Protein AF-0000000079535075 (afdb_homodimer)

Solvent-accessible surface area (backbone atoms only — not comparable to full-atom values): 24534 Å² total; per-residue (Å²): 133,78,80,77,72,73,84,67,79,65,76,66,55,46,89,67,26,70,37,60,59,69,65,42,56,63,29,32,26,30,35,34,34,20,76,34,81,46,62,57,67,59,45,36,73,71,41,81,68,35,40,66,38,82,83,80,52,31,33,40,38,60,48,74,85,56,54,31,39,33,43,37,32,43,73,19,43,30,40,35,38,50,18,56,41,72,66,48,39,52,52,38,50,50,50,54,44,49,53,46,32,74,74,70,42,81,50,40,94,38,76,75,40,59,41,17,34,31,30,33,39,65,74,78,43,74,44,56,57,65,62,39,30,66,75,33,37,58,40,31,44,67,46,66,90,83,38,78,39,31,43,35,54,40,65,60,67,56,28,39,33,38,39,32,46,67,20,42,34,38,36,34,50,30,54,56,87,73,72,62,59,57,51,32,38,43,79,32,86,22,79,56,74,25,36,50,44,47,68,62,57,88,81,46,72,73,57,60,73,53,56,48,23,40,22,50,45,44,80,72,58,75,80,70,74,75,82,124,132,82,80,77,75,75,83,69,80,66,77,67,54,46,90,66,25,70,39,59,60,69,64,42,57,64,29,32,26,32,35,33,33,20,76,35,79,47,62,56,66,59,46,34,71,68,42,80,67,34,39,66,38,82,83,78,52,31,32,40,37,61,49,74,85,54,53,30,38,32,44,39,32,43,73,19,44,30,39,34,37,51,19,57,41,71,66,47,38,52,51,37,50,50,51,53,44,48,52,46,34,73,74,70,41,82,52,40,92,35,75,73,39,58,41,16,33,30,31,35,41,65,75,79,43,76,43,57,58,67,62,39,28,66,72,32,37,56,40,30,44,67,46,66,92,82,38,78,40,30,44,34,54,41,65,56,69,56,27,39,34,41,40,32,46,69,20,42,34,37,37,34,50,32,54,54,88,74,72,61,59,54,50,33,38,43,77,34,86,24,79,55,73,25,39,50,44,45,70,60,59,88,82,47,73,73,58,58,75,52,54,48,23,41,22,51,44,44,79,71,59,75,80,68,73,76,81,124

Secondary structure (DSSP, 8-state):
-------------TTT-TTS--PEEEEEEEEEE--S---HHHHHHHSTTEEEETTTTEEEEEEETTEEEEEEETTSEEEEEEESSHHHHHHHHHHHHHHHHHTT-----EEEEEEEEEEEEE-SS---HHHHHHHTTTTEE--TTT-SSEEEEETTTTEEEEE-TTSEEEEEEESS---S-SS---EE-SSS----B----TT-TT-S----B--EE-S-S-------/-------------TTT-TTS--PEEEEEEEEEE--S---HHHHHHHSTTEEEETTTTEEEEEEETTEEEEEEETTSEEEEEEESSHHHHHHHHHHHHHHHHHTT-----EEEEEEEEEEEEE-SS---HHHHHHHTTTTEE--TTT-SSEEEEETTTTEEEEE-TTSEEEEEEESS---S-SS---B--SSS----B----TT-TT-S----B--B--S-S-------

Radius of gyration: 25.44 Å; Cα contacts (8 Å, |Δi|>4): 1009; chains: 2; bounding box: 41×82×76 Å

Nearest PDB structures (foldseek):
  1cdw-assembly1_A  TM=9.723E-01  e=1.714E-27  Homo sapiens
  4b0a-assembly1_A  TM=9.534E-01  e=5.362E-26  Saccharomyces cerevisiae
  8cen-assembly1_O  TM=9.658E-01  e=9.066E-26  Saccharomyces cerevisiae
  1c9b-assembly1_B  TM=9.661E-01  e=2.176E-25  Homo sapiens
  6e16-assembly1_A  TM=9.335E-01  e=9.610E-26  Saccharomyces cerevisiae S288C

Organism: Vigna unguiculata (NCBI:txid3917)

Foldseek 3Di:
DPPPPPPDPPQPPCVQVVLSWDWFWFKWKKKWAQQFFDDLVLCQVPDDQWDADPVVAWIWHADVQVTWIWTAHRRRMIMIMGDRDPVSRVVVLVVVQVRRVVSPTSTDTDDIFTFKIKIKIASQAFADVVVVCVLQVVFWDDDCVVPQWIWGAAQVVGWIWTAHRRRMIMIMGDRDPDSDNLERQPAPVQDDPLHQCLCPPPPPSPDRHRRRHRYDRDPPDDPPPPDD/DDPPDPPDPPQPPCVQVVLSKDWFWFKWKKKWAQQFFDDQVLCQVPDDQWDADPVVAWIWHADVQVTWIWTAHRRRMIMIMGDRDPVSRVVVLVVVQVRRVVSPTSTDTDDIFTFKIKIKIASQAFEDVVVVCVLQVVFWDDDCVVPQWIWGAAQVVGWIWTAHRRRMIMIMGDRDPDSDNLERQDAPVQDDPLHQCLCPDPPPSPDRHGRRHRYDRDPPDDPPPPDD

Structure (mmCIF, N/CA/C/O backbone):
data_AF-0000000079535075-model_v1
#
loop_
_entity.id
_entity.type
_entity.pdbx_description
1 polymer 'Transcription initiation factor TFIID TATA-box-binding protein'
#
loop_
_atom_site.group_PDB
_atom_site.id
_atom_site.type_symbol
_atom_site.label_atom_id
_atom_site.label_alt_id
_atom_site.label_comp_id
_atom_site.label_asym_id
_atom_site.label_entity_id
_atom_site.label_seq_id
_atom_site.pdbx_PDB_ins_code
_atom_site.Cartn_x
_atom_site.Cartn_y
_atom_site.Cartn_z
_atom_site.occupancy
_atom_site.B_iso_or_equiv
_atom_site.auth_seq_id
_atom_site.auth_comp_id
_atom_site.auth_asym_id
_atom_site.auth_atom_id
_atom_site.pdbx_PDB_model_num
ATOM 1 N N . MET A 1 1 ? 23.688 17.625 36.625 1 24.73 1 MET A N 1
ATOM 2 C CA . MET A 1 1 ? 24.016 16.422 35.844 1 24.73 1 MET A CA 1
ATOM 3 C C . MET A 1 1 ? 22.781 15.547 35.656 1 24.73 1 MET A C 1
ATOM 5 O O . MET A 1 1 ? 22.453 14.75 36.531 1 24.73 1 MET A O 1
ATOM 9 N N . ALA A 1 2 ? 21.703 16.031 35.156 1 29.5 2 ALA A N 1
ATOM 10 C CA . ALA A 1 2 ? 20.328 15.539 35.25 1 29.5 2 ALA A CA 1
ATOM 11 C C . ALA A 1 2 ? 20.219 14.133 34.656 1 29.5 2 ALA A C 1
ATOM 13 O O . ALA A 1 2 ? 20.875 13.797 33.688 1 29.5 2 ALA A O 1
ATOM 14 N N . ASP A 1 3 ? 20.062 13.062 35.5 1 27.95 3 ASP A N 1
ATOM 15 C CA . ASP A 1 3 ? 19.922 11.648 35.156 1 27.95 3 ASP A CA 1
ATOM 16 C C . ASP A 1 3 ? 18.922 11.453 34.031 1 27.95 3 ASP A C 1
ATOM 18 O O . ASP A 1 3 ? 17.75 11.844 34.125 1 27.95 3 ASP A O 1
ATOM 22 N N . GLN A 1 4 ? 19.172 11.742 32.781 1 28.41 4 GLN A N 1
ATOM 23 C CA . GLN A 1 4 ? 18.422 11.516 31.562 1 28.41 4 GLN A CA 1
ATOM 24 C C . GLN A 1 4 ? 17.766 10.133 31.562 1 28.41 4 GLN A C 1
ATOM 26 O O . GLN A 1 4 ? 18.453 9.117 31.531 1 28.41 4 GLN A O 1
ATOM 31 N N . GLY A 1 5 ? 16.812 9.875 32.469 1 29.41 5 GLY A N 1
ATOM 32 C CA . GLY A 1 5 ? 16.047 8.656 32.688 1 29.41 5 GLY A CA 1
ATOM 33 C C . GLY A 1 5 ? 15.766 7.879 31.422 1 29.41 5 GLY A C 1
ATOM 34 O O . GLY A 1 5 ? 15.453 8.469 30.375 1 29.41 5 GLY A O 1
ATOM 35 N N . LEU A 1 6 ? 16.422 6.699 31.188 1 31.97 6 LEU A N 1
ATOM 36 C CA . LEU A 1 6 ? 16.281 5.617 30.219 1 31.97 6 LEU A CA 1
ATOM 37 C C . LEU A 1 6 ? 14.805 5.359 29.906 1 31.97 6 LEU A C 1
ATOM 39 O O . LEU A 1 6 ? 14.016 5.094 30.828 1 31.97 6 LEU A O 1
ATOM 43 N N . GLU A 1 7 ? 14.023 6.129 29.297 1 34.97 7 GLU A N 1
ATOM 44 C CA . GLU A 1 7 ? 12.656 5.809 28.891 1 34.97 7 GLU A CA 1
ATOM 45 C C . GLU A 1 7 ? 12.461 4.305 28.75 1 34.97 7 GLU A C 1
ATOM 47 O O . GLU A 1 7 ? 13.078 3.67 27.891 1 34.97 7 GLU A O 1
ATOM 52 N N . GLY A 1 8 ? 12.516 3.521 29.703 1 36 8 GLY A N 1
ATOM 53 C CA . GLY A 1 8 ? 12.469 2.104 30.031 1 36 8 GLY A CA 1
ATOM 54 C C . GLY A 1 8 ? 11.445 1.337 29.203 1 36 8 GLY A C 1
ATOM 55 O O . GLY A 1 8 ? 10.328 1.805 29.016 1 36 8 GLY A O 1
ATOM 56 N N . SER A 1 9 ? 11.844 0.588 28.109 1 45.56 9 SER A N 1
ATOM 57 C CA . SER A 1 9 ? 11.078 -0.383 27.328 1 45.56 9 SER A CA 1
ATOM 58 C C . SER A 1 9 ? 10.109 -1.157 28.203 1 45.56 9 SER A C 1
ATOM 60 O O . SER A 1 9 ? 10.523 -1.864 29.125 1 45.56 9 SER A O 1
ATOM 62 N N . GLN A 1 10 ? 9.125 -0.535 28.688 1 50 10 GLN A N 1
ATOM 63 C CA . GLN A 1 10 ? 8.148 -1.359 29.391 1 50 10 GLN A CA 1
ATOM 64 C C . GLN A 1 10 ? 8.031 -2.742 28.75 1 50 10 GLN A C 1
ATOM 66 O O . GLN A 1 10 ? 8.211 -2.889 27.531 1 50 10 GLN A O 1
ATOM 71 N N . PRO A 1 11 ? 8.219 -3.729 29.625 1 58.69 11 PRO A N 1
ATOM 72 C CA . PRO A 1 11 ? 8.078 -5.086 29.094 1 58.69 11 PRO A CA 1
ATOM 73 C C . PRO A 1 11 ? 6.848 -5.242 28.203 1 58.69 11 PRO A C 1
ATOM 75 O O . PRO A 1 11 ? 5.84 -4.566 28.422 1 58.69 11 PRO A O 1
ATOM 78 N N . VAL A 1 12 ? 7.051 -5.746 27.125 1 62.66 12 VAL A N 1
ATOM 79 C CA . VAL A 1 12 ? 5.977 -5.992 26.172 1 62.66 12 VAL A CA 1
ATOM 80 C C . VAL A 1 12 ? 4.875 -6.82 26.828 1 62.66 12 VAL A C 1
ATOM 82 O O . VAL A 1 12 ? 5.156 -7.824 27.484 1 62.66 12 VAL A O 1
ATOM 85 N N . ASP A 1 13 ? 3.725 -6.227 26.984 1 63.88 13 ASP A N 1
ATOM 86 C CA . ASP A 1 13 ? 2.562 -7.008 27.391 1 63.88 13 ASP A CA 1
ATOM 87 C C . ASP A 1 13 ? 2.283 -8.141 26.406 1 63.88 13 ASP A C 1
ATOM 89 O O . ASP A 1 13 ? 1.718 -7.918 25.344 1 63.88 13 ASP A O 1
ATOM 93 N N . LEU A 1 14 ? 2.688 -9.312 26.781 1 62.38 14 LEU A N 1
ATOM 94 C CA . LEU A 1 14 ? 2.631 -10.445 25.875 1 62.38 14 LEU A CA 1
ATOM 95 C C . LEU A 1 14 ? 1.187 -10.867 25.625 1 62.38 14 LEU A C 1
ATOM 97 O O . LEU A 1 14 ? 0.907 -11.602 24.672 1 62.38 14 LEU A O 1
ATOM 101 N N . GLN A 1 15 ? 0.268 -10.461 26.531 1 63 15 GLN A N 1
ATOM 102 C CA . GLN A 1 15 ? -1.144 -10.734 26.281 1 63 15 GLN A CA 1
ATOM 103 C C . GLN A 1 15 ? -1.644 -9.945 25.078 1 63 15 GLN A C 1
ATOM 105 O O . GLN A 1 15 ? -2.416 -10.461 24.266 1 63 15 GLN A O 1
ATOM 110 N N . LYS A 1 16 ? -0.985 -8.805 24.984 1 65.94 16 LYS A N 1
ATOM 111 C CA . LYS A 1 16 ? -1.406 -7.918 23.906 1 65.94 16 LYS A CA 1
ATOM 112 C C . LYS A 1 16 ? -0.579 -8.156 22.641 1 65.94 16 LYS A C 1
ATOM 114 O O . LYS A 1 16 ? -1.094 -8.047 21.531 1 65.94 16 LYS A O 1
ATOM 119 N N . HIS A 1 17 ? 0.642 -8.453 23.016 1 64.56 17 HIS A N 1
ATOM 120 C CA . HIS A 1 17 ? 1.571 -8.68 21.922 1 64.56 17 HIS A CA 1
ATOM 121 C C . HIS A 1 17 ? 2.273 -10.031 22.062 1 64.56 17 HIS A C 1
ATOM 123 O O . HIS A 1 17 ? 3.455 -10.086 22.406 1 64.56 17 HIS A O 1
ATOM 129 N N . PRO A 1 18 ? 1.599 -11.039 21.594 1 59.62 18 PRO A N 1
ATOM 130 C CA . PRO A 1 18 ? 2.154 -12.383 21.797 1 59.62 18 PRO A CA 1
ATOM 131 C C . PRO A 1 18 ? 3.482 -12.586 21.078 1 59.62 18 PRO A C 1
ATOM 133 O O . PRO A 1 18 ? 4.312 -13.383 21.516 1 59.62 18 PRO A O 1
ATOM 136 N N . SER A 1 19 ? 3.688 -11.859 20.016 1 60.88 19 SER A N 1
ATOM 137 C CA . SER A 1 19 ? 4.941 -11.992 19.281 1 60.88 19 SER A CA 1
ATOM 138 C C . SER A 1 19 ? 6.086 -11.297 20.016 1 60.88 19 SER A C 1
ATOM 140 O O . SER A 1 19 ? 7.258 -11.555 19.734 1 60.88 19 SER A O 1
ATOM 142 N N . GLY A 1 20 ? 5.715 -10.508 20.891 1 63.12 20 GLY A N 1
ATOM 143 C CA . GLY A 1 20 ? 6.707 -9.68 21.547 1 63.12 20 GLY A CA 1
ATOM 144 C C . GLY A 1 20 ? 7.105 -8.461 20.734 1 63.12 20 GLY A C 1
ATOM 145 O O . GLY A 1 20 ? 7.895 -7.633 21.203 1 63.12 20 GLY A O 1
A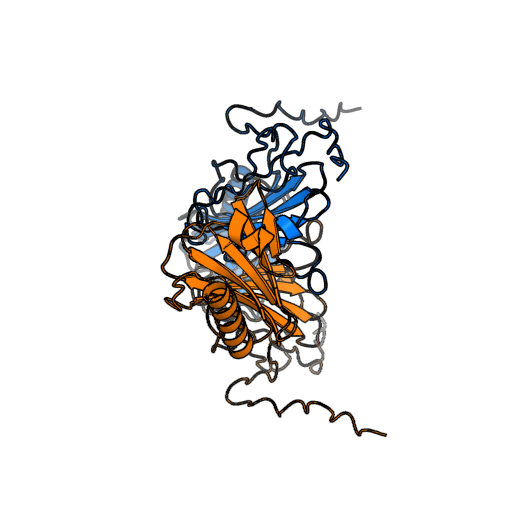TOM 146 N N . ILE A 1 21 ? 6.641 -8.438 19.516 1 69.69 21 ILE A N 1
ATOM 147 C CA . ILE A 1 21 ? 6.984 -7.309 18.672 1 69.69 21 ILE A CA 1
ATOM 148 C C . ILE A 1 21 ? 5.887 -6.25 18.75 1 69.69 21 ILE A C 1
ATOM 150 O O . ILE A 1 21 ? 4.711 -6.547 18.531 1 69.69 21 ILE A O 1
ATOM 154 N N . VAL A 1 22 ? 6.266 -5.148 19.188 1 70.88 22 VAL A N 1
ATOM 155 C CA . VAL A 1 22 ? 5.336 -4.027 19.266 1 70.88 22 VAL A CA 1
ATOM 156 C C . VAL A 1 22 ? 5.711 -2.975 18.219 1 70.88 22 VAL A C 1
ATOM 158 O O . VAL A 1 22 ? 6.805 -2.408 18.266 1 70.88 22 VAL A O 1
ATOM 161 N N . PRO A 1 23 ? 4.805 -2.771 17.297 1 82.12 23 PRO A N 1
ATOM 162 C CA . PRO A 1 23 ? 5.133 -1.718 16.328 1 82.12 23 PRO A CA 1
ATOM 163 C C . PRO A 1 23 ? 5.281 -0.346 16.984 1 82.12 23 PRO A C 1
ATOM 165 O O . PRO A 1 23 ? 4.559 -0.026 17.922 1 82.12 23 PRO A O 1
ATOM 168 N N . THR A 1 24 ? 6.211 0.345 16.578 1 87.12 24 THR A N 1
ATOM 169 C CA . THR A 1 24 ? 6.391 1.733 16.984 1 87.12 24 THR A CA 1
ATOM 170 C C . THR A 1 24 ? 5.559 2.668 16.109 1 87.12 24 THR A C 1
ATOM 172 O O . THR A 1 24 ? 5.586 2.572 14.891 1 87.12 24 THR A O 1
ATOM 175 N N . LEU A 1 25 ? 4.766 3.471 16.812 1 91.12 25 LEU A N 1
ATOM 176 C CA . LEU A 1 25 ? 4.027 4.488 16.062 1 91.12 25 LEU A CA 1
ATOM 177 C C . LEU A 1 25 ? 4.961 5.594 15.586 1 91.12 25 LEU A C 1
ATOM 179 O O . LEU A 1 25 ? 5.727 6.152 16.375 1 91.12 25 LEU A O 1
ATOM 183 N N . GLN A 1 26 ? 4.949 5.844 14.297 1 92.56 26 GLN A N 1
ATOM 184 C CA . GLN A 1 26 ? 5.902 6.758 13.68 1 92.56 26 GLN A CA 1
ATOM 185 C C . GLN A 1 26 ? 5.246 8.094 13.336 1 92.56 26 GLN A C 1
ATOM 187 O O . GLN A 1 26 ? 5.902 9.133 13.352 1 92.56 26 GLN A O 1
ATOM 192 N N . ASN A 1 27 ? 4.02 8.062 12.93 1 94.5 27 ASN A N 1
ATOM 193 C CA . ASN A 1 27 ? 3.287 9.25 12.508 1 94.5 27 ASN A CA 1
ATOM 194 C C . ASN A 1 27 ? 1.779 9.023 12.562 1 94.5 27 ASN A C 1
ATOM 196 O O . ASN A 1 27 ? 1.28 8.008 12.086 1 94.5 27 ASN A O 1
ATOM 200 N N . ILE A 1 28 ? 1.095 9.984 13.109 1 95 28 ILE A N 1
ATOM 201 C CA . ILE A 1 28 ? -0.363 9.945 13.156 1 95 28 ILE A CA 1
ATOM 202 C C . ILE A 1 28 ? -0.937 11.188 12.477 1 95 28 ILE A C 1
ATOM 204 O O . ILE A 1 28 ? -0.483 12.305 12.727 1 95 28 ILE A O 1
ATOM 208 N N . VAL A 1 29 ? -1.799 10.977 11.586 1 96.25 29 VAL A N 1
ATOM 209 C CA . VAL A 1 29 ? -2.549 12.047 10.938 1 96.25 29 VAL A CA 1
ATOM 210 C C . VAL A 1 29 ? -3.977 12.078 11.477 1 96.25 29 VAL A C 1
ATOM 212 O O . VAL A 1 29 ? -4.656 11.055 11.516 1 96.25 29 VAL A O 1
ATOM 215 N N . SER A 1 30 ? -4.438 13.258 11.852 1 96.12 30 SER A N 1
ATOM 216 C CA . SER A 1 30 ? -5.793 13.406 12.375 1 96.12 30 SER A CA 1
ATOM 217 C C . SER A 1 30 ? -6.48 14.633 11.797 1 96.12 30 SER A C 1
ATOM 219 O O . SER A 1 30 ? -5.828 15.5 11.203 1 96.12 30 SER A O 1
ATOM 221 N N . THR A 1 31 ? -7.754 14.641 11.922 1 95.56 31 THR A N 1
ATOM 222 C CA . THR A 1 31 ? -8.547 15.781 11.477 1 95.56 31 THR A CA 1
ATOM 223 C C . THR A 1 31 ? -9.445 16.281 12.602 1 95.56 31 THR A C 1
ATOM 225 O O . THR A 1 31 ? -9.805 15.531 13.508 1 95.56 31 THR A O 1
ATOM 228 N N . VAL A 1 32 ? -9.711 17.562 12.508 1 97.12 32 VAL A N 1
ATOM 229 C CA . VAL A 1 32 ? -10.602 18.266 13.43 1 97.12 32 VAL A CA 1
ATOM 230 C C . VAL A 1 32 ? -11.438 19.281 12.656 1 97.12 32 VAL A C 1
ATOM 232 O O . VAL A 1 32 ? -10.992 19.812 11.641 1 97.12 32 VAL A O 1
ATOM 235 N N . ASN A 1 33 ? -12.641 19.438 13.148 1 97.62 33 ASN A N 1
ATOM 236 C CA . ASN A 1 33 ? -13.492 20.516 12.648 1 97.62 33 ASN A CA 1
ATOM 237 C C . ASN A 1 33 ? -13.578 21.656 13.648 1 97.62 33 ASN A C 1
ATOM 239 O O . ASN A 1 33 ? -14.109 21.5 14.742 1 97.62 33 ASN A O 1
ATOM 243 N N . LEU A 1 34 ? -13.125 22.797 13.219 1 98.31 34 LEU A N 1
ATOM 244 C CA . LEU A 1 34 ? -13.172 23.969 14.086 1 98.31 34 LEU A CA 1
ATOM 245 C C . LEU A 1 34 ? -14.547 24.641 14.031 1 98.31 34 LEU A C 1
ATOM 247 O O . LEU A 1 34 ? -14.867 25.484 14.875 1 98.31 34 LEU A O 1
ATOM 251 N N . ASP A 1 35 ? -15.352 24.281 13.156 1 97.81 35 ASP A N 1
ATOM 252 C CA . ASP A 1 35 ? -16.766 24.641 13.047 1 97.81 35 ASP A CA 1
ATOM 253 C C . ASP A 1 35 ? -16.953 26.141 12.922 1 97.81 35 ASP A C 1
ATOM 255 O O . ASP A 1 35 ? -17.797 26.734 13.586 1 97.81 35 ASP A O 1
ATOM 259 N N . CYS A 1 36 ? -16.078 26.781 12.156 1 96.69 36 CYS A N 1
ATOM 260 C CA . CYS A 1 36 ? -16.219 28.203 11.844 1 96.69 36 CYS A CA 1
ATOM 261 C C . CYS A 1 36 ? -15.445 28.562 10.586 1 96.69 36 CYS A C 1
ATOM 263 O O . CYS A 1 36 ? -14.469 27.891 10.234 1 96.69 36 CYS A O 1
ATOM 265 N N . LYS A 1 37 ? -15.906 29.578 9.914 1 97.25 37 LYS A N 1
ATOM 266 C CA . LYS A 1 37 ? -15.188 30.109 8.758 1 97.25 37 LYS A CA 1
ATOM 267 C C . LYS A 1 37 ? -13.977 30.922 9.195 1 97.25 37 LYS A C 1
ATOM 269 O O . LYS A 1 37 ? -14.047 31.688 10.156 1 97.25 37 LYS A O 1
ATOM 274 N N . LEU A 1 38 ? -12.961 30.703 8.438 1 97.5 38 LEU A N 1
ATOM 275 C CA . LEU A 1 38 ? -11.719 31.359 8.82 1 97.5 38 LEU A CA 1
ATOM 276 C C . LEU A 1 38 ? -11.219 32.25 7.699 1 97.5 38 LEU A C 1
ATOM 278 O O . LEU A 1 38 ? -11.32 31.922 6.52 1 97.5 38 LEU A O 1
ATOM 282 N N . ASP A 1 39 ? -10.758 33.344 8.133 1 97.12 39 ASP A N 1
ATOM 283 C CA . ASP A 1 39 ? -10.016 34.219 7.219 1 97.12 39 ASP A CA 1
ATOM 284 C C . ASP A 1 39 ? -8.523 33.875 7.25 1 97.12 39 ASP A C 1
ATOM 286 O O . ASP A 1 39 ? -7.797 34.344 8.133 1 97.12 39 ASP A O 1
ATOM 290 N N . LEU A 1 40 ? -8.047 33.25 6.242 1 96.25 40 LEU A N 1
ATOM 291 C CA . LEU A 1 40 ? -6.699 32.688 6.234 1 96.25 40 LEU A CA 1
ATOM 292 C C . LEU A 1 40 ? -5.652 33.781 6.191 1 96.25 40 LEU A C 1
ATOM 294 O O . LEU A 1 40 ? -4.59 33.656 6.805 1 96.25 40 LEU A O 1
ATOM 298 N N . LYS A 1 41 ? -5.926 34.812 5.488 1 93.81 41 LYS A N 1
ATOM 299 C CA . LYS A 1 41 ? -4.98 35.938 5.406 1 93.81 41 LYS A CA 1
ATOM 300 C C . LYS A 1 41 ? -4.758 36.562 6.777 1 93.81 41 LYS A C 1
ATOM 302 O O . LYS A 1 41 ? -3.621 36.844 7.152 1 93.81 41 LYS A O 1
ATOM 307 N N . THR A 1 42 ? -5.836 36.75 7.426 1 94.75 42 THR A N 1
ATOM 308 C CA . THR A 1 42 ? -5.754 37.312 8.773 1 94.75 42 THR A CA 1
ATOM 309 C C . THR A 1 42 ? -4.93 36.406 9.68 1 94.75 42 THR A C 1
ATOM 311 O O . THR A 1 42 ? -4.09 36.875 10.445 1 94.75 42 THR A O 1
ATOM 314 N N . ILE A 1 43 ? -5.152 35.188 9.578 1 95.75 43 ILE A N 1
ATOM 315 C CA . ILE A 1 43 ? -4.43 34.219 10.406 1 95.75 43 ILE A CA 1
ATOM 316 C C . ILE A 1 43 ? -2.943 34.25 10.055 1 95.75 43 ILE A C 1
ATOM 318 O O . ILE A 1 43 ? -2.092 34.281 10.945 1 95.75 43 ILE A O 1
ATOM 322 N N . ALA A 1 44 ? -2.615 34.281 8.82 1 94.81 44 ALA A N 1
ATOM 323 C CA . ALA A 1 44 ? -1.229 34.281 8.359 1 94.81 44 ALA A CA 1
ATOM 324 C C . ALA A 1 44 ? -0.496 35.531 8.859 1 94.81 44 ALA A C 1
ATOM 326 O O . ALA A 1 44 ? 0.703 35.469 9.148 1 94.81 44 ALA A O 1
ATOM 327 N N . LEU A 1 45 ? -1.22 36.594 9.023 1 93.62 45 LEU A N 1
ATOM 328 C CA . LEU A 1 45 ? -0.631 37.875 9.43 1 93.62 45 LEU A CA 1
ATOM 329 C C . LEU A 1 45 ? -0.429 37.938 10.938 1 93.62 45 LEU A C 1
ATOM 331 O O . LEU A 1 45 ? 0.52 38.562 11.422 1 93.62 45 LEU A O 1
ATOM 335 N N . GLN A 1 46 ? -1.229 37.312 11.602 1 94.06 46 GLN A N 1
ATOM 336 C CA . GLN A 1 46 ? -1.26 37.5 13.039 1 94.06 46 GLN A CA 1
ATOM 337 C C . GLN A 1 46 ? -0.568 36.375 13.781 1 94.06 46 GLN A C 1
ATOM 339 O O . GLN A 1 46 ? -0.069 36.562 14.891 1 94.06 46 GLN A O 1
ATOM 344 N N . ALA A 1 47 ? -0.64 35.188 13.258 1 91 47 ALA A N 1
ATOM 345 C CA . ALA A 1 47 ? -0.085 34.031 13.945 1 91 47 ALA A CA 1
ATOM 346 C C . ALA A 1 47 ? 1.409 33.875 13.664 1 91 47 ALA A C 1
ATOM 348 O O . ALA A 1 47 ? 1.843 33.969 12.516 1 91 47 ALA A O 1
ATOM 349 N N . ARG A 1 48 ? 2.105 33.531 14.758 1 85.75 48 ARG A N 1
ATOM 350 C CA . ARG A 1 48 ? 3.529 33.25 14.609 1 85.75 48 ARG A CA 1
ATOM 351 C C . ARG A 1 48 ? 3.756 31.906 13.938 1 85.75 48 ARG A C 1
ATOM 353 O O . ARG A 1 48 ? 3.004 30.969 14.164 1 85.75 48 ARG A O 1
ATOM 360 N N . ASN A 1 49 ? 4.578 31.734 13.008 1 87.88 49 ASN A N 1
ATOM 361 C CA . ASN A 1 49 ? 4.965 30.469 12.375 1 87.88 49 ASN A CA 1
ATOM 362 C C . ASN A 1 49 ? 3.885 29.969 11.43 1 87.88 49 ASN A C 1
ATOM 364 O O . ASN A 1 49 ? 3.715 28.75 11.266 1 87.88 49 ASN A O 1
ATOM 368 N N . ALA A 1 50 ? 3.01 30.844 11.141 1 92.75 50 ALA A N 1
ATOM 369 C CA . ALA A 1 50 ? 1.956 30.484 10.195 1 92.75 50 ALA A CA 1
ATOM 370 C C . ALA A 1 50 ? 2.352 30.875 8.773 1 92.75 50 ALA A C 1
ATOM 372 O O . ALA A 1 50 ? 2.965 31.922 8.555 1 92.75 50 ALA A O 1
ATOM 373 N N . GLU A 1 51 ? 2.119 29.984 7.875 1 91.31 51 GLU A N 1
ATOM 374 C CA . GLU A 1 51 ? 2.357 30.234 6.457 1 91.31 51 GLU A CA 1
ATOM 375 C C . GLU A 1 51 ? 1.104 29.969 5.629 1 91.31 51 GLU A C 1
ATOM 377 O O . GLU A 1 51 ? 0.476 28.922 5.77 1 91.31 51 GLU A O 1
ATOM 382 N N . TYR A 1 52 ? 0.812 30.969 4.863 1 90 52 TYR A N 1
ATOM 383 C CA . TYR A 1 52 ? -0.312 30.797 3.947 1 90 52 TYR A CA 1
ATOM 384 C C . TYR A 1 52 ? 0.143 30.203 2.625 1 90 52 TYR A C 1
ATOM 386 O O . TYR A 1 52 ? 1.148 30.625 2.053 1 90 52 TYR A O 1
ATOM 394 N N . ASN A 1 53 ? -0.537 29.141 2.182 1 81.56 53 ASN A N 1
ATOM 395 C CA . ASN A 1 53 ? -0.313 28.562 0.866 1 81.56 53 ASN A CA 1
ATOM 396 C C . ASN A 1 53 ? -1.376 29 -0.135 1 81.56 53 ASN A C 1
ATOM 398 O O . ASN A 1 53 ? -2.496 28.484 -0.124 1 81.56 53 ASN A O 1
ATOM 402 N N . PRO A 1 54 ? -1.044 29.891 -0.994 1 77.5 54 PRO A N 1
ATOM 403 C CA . PRO A 1 54 ? -2.059 30.453 -1.888 1 77.5 54 PRO A CA 1
ATOM 404 C C . PRO A 1 54 ? -2.557 29.453 -2.924 1 77.5 54 PRO A C 1
ATOM 406 O O . PRO A 1 54 ? -3.674 29.578 -3.432 1 77.5 54 PRO A O 1
ATOM 409 N N . LYS A 1 55 ? -1.787 28.547 -3.127 1 68.19 55 LYS A N 1
ATOM 410 C CA . LYS A 1 55 ? -2.156 27.578 -4.152 1 68.19 55 LYS A CA 1
ATOM 411 C C . LYS A 1 55 ? -3.211 26.609 -3.631 1 68.19 55 LYS A C 1
ATOM 413 O O . LYS A 1 55 ? -4.203 26.328 -4.312 1 68.19 55 LYS A O 1
ATOM 418 N N . ALA A 1 56 ? -2.979 26.125 -2.51 1 69.88 56 ALA A N 1
ATOM 419 C CA . ALA A 1 56 ? -3.879 25.125 -1.955 1 69.88 56 ALA A CA 1
ATOM 420 C C . ALA A 1 56 ? -4.82 25.734 -0.925 1 69.88 56 ALA A C 1
ATOM 422 O O . ALA A 1 56 ? -5.707 25.062 -0.4 1 69.88 56 ALA A O 1
ATOM 423 N N . SER A 1 57 ? -4.617 27.047 -0.707 1 81.5 57 SER A N 1
ATOM 424 C CA . SER A 1 57 ? -5.512 27.844 0.127 1 81.5 57 SER A CA 1
ATOM 425 C C . SER A 1 57 ? -5.637 27.25 1.527 1 81.5 57 SER A C 1
ATOM 427 O O . SER A 1 57 ? -6.742 26.984 1.998 1 81.5 57 SER A O 1
ATOM 429 N N . PHE A 1 58 ? -4.617 27.078 2.119 1 87.38 58 PHE A N 1
ATOM 430 C CA . PHE A 1 58 ? -4.609 26.656 3.52 1 87.38 58 PHE A CA 1
ATOM 431 C C . PHE A 1 58 ? -3.506 27.375 4.289 1 87.38 58 PHE A C 1
ATOM 433 O O . PHE A 1 58 ? -2.631 28.016 3.689 1 87.38 58 PHE A O 1
ATOM 440 N N . ILE A 1 59 ? -3.645 27.344 5.625 1 92.75 59 ILE A N 1
ATOM 441 C CA . ILE A 1 59 ? -2.6 27.812 6.527 1 92.75 59 ILE A CA 1
ATOM 442 C C . ILE A 1 59 ? -1.779 26.625 7.023 1 92.75 59 ILE A C 1
ATOM 444 O O . ILE A 1 59 ? -2.336 25.594 7.406 1 92.75 59 ILE A O 1
ATOM 448 N N . TYR A 1 60 ? -0.499 26.781 6.867 1 92.25 60 TYR A N 1
ATOM 449 C CA . TYR A 1 60 ? 0.447 25.859 7.492 1 92.25 60 TYR A CA 1
ATOM 450 C C . TYR A 1 60 ? 0.918 26.406 8.836 1 92.25 60 TYR A C 1
ATOM 452 O O . TYR A 1 60 ? 1.458 27.516 8.914 1 92.25 60 TYR A O 1
ATOM 460 N N . LEU A 1 61 ? 0.704 25.641 9.93 1 95.56 61 LEU A N 1
ATOM 461 C CA . LEU A 1 61 ? 1.085 26.047 11.281 1 95.56 61 LEU A CA 1
ATOM 462 C C . LEU A 1 61 ? 1.884 24.953 11.969 1 95.56 61 LEU A C 1
ATOM 464 O O . LEU A 1 61 ? 1.561 23.766 11.844 1 95.56 61 LEU A O 1
ATOM 468 N N . LEU A 1 62 ? 2.924 25.344 12.695 1 95.31 62 LEU A N 1
ATOM 469 C CA . LEU A 1 62 ? 3.791 24.406 13.391 1 95.31 62 LEU A CA 1
ATOM 470 C C . LEU A 1 62 ? 3.84 24.703 14.883 1 95.31 62 LEU A C 1
ATOM 472 O O . LEU A 1 62 ? 3.912 25.875 15.281 1 95.31 62 LEU A O 1
ATOM 476 N N . ILE A 1 63 ? 3.754 23.734 15.672 1 96.81 63 ILE A N 1
ATOM 477 C CA . ILE A 1 63 ? 4.055 23.875 17.094 1 96.81 63 ILE A CA 1
ATOM 478 C C . ILE A 1 63 ? 5.18 22.922 17.484 1 96.81 63 ILE A C 1
ATOM 480 O O . ILE A 1 63 ? 5.395 21.906 16.828 1 96.81 63 ILE A O 1
ATOM 484 N N . ARG A 1 64 ? 5.852 23.203 18.562 1 96.69 64 ARG A N 1
ATOM 485 C CA . ARG A 1 64 ? 7.059 22.469 18.922 1 96.69 64 ARG A CA 1
ATOM 486 C C . ARG A 1 64 ? 6.762 21.391 19.953 1 96.69 64 ARG A C 1
ATOM 488 O O . ARG A 1 64 ? 7.48 20.391 20.031 1 96.69 64 ARG A O 1
ATOM 495 N N . GLU A 1 65 ? 5.66 21.672 20.734 1 96.94 65 GLU A N 1
ATOM 496 C CA . GLU A 1 65 ? 5.305 20.719 21.781 1 96.94 65 GLU A CA 1
ATOM 497 C C . GLU A 1 65 ? 3.809 20.422 21.781 1 96.94 65 GLU A C 1
ATOM 499 O O . GLU A 1 65 ? 3.006 21.219 22.266 1 96.94 65 GLU A O 1
ATOM 504 N N . PRO A 1 66 ? 3.527 19.219 21.328 1 97.94 66 PRO A N 1
ATOM 505 C CA . PRO A 1 66 ? 4.34 18.266 20.562 1 97.94 66 PRO A CA 1
ATOM 506 C C . PRO A 1 66 ? 4.711 18.781 19.172 1 97.94 66 PRO A C 1
ATOM 508 O O . PRO A 1 66 ? 3.957 19.547 18.578 1 97.94 66 PRO A O 1
ATOM 511 N N . LYS A 1 67 ? 5.875 18.344 18.75 1 97.31 67 LYS A N 1
ATOM 512 C CA . LYS A 1 67 ? 6.293 18.766 17.406 1 97.31 67 LYS A CA 1
ATOM 513 C C . LYS A 1 67 ? 5.352 18.219 16.344 1 97.31 67 LYS A C 1
ATOM 515 O O . LYS A 1 67 ? 5.371 17.031 16.047 1 97.31 67 LYS A O 1
ATOM 520 N N . THR A 1 68 ? 4.508 19.078 15.867 1 97.5 68 THR A N 1
ATOM 521 C CA . THR A 1 68 ? 3.508 18.734 14.867 1 97.5 68 THR A CA 1
ATOM 522 C C . THR A 1 68 ? 3.221 19.906 13.945 1 97.5 68 THR A C 1
ATOM 524 O O . THR A 1 68 ? 3.676 21.031 14.203 1 97.5 68 THR A O 1
ATOM 527 N N . THR A 1 69 ? 2.566 19.578 12.875 1 96 69 THR A N 1
ATOM 528 C CA . THR A 1 69 ? 2.096 20.594 11.945 1 96 69 THR A CA 1
ATOM 529 C C . THR A 1 69 ? 0.594 20.469 11.711 1 96 69 THR A C 1
ATOM 531 O O . THR A 1 69 ? 0.025 19.391 11.898 1 96 69 THR A O 1
ATOM 534 N N . ALA A 1 70 ? 0.008 21.594 11.32 1 95.94 70 ALA A N 1
ATOM 535 C CA . ALA A 1 70 ? -1.416 21.609 11 1 95.94 70 ALA A CA 1
ATOM 536 C C . ALA A 1 70 ? -1.672 22.328 9.672 1 95.94 70 ALA A C 1
ATOM 538 O O . ALA A 1 70 ? -1.04 23.344 9.383 1 95.94 70 ALA A O 1
ATOM 539 N N . LEU A 1 71 ? -2.475 21.75 8.883 1 93.12 71 LEU A N 1
ATOM 540 C CA . LEU A 1 71 ? -3.092 22.438 7.75 1 93.12 71 LEU A CA 1
ATOM 541 C C . LEU A 1 71 ? -4.492 22.922 8.109 1 93.12 71 LEU A C 1
ATOM 543 O O . LEU A 1 71 ? -5.355 22.125 8.484 1 93.12 71 LEU A O 1
ATOM 547 N N . ILE A 1 72 ? -4.695 24.172 7.965 1 94.69 72 ILE A N 1
ATOM 548 C CA . ILE A 1 72 ? -5.973 24.75 8.359 1 94.69 72 ILE A CA 1
ATOM 549 C C . ILE A 1 72 ? -6.637 25.406 7.148 1 94.69 72 ILE A C 1
ATOM 551 O O . ILE A 1 72 ? -6.043 26.281 6.504 1 94.69 72 ILE A O 1
ATOM 555 N N . PHE A 1 73 ? -7.859 25.031 6.887 1 92.31 73 PHE A N 1
ATOM 556 C CA . PHE A 1 73 ? -8.578 25.5 5.707 1 92.31 73 PHE A CA 1
ATOM 557 C C . PHE A 1 73 ? -9.625 26.547 6.086 1 92.31 73 PHE A C 1
ATOM 559 O O . PHE A 1 73 ? -10.023 26.625 7.25 1 92.31 73 PHE A O 1
ATOM 566 N N . ALA A 1 74 ? -10.07 27.234 5.082 1 95.69 74 ALA A N 1
ATOM 567 C CA . ALA A 1 74 ? -11.039 28.312 5.309 1 95.69 74 ALA A CA 1
ATOM 568 C C . ALA A 1 74 ? -12.352 27.75 5.848 1 95.69 74 ALA A C 1
ATOM 570 O O . ALA A 1 74 ? -13.055 28.422 6.598 1 95.69 74 ALA A O 1
ATOM 571 N N . SER A 1 75 ? -12.656 26.578 5.555 1 94.31 75 SER A N 1
ATOM 572 C CA . SER A 1 75 ? -13.891 25.922 5.984 1 94.31 75 SER A CA 1
ATOM 573 C C . SER A 1 75 ? -13.867 25.625 7.477 1 94.31 75 SER A C 1
ATOM 575 O O . SER A 1 75 ? -14.898 25.297 8.07 1 94.31 75 SER A O 1
ATOM 577 N N . GLY A 1 76 ? -12.695 25.688 8.055 1 96.75 76 GLY A N 1
ATOM 578 C CA . GLY A 1 76 ? -12.547 25.328 9.453 1 96.75 76 GLY A CA 1
ATOM 579 C C . GLY A 1 76 ? -12.016 23.922 9.648 1 96.75 76 GLY A C 1
ATOM 580 O O . GLY A 1 76 ? -11.711 23.516 10.773 1 96.75 76 GLY A O 1
ATOM 581 N N . LYS A 1 77 ? -11.844 23.234 8.578 1 94.12 77 LYS A N 1
ATOM 582 C CA . LYS A 1 77 ? -11.242 21.906 8.664 1 94.12 77 LYS A CA 1
ATOM 583 C C . LYS A 1 77 ? -9.742 22 8.914 1 94.12 77 LYS A C 1
ATOM 585 O O . LYS A 1 77 ? -9.062 22.859 8.352 1 94.12 77 LYS A O 1
ATOM 590 N N . MET A 1 78 ? -9.328 21.062 9.766 1 95.44 78 MET A N 1
ATOM 591 C CA . MET A 1 78 ? -7.914 21.062 10.109 1 95.44 78 MET A CA 1
ATOM 592 C C . MET A 1 78 ? -7.332 19.656 10.078 1 95.44 78 MET A C 1
ATOM 594 O O . MET A 1 78 ? -7.969 18.703 10.539 1 95.44 78 MET A O 1
ATOM 598 N N . VAL A 1 79 ? -6.141 19.547 9.5 1 94.75 79 VAL A N 1
ATOM 599 C CA . VAL A 1 79 ? -5.387 18.297 9.477 1 94.75 79 VAL A CA 1
ATOM 600 C C . VAL A 1 79 ? -4.133 18.438 10.336 1 94.75 79 VAL A C 1
ATOM 602 O O . 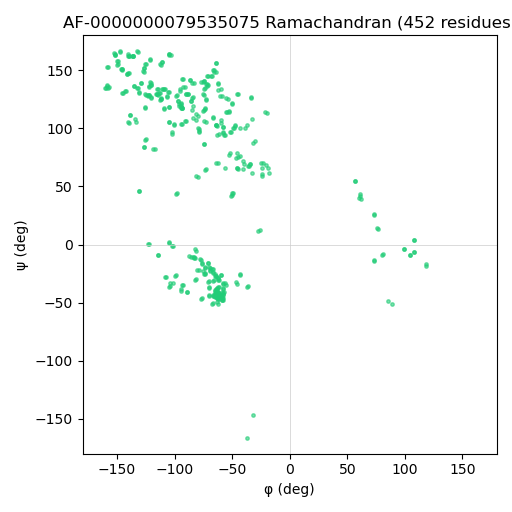VAL A 1 79 ? -3.369 19.391 10.18 1 94.75 79 VAL A O 1
ATOM 605 N N . CYS A 1 80 ? -3.973 17.594 11.25 1 96.38 80 CYS A N 1
ATOM 606 C CA . CYS A 1 80 ? -2.807 17.578 12.125 1 96.38 80 CYS A CA 1
ATOM 607 C C . CYS A 1 80 ? -1.914 16.375 11.828 1 96.38 80 CYS A C 1
ATOM 609 O O . CYS A 1 80 ? -2.404 15.258 11.68 1 96.38 80 CYS A O 1
ATOM 611 N N . THR A 1 81 ? -0.575 16.562 11.727 1 96.5 81 THR A N 1
ATOM 612 C CA . THR A 1 81 ? 0.357 15.5 11.367 1 96.5 81 THR A CA 1
ATOM 613 C C . THR A 1 81 ? 1.636 15.602 12.195 1 96.5 81 THR A C 1
ATOM 615 O O . THR A 1 81 ? 1.999 16.688 12.656 1 96.5 81 THR A O 1
ATOM 618 N N . GLY A 1 82 ? 2.217 14.367 12.469 1 96.25 82 GLY A N 1
ATOM 619 C CA . GLY A 1 82 ? 3.543 14.375 13.062 1 96.25 82 GLY A CA 1
ATOM 620 C C . GLY A 1 82 ? 3.584 13.727 14.438 1 96.25 82 GLY A C 1
ATOM 621 O O . GLY A 1 82 ? 4.656 13.367 14.93 1 96.25 82 GLY A O 1
ATOM 622 N N . ALA A 1 83 ? 2.416 13.617 15.023 1 96.62 83 ALA A N 1
ATOM 623 C CA . ALA A 1 83 ? 2.367 13.062 16.375 1 96.62 83 ALA A CA 1
ATOM 624 C C . ALA A 1 83 ? 2.797 11.594 16.375 1 96.62 83 ALA A C 1
ATOM 626 O O . ALA A 1 83 ? 2.545 10.867 15.414 1 96.62 83 ALA A O 1
ATOM 627 N N . LYS A 1 84 ? 3.367 11.203 17.5 1 93.19 84 LYS A N 1
ATOM 628 C CA . LYS A 1 84 ? 3.869 9.836 17.609 1 93.19 84 LYS A CA 1
ATOM 629 C C . LYS A 1 84 ? 2.949 8.984 18.469 1 93.19 84 LYS A C 1
ATOM 631 O O . LYS A 1 84 ? 3.256 7.82 18.75 1 93.19 84 LYS A O 1
ATOM 636 N N . SER A 1 85 ? 1.895 9.547 18.922 1 89.69 85 SER A N 1
ATOM 637 C CA . SER A 1 85 ? 0.837 8.836 19.641 1 89.69 85 SER A CA 1
ATOM 638 C C . SER A 1 85 ? -0.511 9.523 19.453 1 89.69 85 SER A C 1
ATOM 640 O O . SER A 1 85 ? -0.571 10.688 19.031 1 89.69 85 SER A O 1
ATOM 642 N N . GLU A 1 86 ? -1.5 8.742 19.797 1 92.25 86 GLU A N 1
ATOM 643 C CA . GLU A 1 86 ? -2.84 9.312 19.719 1 92.25 86 GLU A CA 1
ATOM 644 C C . GLU A 1 86 ? -3.014 10.453 20.703 1 92.25 86 GLU A C 1
ATOM 646 O O . GLU A 1 86 ? -3.627 11.477 20.391 1 92.25 86 GLU A O 1
ATOM 651 N N . GLN A 1 87 ? -2.488 10.297 21.828 1 94.75 87 GLN A N 1
ATOM 652 C CA . GLN A 1 87 ? -2.572 11.32 22.859 1 94.75 87 GLN A CA 1
ATOM 653 C C . GLN A 1 87 ? -1.902 12.609 22.422 1 94.75 87 GLN A C 1
ATOM 655 O O . GLN A 1 87 ? -2.465 13.695 22.578 1 94.75 87 GLN A O 1
ATOM 660 N N . GLN A 1 88 ? -0.694 12.43 21.859 1 97.62 88 GLN A N 1
ATOM 661 C CA . GLN A 1 88 ? 0.024 13.594 21.359 1 97.62 88 GLN A CA 1
ATOM 662 C C . GLN A 1 88 ? -0.745 14.266 20.219 1 97.62 88 GLN A C 1
ATOM 664 O O . GLN A 1 88 ? -0.751 15.492 20.109 1 97.62 88 GLN A O 1
ATOM 669 N N . SER A 1 89 ? -1.344 13.5 19.422 1 97.56 89 SER A N 1
ATOM 670 C CA . SER A 1 89 ? -2.109 14.047 18.312 1 97.56 89 SER A CA 1
ATOM 671 C C . SER A 1 89 ? -3.291 14.875 18.797 1 97.56 89 SER A C 1
ATOM 673 O O . SER A 1 89 ? -3.537 15.977 18.297 1 97.56 89 SER A O 1
ATOM 675 N N . LYS A 1 90 ? -3.975 14.359 19.766 1 97.75 90 LYS A N 1
ATOM 676 C CA . LYS A 1 90 ? -5.125 15.07 20.328 1 97.75 90 LYS A CA 1
ATOM 677 C C . LYS A 1 90 ? -4.691 16.359 21.016 1 97.75 90 LYS A C 1
ATOM 679 O O . LYS A 1 90 ? -5.324 17.406 20.844 1 97.75 90 LYS A O 1
ATOM 684 N N . LEU A 1 91 ? -3.652 16.234 21.766 1 98.62 91 LEU A N 1
ATOM 685 C CA . LEU A 1 91 ? -3.121 17.406 22.438 1 98.62 91 LEU A CA 1
ATOM 686 C C . LEU A 1 91 ? -2.729 18.484 21.438 1 98.62 91 LEU A C 1
ATOM 688 O O . LEU A 1 91 ? -3.057 19.656 21.625 1 98.62 91 LEU A O 1
ATOM 692 N N . ALA A 1 92 ? -2.006 18.078 20.422 1 98.69 92 ALA A N 1
ATOM 693 C CA . ALA A 1 92 ? -1.592 19.031 19.391 1 98.69 92 ALA A CA 1
ATOM 694 C C . ALA A 1 92 ? -2.801 19.703 18.734 1 98.69 92 ALA A C 1
ATOM 696 O O . ALA A 1 92 ? -2.832 20.922 18.594 1 98.69 92 ALA A O 1
ATOM 697 N N . ALA A 1 93 ? -3.762 18.922 18.391 1 98.69 93 ALA A N 1
ATOM 698 C CA . ALA A 1 93 ? -4.965 19.453 17.734 1 98.69 93 ALA A CA 1
ATOM 699 C C . ALA A 1 93 ? -5.648 20.484 18.625 1 98.69 93 ALA A C 1
ATOM 701 O O . ALA A 1 93 ? -6.109 21.531 18.141 1 98.69 93 ALA A O 1
ATOM 702 N N . ARG A 1 94 ? -5.695 20.219 19.859 1 98.69 94 ARG A N 1
ATOM 703 C CA . ARG A 1 94 ? -6.293 21.156 20.812 1 98.69 94 ARG A CA 1
ATOM 704 C C . ARG A 1 94 ? -5.496 22.453 20.875 1 98.69 94 ARG A C 1
ATOM 706 O O . ARG A 1 94 ? -6.07 23.531 20.938 1 98.69 94 ARG A O 1
ATOM 713 N N . LYS A 1 95 ? -4.27 22.312 20.875 1 98.44 95 LYS A N 1
ATOM 714 C CA . LYS A 1 95 ? -3.418 23.5 20.938 1 98.44 95 LYS A CA 1
ATOM 715 C C . LYS A 1 95 ? -3.607 24.375 19.688 1 98.44 95 LYS A C 1
ATOM 717 O O . LYS A 1 95 ? -3.668 25.594 19.797 1 98.44 95 LYS A O 1
ATOM 722 N N . TYR A 1 96 ? -3.697 23.75 18.562 1 98.19 96 TYR A N 1
ATOM 723 C CA . TYR A 1 96 ? -3.951 24.516 17.344 1 98.19 96 TYR A CA 1
ATOM 724 C C . TYR A 1 96 ? -5.293 25.234 17.422 1 98.19 96 TYR A C 1
ATOM 726 O O . TYR A 1 96 ? -5.406 26.391 17.031 1 98.19 96 TYR A O 1
ATOM 734 N N . ALA A 1 97 ? -6.297 24.531 17.906 1 98.56 97 ALA A N 1
ATOM 735 C CA . ALA A 1 97 ? -7.609 25.156 18.078 1 98.56 97 ALA A CA 1
ATOM 736 C C . ALA A 1 97 ? -7.523 26.375 18.984 1 98.56 97 ALA A C 1
ATOM 738 O O . ALA A 1 97 ? -8.133 27.406 18.719 1 98.56 97 ALA A O 1
ATOM 739 N N . ARG A 1 98 ? -6.793 26.234 20.031 1 98.19 98 ARG A N 1
ATOM 740 C CA . ARG A 1 98 ? -6.621 27.344 20.969 1 98.19 98 ARG A CA 1
ATOM 741 C C . ARG A 1 98 ? -5.941 28.531 20.312 1 98.19 98 ARG A C 1
ATOM 743 O O . ARG A 1 98 ? -6.301 29.688 20.578 1 98.19 98 ARG A O 1
ATOM 750 N N . ILE A 1 99 ? -4.965 28.234 19.516 1 97.44 99 ILE A N 1
ATOM 751 C CA . ILE A 1 99 ? -4.281 29.297 18.781 1 97.44 99 ILE A CA 1
ATOM 752 C C . ILE A 1 99 ? -5.285 30.062 17.922 1 97.44 99 ILE A C 1
ATOM 754 O O . ILE A 1 99 ? -5.297 31.297 17.922 1 97.44 99 ILE A O 1
ATOM 758 N N . ILE A 1 100 ? -6.102 29.406 17.25 1 97.94 100 ILE A N 1
ATOM 759 C CA . ILE A 1 100 ? -7.102 30.016 16.391 1 97.94 100 ILE A CA 1
ATOM 760 C C . ILE A 1 100 ? -8.07 30.844 17.234 1 97.94 100 ILE A C 1
ATOM 762 O O . ILE A 1 100 ? -8.477 31.938 16.828 1 97.94 100 ILE A O 1
ATOM 766 N N . GLN A 1 101 ? -8.414 30.328 18.375 1 98.31 101 GLN A N 1
ATOM 767 C CA . GLN A 1 101 ? -9.281 31.062 19.297 1 98.31 101 GLN A CA 1
ATOM 768 C C . GLN A 1 101 ? -8.625 32.375 19.75 1 98.31 101 GLN A C 1
ATOM 770 O O . GLN A 1 101 ? -9.281 33.406 19.797 1 98.31 101 GLN A O 1
ATOM 775 N N . LYS A 1 102 ? -7.438 32.312 20.016 1 97.31 102 LYS A N 1
ATOM 776 C CA . LYS A 1 102 ? -6.707 33.469 20.5 1 97.31 102 LYS A CA 1
ATOM 777 C C . LYS A 1 102 ? -6.613 34.531 19.422 1 97.31 102 LYS A C 1
ATOM 779 O O . LYS A 1 102 ? -6.426 35.719 19.719 1 97.31 102 LYS A O 1
ATOM 784 N N . LEU A 1 103 ? -6.699 34.125 18.234 1 96.88 103 LEU A N 1
ATOM 785 C CA . LEU A 1 103 ? -6.641 35.062 17.109 1 96.88 103 LEU A CA 1
ATOM 786 C C . LEU A 1 103 ? -8 35.719 16.891 1 96.88 103 LEU A C 1
ATOM 788 O O . LEU A 1 103 ? -8.156 36.531 15.977 1 96.88 103 LEU A O 1
ATOM 792 N N . GLY A 1 104 ? -9.023 35.281 17.641 1 96.94 104 GLY A N 1
ATOM 793 C CA . GLY A 1 104 ? -10.305 35.969 17.609 1 96.94 104 GLY A CA 1
ATOM 794 C C . GLY A 1 104 ? -11.383 35.188 16.891 1 96.94 104 GLY A C 1
ATOM 795 O O . GLY A 1 104 ? -12.492 35.688 16.688 1 96.94 104 GLY A O 1
ATOM 796 N N . PHE A 1 105 ? -11.086 34.031 16.484 1 98.19 105 PHE A N 1
ATOM 797 C CA . PHE A 1 105 ? -12.094 33.219 15.805 1 98.19 105 PHE A CA 1
ATOM 798 C C . PHE A 1 105 ? -12.812 32.312 16.797 1 98.19 105 PHE A C 1
ATOM 800 O O . PHE A 1 105 ? -12.195 31.781 17.719 1 98.19 105 PHE A O 1
ATOM 807 N N . PRO A 1 106 ? -14.047 32.156 16.594 1 98.38 106 PRO A N 1
ATOM 808 C CA . PRO A 1 106 ? -14.797 31.281 17.5 1 98.38 106 PRO A CA 1
ATOM 809 C C . PRO A 1 106 ? -14.633 29.797 17.188 1 98.38 106 PRO A C 1
ATOM 811 O O . PRO A 1 106 ? -15.625 29.094 16.984 1 98.38 106 PRO A O 1
ATOM 814 N N . ALA A 1 107 ? -13.438 29.328 17.203 1 98.5 107 ALA A N 1
ATOM 815 C CA . ALA A 1 107 ? -13.117 27.953 16.828 1 98.5 107 ALA A CA 1
ATOM 816 C C . ALA A 1 107 ? -13.617 26.969 17.875 1 98.5 107 ALA A C 1
ATOM 818 O O . ALA A 1 107 ? -13.508 27.234 19.078 1 98.5 107 ALA A O 1
ATOM 819 N N . LYS A 1 108 ? -14.188 25.891 17.453 1 98.69 108 LYS A N 1
ATOM 820 C CA . LYS A 1 108 ? -14.578 24.766 18.281 1 98.69 108 LYS A CA 1
ATOM 821 C C . LYS A 1 108 ? -13.734 23.531 17.953 1 98.69 108 LYS A C 1
ATOM 823 O O . LYS A 1 108 ? -13.117 23.453 16.891 1 98.69 108 LYS A O 1
ATOM 828 N N . PHE A 1 109 ? -13.695 22.75 18.969 1 98.44 109 PHE A N 1
ATOM 829 C CA . PHE A 1 109 ? -13.008 21.469 18.766 1 98.44 109 PHE A CA 1
ATOM 830 C C . PHE A 1 109 ? -14 20.344 18.578 1 98.44 109 PHE A C 1
ATOM 832 O O . PHE A 1 109 ? -14.484 19.75 19.547 1 98.44 109 PHE A O 1
ATOM 839 N N . LYS A 1 110 ? -14.258 20.016 17.297 1 98.25 110 LYS A N 1
ATOM 840 C CA . LYS A 1 110 ? -15.281 19.016 17.016 1 98.25 110 LYS A CA 1
ATOM 841 C C . LYS A 1 110 ? -14.742 17.922 16.109 1 98.25 110 LYS A C 1
ATOM 843 O O . LYS A 1 110 ? -13.852 18.156 15.289 1 98.25 110 LYS A O 1
ATOM 848 N N . ASP A 1 111 ? -15.227 16.719 16.234 1 96.94 111 ASP A N 1
ATOM 849 C CA . ASP A 1 111 ? -15.07 15.602 15.305 1 96.94 111 ASP A CA 1
ATOM 850 C C . ASP A 1 111 ? -13.594 15.234 15.148 1 96.94 111 ASP A C 1
ATOM 852 O O . ASP A 1 111 ? -13.109 15.062 14.023 1 96.94 111 ASP A O 1
ATOM 856 N N . PHE A 1 112 ? -12.945 15.203 16.297 1 96.88 112 PHE A N 1
ATOM 857 C CA . PHE A 1 112 ? -11.578 14.695 16.234 1 96.88 112 PHE A CA 1
ATOM 858 C C . PHE A 1 112 ? -11.562 13.258 15.719 1 96.88 112 PHE A C 1
ATOM 860 O O . PHE A 1 112 ? -12.266 12.398 16.25 1 96.88 112 PHE A O 1
ATOM 867 N N . LYS A 1 113 ? -10.711 12.984 14.633 1 95.81 113 LYS A N 1
ATOM 868 C CA . LYS A 1 113 ? -10.648 11.648 14.039 1 95.81 113 LYS A CA 1
ATOM 869 C C . LYS A 1 113 ? -9.234 11.328 13.57 1 95.81 113 LYS A C 1
ATOM 871 O O . LYS A 1 113 ? -8.594 12.148 12.906 1 95.81 113 LYS A O 1
ATOM 876 N N . ILE A 1 114 ? -8.797 10.148 13.992 1 93.75 114 ILE A N 1
ATOM 877 C CA . ILE A 1 114 ? -7.551 9.656 13.414 1 93.75 114 ILE A CA 1
ATOM 878 C C . ILE A 1 114 ? -7.801 9.172 11.984 1 93.75 114 ILE A C 1
ATOM 880 O O . ILE A 1 114 ? -8.727 8.398 11.734 1 93.75 114 ILE A O 1
ATOM 884 N N . GLN A 1 115 ? -6.996 9.648 11.055 1 92.56 115 GLN A N 1
ATOM 885 C CA . GLN A 1 115 ? -7.219 9.352 9.641 1 92.56 115 GLN A CA 1
ATOM 886 C C . GLN A 1 115 ? -6.176 8.367 9.109 1 92.56 115 GLN A C 1
ATOM 888 O O . GLN A 1 115 ? -6.43 7.648 8.141 1 92.56 115 GLN A O 1
ATOM 893 N N . ASN A 1 116 ? -5.008 8.406 9.727 1 92.12 116 ASN A N 1
ATOM 894 C CA . ASN A 1 116 ? -3.924 7.539 9.281 1 92.12 116 ASN A CA 1
ATOM 895 C C . ASN A 1 116 ? -2.887 7.328 10.383 1 92.12 116 ASN A C 1
ATOM 897 O O . ASN A 1 116 ? -2.5 8.281 11.062 1 92.12 116 ASN A O 1
ATOM 901 N N . ILE A 1 117 ? -2.473 6.145 10.516 1 92.19 117 ILE A N 1
ATOM 902 C CA . ILE A 1 117 ? -1.383 5.793 11.422 1 92.19 117 ILE A CA 1
ATOM 903 C C . ILE A 1 117 ? -0.257 5.121 10.633 1 92.19 117 ILE A C 1
ATOM 905 O O . ILE A 1 117 ? -0.504 4.219 9.836 1 92.19 117 ILE A O 1
ATOM 909 N N . VAL A 1 118 ? 0.912 5.621 10.82 1 93.81 118 VAL A N 1
ATOM 910 C CA . VAL A 1 118 ? 2.111 4.973 10.305 1 93.81 118 VAL A CA 1
ATOM 911 C C . VAL A 1 118 ? 2.893 4.336 11.453 1 93.81 118 VAL A C 1
ATOM 913 O O . VAL A 1 118 ? 3.133 4.977 12.477 1 93.81 118 VAL A O 1
ATOM 916 N N . GLY A 1 119 ? 3.182 3.088 11.266 1 90.44 119 GLY A N 1
ATOM 917 C CA . GLY A 1 119 ? 3.988 2.365 12.242 1 90.44 119 GLY A CA 1
ATOM 918 C C . GLY A 1 119 ? 5.109 1.564 11.609 1 90.44 119 GLY A C 1
ATOM 919 O O . GLY A 1 119 ? 5.176 1.439 10.383 1 90.44 119 GLY A O 1
ATOM 920 N N . SER A 1 120 ? 6 1.153 12.477 1 89.25 120 SER A N 1
ATOM 921 C CA . SER A 1 120 ? 7.094 0.305 12.016 1 89.25 120 SER A CA 1
ATOM 922 C C . SER A 1 120 ? 7.5 -0.699 13.094 1 89.25 120 SER A C 1
ATOM 924 O O . SER A 1 120 ? 7.273 -0.469 14.281 1 89.25 120 SER A O 1
ATOM 926 N N . CYS A 1 121 ? 7.984 -1.792 12.602 1 84 121 CYS A N 1
ATOM 927 C CA . CYS A 1 121 ? 8.555 -2.787 13.5 1 84 121 CYS A CA 1
ATOM 928 C C . CYS A 1 121 ? 9.633 -3.605 12.805 1 84 121 CYS A C 1
ATOM 930 O O . CYS A 1 121 ? 9.812 -3.496 11.586 1 84 121 CYS A O 1
ATOM 932 N N . ASP A 1 122 ? 10.438 -4.281 13.648 1 84.88 122 ASP A N 1
ATOM 933 C CA . ASP A 1 122 ? 11.492 -5.176 13.188 1 84.88 122 ASP A CA 1
ATOM 934 C C . ASP A 1 122 ? 11.352 -6.562 13.805 1 84.88 122 ASP A C 1
ATOM 936 O O . ASP A 1 122 ? 11.438 -6.715 15.023 1 84.88 122 ASP A O 1
ATOM 940 N N . VAL A 1 123 ? 11.148 -7.512 12.93 1 77.44 123 VAL A N 1
ATOM 941 C CA . VAL A 1 123 ? 10.969 -8.859 13.469 1 77.44 123 VAL A CA 1
ATOM 942 C C . VAL A 1 123 ? 12.328 -9.492 13.727 1 77.44 123 VAL A C 1
ATOM 944 O O . VAL A 1 123 ? 12.414 -10.562 14.344 1 77.44 123 VAL A O 1
ATOM 947 N N . LYS A 1 124 ? 13.461 -8.938 13.266 1 78.75 124 LYS A N 1
ATOM 948 C CA . LYS A 1 124 ? 14.852 -9.227 13.602 1 78.75 124 LYS A CA 1
ATOM 949 C C . LYS A 1 124 ? 15.297 -10.555 13 1 78.75 124 LYS A C 1
ATOM 951 O O . LYS A 1 124 ? 16.078 -11.281 13.602 1 78.75 124 LYS A O 1
ATOM 956 N N . PHE A 1 125 ? 14.672 -11 11.898 1 77 125 PHE A N 1
ATOM 957 C CA . PHE A 1 125 ? 15.133 -12.117 11.086 1 77 125 PHE A CA 1
ATOM 958 C C . PHE A 1 125 ? 14.75 -11.922 9.625 1 77 125 PHE A C 1
ATOM 960 O O . PHE A 1 125 ? 13.773 -11.234 9.32 1 77 125 PHE A O 1
ATOM 967 N N . PRO A 1 126 ? 15.555 -12.578 8.82 1 84.31 126 PRO A N 1
ATOM 968 C CA . PRO A 1 126 ? 15.258 -12.406 7.402 1 84.31 126 PRO A CA 1
ATOM 969 C C . PRO A 1 126 ? 13.93 -13.055 6.996 1 84.31 126 PRO A C 1
ATOM 971 O O . PRO A 1 126 ? 13.578 -14.117 7.512 1 84.31 126 PRO A O 1
ATOM 974 N N . ILE A 1 127 ? 13.234 -12.43 6.062 1 82.81 127 ILE A N 1
ATOM 975 C CA . ILE A 1 127 ? 11.969 -12.93 5.535 1 82.81 127 ILE A CA 1
ATOM 976 C C . ILE A 1 127 ? 12.148 -13.328 4.07 1 82.81 127 ILE A C 1
ATOM 978 O O . ILE A 1 127 ? 12.719 -12.57 3.279 1 82.81 127 ILE A O 1
ATOM 982 N N . ARG A 1 128 ? 11.688 -14.539 3.748 1 83.81 128 ARG A N 1
ATOM 983 C CA . ARG A 1 128 ? 11.664 -14.953 2.348 1 83.81 128 ARG A CA 1
ATOM 984 C C . ARG A 1 128 ? 10.477 -14.344 1.615 1 83.81 128 ARG A C 1
ATOM 986 O O . ARG A 1 128 ? 9.383 -14.914 1.619 1 83.81 128 ARG A O 1
ATOM 993 N N . LEU A 1 129 ? 10.672 -13.289 0.951 1 89.38 129 LEU A N 1
ATOM 994 C CA . LEU A 1 129 ? 9.586 -12.516 0.362 1 89.38 129 LEU A CA 1
ATOM 995 C C . LEU A 1 129 ? 8.945 -13.266 -0.798 1 89.38 129 LEU A C 1
ATOM 997 O O . LEU A 1 129 ? 7.73 -13.164 -1.016 1 89.38 129 LEU A O 1
ATOM 1001 N N . GLU A 1 130 ? 9.773 -14.055 -1.465 1 86.25 130 GLU A N 1
ATOM 1002 C CA . GLU A 1 130 ? 9.234 -14.812 -2.59 1 86.25 130 GLU A CA 1
ATOM 1003 C C . GLU A 1 130 ? 8.164 -15.797 -2.127 1 86.25 130 GLU A C 1
ATOM 1005 O O . GLU A 1 130 ? 7.129 -15.953 -2.779 1 86.25 130 GLU A O 1
ATOM 1010 N N . GLY A 1 131 ? 8.516 -16.438 -1.113 1 79.5 131 GLY A N 1
ATOM 1011 C CA . GLY A 1 131 ? 7.547 -17.375 -0.559 1 79.5 131 GLY A CA 1
ATOM 1012 C C . GLY A 1 131 ? 6.234 -16.719 -0.171 1 79.5 131 GLY A C 1
ATOM 1013 O O . GLY A 1 131 ? 5.16 -17.266 -0.448 1 79.5 131 GLY A O 1
ATOM 1014 N N . LEU A 1 132 ? 6.336 -15.578 0.335 1 80.12 132 LEU A N 1
ATOM 1015 C CA . LEU A 1 132 ? 5.16 -14.828 0.75 1 80.12 132 LEU A CA 1
ATOM 1016 C C . LEU A 1 132 ? 4.352 -14.367 -0.459 1 80.12 132 LEU A C 1
ATOM 1018 O O . LEU A 1 132 ? 3.123 -14.484 -0.47 1 80.12 132 LEU A O 1
ATOM 1022 N N . ALA A 1 133 ? 5.02 -13.914 -1.392 1 85.62 133 ALA A N 1
ATOM 1023 C CA . ALA A 1 133 ? 4.355 -13.453 -2.609 1 85.62 133 ALA A CA 1
ATOM 1024 C C . ALA A 1 133 ? 3.621 -14.602 -3.295 1 85.62 133 ALA A C 1
ATOM 1026 O O . ALA A 1 133 ? 2.533 -14.414 -3.844 1 85.62 133 ALA A O 1
ATOM 1027 N N . TYR A 1 134 ? 4.207 -15.75 -3.229 1 77.44 134 TYR A N 1
ATOM 1028 C CA . TYR A 1 134 ? 3.617 -16.938 -3.85 1 77.44 134 TYR A CA 1
ATOM 1029 C C . TYR A 1 134 ? 2.32 -17.328 -3.15 1 77.44 134 TYR A C 1
ATOM 1031 O O . TYR A 1 134 ? 1.302 -17.562 -3.807 1 77.44 134 TYR A O 1
ATOM 1039 N N . SER A 1 135 ? 2.355 -17.281 -1.969 1 72.94 135 SER A N 1
ATOM 1040 C CA . SER A 1 135 ? 1.23 -17.781 -1.189 1 72.94 135 SER A CA 1
ATOM 1041 C C . SER A 1 135 ? 0.102 -16.766 -1.12 1 72.94 135 SER A C 1
ATOM 1043 O O . SER A 1 135 ? -1.066 -17.125 -0.972 1 72.94 135 SER A O 1
ATOM 1045 N N . HIS A 1 136 ? 0.489 -15.5 -1.35 1 80.75 136 HIS A N 1
ATOM 1046 C CA . HIS A 1 136 ? -0.497 -14.438 -1.188 1 80.75 136 HIS A CA 1
ATOM 1047 C C . HIS A 1 136 ? -0.51 -13.508 -2.398 1 80.75 136 HIS A C 1
ATOM 1049 O O . HIS A 1 136 ? -0.587 -12.281 -2.25 1 80.75 136 HIS A O 1
ATOM 1055 N N . GLY A 1 137 ? -0.514 -14.109 -3.455 1 83.81 137 GLY A N 1
ATOM 1056 C CA . GLY A 1 137 ? -0.342 -13.344 -4.676 1 83.81 137 GLY A CA 1
ATOM 1057 C C . GLY A 1 137 ? -1.456 -12.336 -4.91 1 83.81 137 GLY A C 1
ATOM 1058 O O . GLY A 1 137 ? -1.22 -11.258 -5.445 1 83.81 137 GLY A O 1
ATOM 1059 N N . ALA A 1 138 ? -2.672 -12.664 -4.387 1 84.12 138 ALA A N 1
ATOM 1060 C CA . ALA A 1 138 ? -3.82 -11.789 -4.59 1 84.12 138 ALA A CA 1
ATOM 1061 C C . ALA A 1 138 ? -3.707 -10.531 -3.732 1 84.12 138 ALA A C 1
ATOM 1063 O O . ALA A 1 138 ? -4.285 -9.492 -4.059 1 84.12 138 ALA A O 1
ATOM 1064 N N . PHE A 1 139 ? -2.881 -10.625 -2.678 1 86.5 139 PHE A N 1
ATOM 1065 C CA . PHE A 1 139 ? -2.865 -9.547 -1.701 1 86.5 139 PHE A CA 1
ATOM 1066 C C . PHE A 1 139 ? -1.466 -8.953 -1.569 1 86.5 139 PHE A C 1
ATOM 1068 O O . PHE A 1 139 ? -1.246 -8.031 -0.777 1 86.5 139 PHE A O 1
ATOM 1075 N N . SER A 1 140 ? -0.579 -9.5 -2.328 1 90.44 140 SER A N 1
ATOM 1076 C CA . SER A 1 140 ? 0.786 -9.008 -2.172 1 90.44 140 SER A CA 1
ATOM 1077 C C . SER A 1 140 ? 1.481 -8.867 -3.521 1 90.44 140 SER A C 1
ATOM 1079 O O . SER A 1 140 ? 1.019 -9.414 -4.523 1 90.44 140 SER A O 1
ATOM 1081 N N . SER A 1 141 ? 2.512 -8.133 -3.51 1 94.12 141 SER A N 1
ATOM 1082 C CA . SER A 1 141 ? 3.359 -7.887 -4.672 1 94.12 141 SER A CA 1
ATOM 1083 C C . SER A 1 141 ? 4.832 -7.809 -4.277 1 94.12 141 SER A C 1
ATOM 1085 O O . SER A 1 141 ? 5.184 -7.141 -3.305 1 94.12 141 SER A O 1
ATOM 1087 N N . TYR A 1 142 ? 5.562 -8.539 -5.047 1 95.5 142 TYR A N 1
ATOM 1088 C CA . TYR A 1 142 ? 7.012 -8.484 -4.875 1 95.5 142 TYR A CA 1
ATOM 1089 C C . TYR A 1 142 ? 7.723 -8.508 -6.223 1 95.5 142 TYR A C 1
ATOM 1091 O O . TYR A 1 142 ? 7.777 -9.547 -6.883 1 95.5 142 TYR A O 1
ATOM 1099 N N . GLU A 1 143 ? 8.188 -7.395 -6.578 1 95.69 143 GLU A N 1
ATOM 1100 C CA . GLU A 1 143 ? 8.969 -7.164 -7.789 1 95.69 143 GLU A CA 1
ATOM 1101 C C . GLU A 1 143 ? 10.305 -6.496 -7.465 1 95.69 143 GLU A C 1
ATOM 1103 O O . GLU A 1 143 ? 10.43 -5.273 -7.559 1 95.69 143 GLU A O 1
ATOM 1108 N N . PRO A 1 144 ? 11.32 -7.281 -7.223 1 95.94 144 PRO A N 1
ATOM 1109 C CA . PRO A 1 144 ? 12.578 -6.746 -6.695 1 95.94 144 PRO A CA 1
ATOM 1110 C C . PRO A 1 144 ? 13.211 -5.703 -7.613 1 95.94 144 PRO A C 1
ATOM 1112 O O . PRO A 1 144 ? 13.914 -4.805 -7.145 1 95.94 144 PRO A O 1
ATOM 1115 N N . GLU A 1 145 ? 12.93 -5.785 -8.852 1 94.88 145 GLU A N 1
ATOM 1116 C CA . GLU A 1 145 ? 13.516 -4.84 -9.805 1 94.88 145 GLU A CA 1
ATOM 1117 C C . GLU A 1 145 ? 12.852 -3.469 -9.688 1 94.88 145 GLU A C 1
ATOM 1119 O O . GLU A 1 145 ? 13.438 -2.459 -10.086 1 94.88 145 GLU A O 1
ATOM 1124 N N . LEU A 1 146 ? 11.625 -3.471 -9.211 1 94.38 146 LEU A N 1
ATOM 1125 C CA . LEU A 1 146 ? 10.883 -2.223 -9.07 1 94.38 146 LEU A CA 1
ATOM 1126 C C . LEU A 1 146 ? 11.031 -1.654 -7.664 1 94.38 146 LEU A C 1
ATOM 1128 O O . LEU A 1 146 ? 11.234 -0.451 -7.496 1 94.38 146 LEU A O 1
ATOM 1132 N N . PHE A 1 147 ? 11 -2.59 -6.723 1 94.25 147 PHE A N 1
ATOM 1133 C CA . PHE A 1 147 ? 11.016 -2.238 -5.309 1 94.25 147 PHE A CA 1
ATOM 1134 C C . PHE A 1 147 ? 11.523 -3.4 -4.465 1 94.25 147 PHE A C 1
ATOM 1136 O O . PHE A 1 147 ? 11.125 -4.547 -4.676 1 94.25 147 PHE A O 1
ATOM 1143 N N . PRO A 1 148 ? 12.383 -3.109 -3.543 1 95.25 148 PRO A N 1
ATOM 1144 C CA . PRO A 1 148 ? 13.047 -4.199 -2.828 1 95.25 148 PRO A CA 1
ATOM 1145 C C . PRO A 1 148 ? 12.156 -4.84 -1.765 1 95.25 148 PRO A C 1
ATOM 1147 O O . PRO A 1 148 ? 12.5 -5.887 -1.214 1 95.25 148 PRO A O 1
ATOM 1150 N N . GLY A 1 149 ? 11.109 -4.258 -1.46 1 96.38 149 GLY A N 1
ATOM 1151 C CA . GLY A 1 149 ? 10.211 -4.816 -0.464 1 96.38 149 GLY A CA 1
ATOM 1152 C C . GLY A 1 149 ? 8.961 -5.434 -1.067 1 96.38 149 GLY A C 1
ATOM 1153 O O . GLY A 1 149 ? 8.695 -5.262 -2.258 1 96.38 149 GLY A O 1
ATOM 1154 N N . LEU A 1 150 ? 8.305 -6.258 -0.218 1 94.69 150 LEU A N 1
ATOM 1155 C CA . LEU A 1 150 ? 6.988 -6.785 -0.565 1 94.69 150 LEU A CA 1
ATOM 1156 C C . LEU A 1 150 ? 5.883 -5.855 -0.079 1 94.69 150 LEU A C 1
ATOM 1158 O O . LEU A 1 150 ? 5.941 -5.348 1.043 1 94.69 150 LEU A O 1
ATOM 1162 N N . ILE A 1 151 ? 4.992 -5.527 -0.969 1 94.62 151 ILE A N 1
ATOM 1163 C CA . ILE A 1 151 ? 3.818 -4.73 -0.617 1 94.62 151 ILE A CA 1
ATOM 1164 C C . ILE A 1 151 ? 2.645 -5.652 -0.299 1 94.62 151 ILE A C 1
ATOM 1166 O O . ILE A 1 151 ? 2.201 -6.422 -1.156 1 94.62 151 ILE A O 1
ATOM 1170 N N . TYR A 1 152 ? 2.17 -5.602 0.897 1 90.62 152 TYR A N 1
ATOM 1171 C CA . TYR A 1 152 ? 1.03 -6.41 1.309 1 90.62 152 TYR A CA 1
ATOM 1172 C C . TYR A 1 152 ? -0.186 -5.535 1.591 1 90.62 152 TYR A C 1
ATOM 1174 O O . TYR A 1 152 ? -0.117 -4.609 2.398 1 90.62 152 TYR A O 1
ATOM 1182 N N . ARG A 1 153 ? -1.241 -5.797 0.993 1 90.81 153 ARG A N 1
ATOM 1183 C CA . ARG A 1 153 ? -2.5 -5.082 1.178 1 90.81 153 ARG A CA 1
ATOM 1184 C C . ARG A 1 153 ? -3.479 -5.902 2.01 1 90.81 153 ARG A C 1
ATOM 1186 O O . ARG A 1 153 ? -4.148 -6.797 1.487 1 90.81 153 ARG A O 1
ATOM 1193 N N . MET A 1 154 ? -3.607 -5.465 3.211 1 84.12 154 MET A N 1
ATOM 1194 C CA . MET A 1 154 ? -4.527 -6.172 4.094 1 84.12 154 MET A CA 1
ATOM 1195 C C . MET A 1 154 ? -5.949 -5.633 3.945 1 84.12 154 MET A C 1
ATOM 1197 O O . MET A 1 154 ? -6.148 -4.422 3.859 1 84.12 154 MET A O 1
ATOM 1201 N N . LYS A 1 155 ? -6.867 -6.504 3.992 1 78 155 LYS A N 1
ATOM 1202 C CA . LYS A 1 155 ? -8.258 -6.098 3.844 1 78 155 LYS A CA 1
ATOM 1203 C C . LYS A 1 155 ? -8.875 -5.742 5.191 1 78 155 LYS A C 1
ATOM 1205 O O . LYS A 1 155 ? -9.625 -4.77 5.305 1 78 155 LYS A O 1
ATOM 1210 N N . GLN A 1 156 ? -8.484 -6.633 6.195 1 75.19 156 GLN A N 1
ATOM 1211 C CA . GLN A 1 156 ? -9.008 -6.418 7.543 1 75.19 156 GLN A CA 1
ATOM 1212 C C . GLN A 1 156 ? -7.926 -6.648 8.594 1 75.19 156 GLN A C 1
ATOM 1214 O O . GLN A 1 156 ? -7.496 -7.781 8.812 1 75.19 156 GLN A O 1
ATOM 1219 N N . PRO A 1 157 ? -7.57 -5.574 9.195 1 78 157 PRO A N 1
ATOM 1220 C CA . PRO A 1 157 ? -7.859 -4.16 8.93 1 78 157 PRO A CA 1
ATOM 1221 C C . PRO A 1 157 ? -7.285 -3.682 7.602 1 78 157 PRO A C 1
ATOM 1223 O O . PRO A 1 157 ? -6.328 -4.27 7.09 1 78 157 PRO A O 1
ATOM 1226 N N . LYS A 1 158 ? -7.895 -2.645 7.082 1 83.88 158 LYS A N 1
ATOM 1227 C CA . LYS A 1 158 ? -7.473 -2.104 5.793 1 83.88 158 LYS A CA 1
ATOM 1228 C C . LYS A 1 158 ? -6.168 -1.325 5.926 1 83.88 158 LYS A C 1
ATOM 1230 O O . LYS A 1 158 ? -6.18 -0.104 6.098 1 83.88 158 LYS A O 1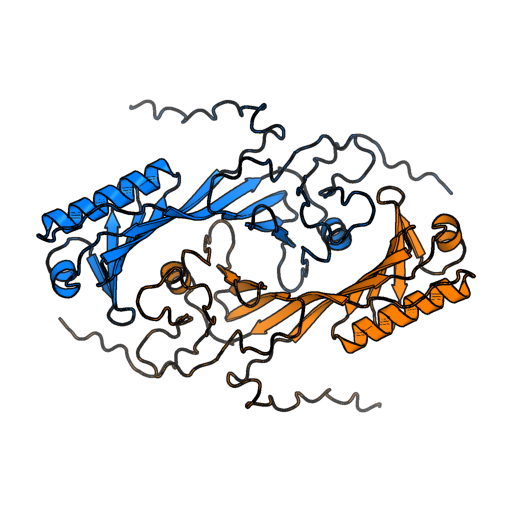
ATOM 1235 N N . ILE A 1 159 ? -5.055 -2.055 5.832 1 89.06 159 ILE A N 1
ATOM 1236 C CA . ILE A 1 159 ? -3.742 -1.431 5.961 1 89.06 159 ILE A CA 1
ATOM 1237 C C . ILE A 1 159 ? -2.803 -1.973 4.887 1 89.06 159 ILE A C 1
ATOM 1239 O O . ILE A 1 159 ? -3.1 -2.982 4.246 1 89.06 159 ILE A O 1
ATOM 1243 N N . VAL A 1 160 ? -1.759 -1.251 4.688 1 92.44 160 VAL A N 1
ATOM 1244 C CA . VAL A 1 160 ? -0.691 -1.654 3.781 1 92.44 160 VAL A CA 1
ATOM 1245 C C . VAL A 1 160 ? 0.596 -1.89 4.566 1 92.44 160 VAL A C 1
ATOM 1247 O O . VAL A 1 160 ? 0.956 -1.091 5.434 1 92.44 160 VAL A O 1
ATOM 1250 N N . LEU A 1 161 ? 1.243 -2.99 4.262 1 90.62 161 LEU A N 1
ATOM 1251 C CA . LEU A 1 161 ? 2.531 -3.32 4.859 1 90.62 161 LEU A CA 1
ATOM 1252 C C . LEU A 1 161 ? 3.631 -3.352 3.801 1 90.62 161 LEU A C 1
ATOM 1254 O O . LEU A 1 161 ? 3.445 -3.924 2.725 1 90.62 161 LEU A O 1
ATOM 1258 N N . LEU A 1 162 ? 4.637 -2.678 4.094 1 94.44 162 LEU A N 1
ATOM 1259 C CA . LEU A 1 162 ? 5.891 -2.922 3.387 1 94.44 162 LEU A CA 1
ATOM 1260 C C . LEU A 1 162 ? 6.789 -3.865 4.18 1 94.44 162 LEU A C 1
ATOM 1262 O O . LEU A 1 162 ? 7.125 -3.586 5.332 1 94.44 162 LEU A O 1
ATOM 1266 N N . ILE A 1 163 ? 7.102 -4.938 3.574 1 90.44 163 ILE A N 1
ATOM 1267 C CA . ILE A 1 163 ? 7.914 -5.953 4.238 1 90.44 163 ILE A CA 1
ATOM 1268 C C . ILE A 1 163 ? 9.25 -6.098 3.514 1 90.44 163 ILE A C 1
ATOM 1270 O O . ILE A 1 163 ? 9.289 -6.293 2.297 1 90.44 163 ILE A O 1
ATOM 1274 N N . PHE A 1 164 ? 10.305 -6.031 4.281 1 93.06 164 PHE A N 1
ATOM 1275 C CA . PHE A 1 164 ? 11.641 -6.125 3.703 1 93.06 164 PHE A CA 1
ATOM 1276 C C . PHE A 1 164 ? 12.32 -7.426 4.109 1 93.06 164 PHE A C 1
ATOM 1278 O O . PHE A 1 164 ? 11.984 -8.008 5.145 1 93.06 164 PHE A O 1
ATOM 1285 N N . VAL A 1 165 ? 13.273 -7.816 3.318 1 91.94 165 VAL A N 1
ATOM 1286 C CA . VAL A 1 165 ? 14.008 -9.055 3.547 1 91.94 165 VAL A CA 1
ATOM 1287 C C . VAL A 1 165 ? 14.664 -9.023 4.926 1 91.94 165 VAL A C 1
ATOM 1289 O O . VAL A 1 165 ? 14.734 -10.047 5.609 1 91.94 165 VAL A O 1
ATOM 1292 N N . SER A 1 166 ? 15.062 -7.898 5.359 1 90.94 166 SER A N 1
ATOM 1293 C CA . SER A 1 166 ? 15.766 -7.727 6.625 1 90.94 166 SER A CA 1
ATOM 1294 C C . SER A 1 166 ? 14.852 -8.039 7.809 1 90.94 166 SER A C 1
ATOM 1296 O O . SER A 1 166 ? 15.32 -8.211 8.938 1 90.94 166 SER A O 1
ATOM 1298 N N . GLY A 1 167 ? 13.602 -7.973 7.566 1 85.81 167 GLY A N 1
ATOM 1299 C CA . GLY A 1 167 ? 12.656 -8.164 8.656 1 85.81 167 GLY A CA 1
ATOM 1300 C C . GLY A 1 167 ? 11.969 -6.883 9.078 1 85.81 167 GLY A C 1
ATOM 1301 O O . GLY A 1 167 ? 11.039 -6.906 9.891 1 85.81 167 GLY A O 1
ATOM 1302 N N . LYS A 1 168 ? 12.406 -5.785 8.508 1 91.25 168 LYS A N 1
ATOM 1303 C CA . LYS A 1 168 ? 11.75 -4.512 8.789 1 91.25 168 LYS A CA 1
ATOM 1304 C C . LYS A 1 168 ? 10.383 -4.441 8.109 1 91.25 168 LYS A C 1
ATOM 1306 O O . LYS A 1 168 ? 10.219 -4.879 6.969 1 91.25 168 LYS A O 1
ATOM 1311 N N . ILE A 1 169 ? 9.383 -3.889 8.883 1 89.88 169 ILE A N 1
ATOM 1312 C CA . ILE A 1 169 ? 8.023 -3.775 8.383 1 89.88 169 ILE A CA 1
ATOM 1313 C C . ILE A 1 169 ? 7.504 -2.355 8.609 1 89.88 169 ILE A C 1
ATOM 1315 O O . ILE A 1 169 ? 7.711 -1.776 9.68 1 89.88 169 ILE A O 1
ATOM 1319 N N . VAL A 1 170 ? 6.969 -1.797 7.602 1 93.44 170 VAL A N 1
ATOM 1320 C CA . VAL A 1 170 ? 6.285 -0.51 7.688 1 93.44 170 VAL A CA 1
ATOM 1321 C C . VAL A 1 170 ? 4.781 -0.711 7.512 1 93.44 170 VAL A C 1
ATOM 1323 O O . VAL A 1 170 ? 4.348 -1.462 6.637 1 93.44 170 VAL A O 1
ATOM 1326 N N . LEU A 1 171 ? 4.027 -0.081 8.367 1 90.12 171 LEU A N 1
ATOM 1327 C CA . LEU A 1 171 ? 2.57 -0.183 8.328 1 90.12 171 LEU A CA 1
ATOM 1328 C C . LEU A 1 171 ? 1.936 1.188 8.125 1 90.12 171 LEU A C 1
ATOM 1330 O O . LEU A 1 171 ? 2.359 2.17 8.742 1 90.12 171 LEU A O 1
ATOM 1334 N N . THR A 1 172 ? 0.936 1.266 7.277 1 93.12 172 THR A N 1
ATOM 1335 C CA . THR A 1 172 ? 0.222 2.521 7.082 1 93.12 172 THR A CA 1
ATOM 1336 C C . THR A 1 172 ? -1.236 2.264 6.711 1 93.12 172 THR A C 1
ATOM 1338 O O . THR A 1 172 ? -1.592 1.155 6.309 1 93.12 172 THR A O 1
ATOM 1341 N N . GLY A 1 173 ? -2.029 3.236 6.957 1 92.38 173 GLY A N 1
ATOM 1342 C CA . GLY A 1 173 ? -3.424 3.146 6.555 1 92.38 173 GLY A CA 1
ATOM 1343 C C . GLY A 1 173 ? -4.363 2.877 7.715 1 92.38 173 GLY A C 1
ATOM 1344 O O . GLY A 1 173 ? -5.582 3.012 7.582 1 92.38 173 GLY A O 1
ATOM 1345 N N . ALA A 1 174 ? -3.785 2.6 8.82 1 88.56 174 ALA A N 1
ATOM 1346 C CA . ALA A 1 174 ? -4.629 2.303 9.969 1 88.56 174 ALA A CA 1
ATOM 1347 C C . ALA A 1 174 ? -5.324 3.562 10.484 1 88.56 174 ALA A C 1
ATOM 1349 O O . ALA A 1 174 ? -4.738 4.648 10.469 1 88.56 174 ALA A O 1
ATOM 1350 N N . LYS A 1 175 ? -6.523 3.402 10.945 1 88.62 175 LYS A N 1
ATOM 1351 C CA . LYS A 1 175 ? -7.281 4.531 11.484 1 88.62 175 LYS A CA 1
ATOM 1352 C C . LYS A 1 175 ? -7.531 4.363 12.977 1 88.62 175 LYS A C 1
ATOM 1354 O O . LYS A 1 175 ? -8.141 5.227 13.609 1 88.62 175 LYS A O 1
ATOM 1359 N N . ALA A 1 176 ? -7.215 3.246 13.453 1 80.38 176 ALA A N 1
ATOM 1360 C CA . ALA A 1 176 ? -7.258 2.932 14.875 1 80.38 176 ALA A CA 1
ATOM 1361 C C . ALA A 1 176 ? -6.133 1.972 15.258 1 80.38 176 ALA A C 1
ATOM 1363 O O . ALA A 1 176 ? -5.566 1.295 14.398 1 80.38 176 ALA A O 1
ATOM 1364 N N . PRO A 1 177 ? -5.758 2.164 16.547 1 68.69 177 PRO A N 1
ATOM 1365 C CA . PRO A 1 177 ? -4.75 1.175 16.938 1 68.69 177 PRO A CA 1
ATOM 1366 C C . PRO A 1 177 ? -5.164 -0.256 16.594 1 68.69 177 PRO A C 1
ATOM 1368 O O . PRO A 1 177 ? -6.324 -0.629 16.797 1 68.69 177 PRO A O 1
ATOM 1371 N N . VAL A 1 178 ? -4.324 -0.84 15.828 1 58.78 178 VAL A N 1
ATOM 1372 C CA . VAL A 1 178 ? -4.629 -2.203 15.406 1 58.78 178 VAL A CA 1
ATOM 1373 C C . VAL A 1 178 ? -4.402 -3.166 16.578 1 58.78 178 VAL A C 1
ATOM 1375 O O . VAL A 1 178 ? -3.311 -3.209 17.141 1 58.78 178 VAL A O 1
ATOM 1378 N N . THR A 1 179 ? -5.48 -3.615 17.125 1 52.81 179 THR A N 1
ATOM 1379 C CA . THR A 1 179 ? -5.406 -4.531 18.266 1 52.81 179 THR A CA 1
ATOM 1380 C C . THR A 1 179 ? -5 -5.926 17.797 1 52.81 179 THR A C 1
ATOM 1382 O O . THR A 1 179 ? -4.527 -6.738 18.609 1 52.81 179 THR A O 1
ATOM 1385 N N . THR A 1 180 ? -5.234 -6.191 16.594 1 49.53 180 THR A N 1
ATOM 1386 C CA . THR A 1 180 ? -4.898 -7.535 16.141 1 49.53 180 THR A CA 1
ATOM 1387 C C . THR A 1 180 ? -3.436 -7.609 15.711 1 49.53 180 THR A C 1
ATOM 1389 O O . THR A 1 180 ? -2.943 -6.723 15.008 1 49.53 180 THR A O 1
ATOM 1392 N N . PRO A 1 181 ? -2.787 -8.609 16.438 1 49.47 181 PRO A N 1
ATOM 1393 C CA . PRO A 1 181 ? -1.378 -8.742 16.062 1 49.47 181 PRO A CA 1
ATOM 1394 C C . PRO A 1 181 ? -1.18 -8.906 14.555 1 49.47 181 PRO A C 1
ATOM 1396 O O . PRO A 1 181 ? -1.801 -9.773 13.938 1 49.47 181 PRO A O 1
ATOM 1399 N N . ILE A 1 182 ? -0.902 -7.902 13.891 1 53.94 182 ILE A N 1
ATOM 1400 C CA . ILE A 1 182 ? -0.556 -8.016 12.484 1 53.94 182 ILE A CA 1
ATOM 1401 C C . ILE A 1 182 ? 0.62 -8.977 12.312 1 53.94 182 ILE A C 1
ATOM 1403 O O . ILE A 1 182 ? 0.696 -9.703 11.32 1 53.94 182 ILE A O 1
ATOM 1407 N N . VAL A 1 183 ? 1.455 -8.945 13.305 1 50.81 183 VAL A N 1
ATOM 1408 C CA . VAL A 1 183 ? 2.641 -9.797 13.266 1 50.81 183 VAL A CA 1
ATOM 1409 C C . VAL A 1 183 ? 2.613 -10.766 14.445 1 50.81 183 VAL A C 1
ATOM 1411 O O . VAL A 1 183 ? 2.52 -10.352 15.602 1 50.81 183 VAL A O 1
ATOM 1414 N N . ASP A 1 184 ? 1.819 -11.961 14.281 1 45.53 184 ASP A N 1
ATOM 1415 C CA . ASP A 1 184 ? 1.96 -12.898 15.391 1 45.53 184 ASP A CA 1
ATOM 1416 C C . ASP A 1 184 ? 3.25 -13.703 15.266 1 45.53 184 ASP A C 1
ATOM 1418 O O . ASP A 1 184 ? 3.492 -14.344 14.234 1 45.53 184 ASP A O 1
ATOM 1422 N N . GLY A 1 185 ? 4.172 -13.32 15.953 1 43.12 185 GLY A N 1
ATOM 1423 C CA . GLY A 1 185 ? 5.387 -14.117 16.078 1 43.12 185 GLY A CA 1
ATOM 1424 C C . GLY A 1 185 ? 5.117 -15.562 16.438 1 43.12 185 GLY A C 1
ATOM 1425 O O . GLY A 1 185 ? 5.16 -15.93 17.625 1 43.12 185 GLY A O 1
ATOM 1426 N N . GLY A 1 186 ? 4.125 -16.125 15.805 1 38.47 186 GLY A N 1
ATOM 1427 C CA . GLY A 1 186 ? 4.051 -17.516 16.203 1 38.47 186 GLY A CA 1
ATOM 1428 C C . GLY A 1 186 ? 5.312 -18.297 15.883 1 38.47 186 GLY A C 1
ATOM 1429 O O . GLY A 1 186 ? 6.129 -17.859 15.078 1 38.47 186 GLY A O 1
ATOM 1430 N N . ILE A 1 187 ? 5.789 -19.141 17 1 33.03 187 ILE A N 1
ATOM 1431 C CA . ILE A 1 187 ? 6.887 -20.094 16.875 1 33.03 187 ILE A CA 1
ATOM 1432 C C . ILE A 1 187 ? 6.586 -21.078 15.75 1 33.03 187 ILE A C 1
ATOM 1434 O O . ILE A 1 187 ? 5.516 -21.703 15.734 1 33.03 187 ILE A O 1
ATOM 1438 N N . PHE A 1 188 ? 7.07 -20.766 14.641 1 34.69 188 PHE A N 1
ATOM 1439 C CA . PHE A 1 188 ? 7.133 -21.859 13.688 1 34.69 188 PHE A CA 1
ATOM 1440 C C . PHE A 1 188 ? 8.07 -22.953 14.188 1 34.69 188 PHE A C 1
ATOM 1442 O O . PHE A 1 188 ? 9.164 -22.672 14.664 1 34.69 188 PHE A O 1
ATOM 1449 N N . ASP A 1 189 ? 7.562 -23.969 14.664 1 34.25 189 ASP A N 1
ATOM 1450 C CA . ASP A 1 189 ? 8.328 -25.078 15.211 1 34.25 189 ASP A CA 1
ATOM 1451 C C . ASP A 1 189 ? 9.398 -25.547 14.227 1 34.25 189 ASP A C 1
ATOM 1453 O O . ASP A 1 189 ? 10 -26.609 14.406 1 34.25 189 ASP A O 1
ATOM 1457 N N . GLY A 1 190 ? 10.133 -24.797 13.531 1 31.25 190 GLY A N 1
ATOM 1458 C CA . GLY A 1 190 ? 11.359 -25.172 12.836 1 31.25 190 GLY A CA 1
ATOM 1459 C C . GLY A 1 190 ? 11.109 -25.75 11.453 1 31.25 190 GLY A C 1
ATOM 1460 O O . GLY A 1 190 ? 12.055 -25.938 10.68 1 31.25 190 GLY A O 1
ATOM 1461 N N . THR A 1 191 ? 10.203 -26.719 11.25 1 31.11 191 THR A N 1
ATOM 1462 C CA . THR A 1 191 ? 10.25 -27.484 10.008 1 31.11 191 THR A CA 1
ATOM 1463 C C . THR A 1 191 ? 9.922 -26.609 8.812 1 31.11 191 THR A C 1
ATOM 1465 O O . THR A 1 191 ? 10.117 -27 7.664 1 31.11 191 THR A O 1
ATOM 1468 N N . THR A 1 192 ? 8.852 -25.859 8.812 1 32.22 192 THR A N 1
ATOM 1469 C CA . THR A 1 192 ? 8.5 -25.125 7.598 1 32.22 192 THR A CA 1
ATOM 1470 C C . THR A 1 192 ? 9.055 -23.703 7.641 1 32.22 192 THR A C 1
ATOM 1472 O O . THR A 1 192 ? 9.188 -23.125 8.719 1 32.22 192 THR A O 1
ATOM 1475 N N . ALA A 1 193 ? 9.922 -23.281 6.793 1 33.69 193 ALA A N 1
ATOM 1476 C CA . ALA A 1 193 ? 10.523 -21.969 6.617 1 33.69 193 ALA A CA 1
ATOM 1477 C C . ALA A 1 193 ? 9.664 -20.875 7.246 1 33.69 193 ALA A C 1
ATOM 1479 O O . ALA A 1 193 ? 8.43 -20.953 7.219 1 33.69 193 ALA A O 1
ATOM 1480 N N . PRO A 1 194 ? 10.219 -20.219 8.328 1 36.53 194 PRO A N 1
ATOM 1481 C CA . PRO A 1 194 ? 9.633 -19.062 9 1 36.53 194 PRO A CA 1
ATOM 1482 C C . PRO A 1 194 ? 8.75 -18.234 8.07 1 36.53 194 PRO A C 1
ATOM 1484 O O . PRO A 1 194 ? 8.508 -17.047 8.344 1 36.53 194 PRO A O 1
ATOM 1487 N N . ALA A 1 195 ? 8.477 -18.797 6.965 1 34.5 195 ALA A N 1
ATOM 1488 C CA . ALA A 1 195 ? 7.77 -17.906 6.039 1 34.5 195 ALA A CA 1
ATOM 1489 C C . ALA A 1 195 ? 6.523 -17.312 6.688 1 34.5 195 ALA A C 1
ATOM 1491 O O . ALA A 1 195 ? 5.973 -17.891 7.633 1 34.5 195 ALA A O 1
ATOM 1492 N N . MET A 1 196 ? 6.438 -16.031 6.684 1 37.16 196 MET A N 1
ATOM 1493 C CA . MET A 1 196 ? 5.16 -15.344 6.859 1 37.16 196 MET A CA 1
ATOM 1494 C C . MET A 1 196 ? 3.994 -16.266 6.531 1 37.16 196 MET A C 1
ATOM 1496 O O . MET A 1 196 ? 3.91 -16.797 5.422 1 37.16 196 MET A O 1
ATOM 1500 N N . ALA A 1 197 ? 3.85 -17.328 7.48 1 35.66 197 ALA A N 1
ATOM 1501 C CA . ALA A 1 197 ? 2.719 -18.188 7.148 1 35.66 197 ALA A CA 1
ATOM 1502 C C . ALA A 1 197 ? 1.406 -17.406 7.191 1 35.66 197 ALA A C 1
ATOM 1504 O O . ALA A 1 197 ? 1.126 -16.703 8.164 1 35.66 197 ALA A O 1
ATOM 1505 N N . MET A 1 198 ? 1.169 -16.547 6.32 1 37 198 MET A N 1
ATOM 1506 C CA . MET A 1 198 ? -0.262 -16.297 6.176 1 37 198 MET A CA 1
ATOM 1507 C C . MET A 1 198 ? -1.024 -17.594 5.957 1 37 198 MET A C 1
ATOM 1509 O O . MET A 1 198 ? -0.746 -18.328 5.008 1 37 198 MET A O 1
ATOM 1513 N N . VAL A 1 199 ? -1.215 -18.344 7.09 1 32.31 199 VAL A N 1
ATOM 1514 C CA . VAL A 1 199 ? -1.898 -19.625 6.887 1 32.31 199 VAL A CA 1
ATOM 1515 C C . VAL A 1 199 ? -3.121 -19.422 5.992 1 32.31 199 VAL A C 1
ATOM 1517 O O . VAL A 1 199 ? -4.066 -18.719 6.375 1 32.31 199 VAL A O 1
ATOM 1520 N N . ALA A 1 200 ? -2.77 -19.062 4.766 1 34.41 200 ALA A N 1
ATOM 1521 C CA . ALA A 1 200 ? -3.941 -19.328 3.938 1 34.41 200 ALA A CA 1
ATOM 1522 C C . ALA A 1 200 ? -4.559 -20.672 4.285 1 34.41 200 ALA A C 1
ATOM 1524 O O . ALA A 1 200 ? -3.877 -21.703 4.262 1 34.41 200 ALA A O 1
ATOM 1525 N N . ARG A 1 201 ? -5.266 -20.641 5.426 1 29.92 201 ARG A N 1
ATOM 1526 C CA . ARG A 1 201 ? -5.859 -21.969 5.516 1 29.92 201 ARG A CA 1
ATOM 1527 C C . ARG A 1 201 ? -6.266 -22.484 4.141 1 29.92 201 ARG A C 1
ATOM 1529 O O . ARG A 1 201 ? -6.461 -21.703 3.211 1 29.92 201 ARG A O 1
ATOM 1536 N N . ASP A 1 202 ? -6.965 -23.422 3.861 1 32.16 202 ASP A N 1
ATOM 1537 C CA . ASP A 1 202 ? -7.492 -24.344 2.863 1 32.16 202 ASP A CA 1
ATOM 1538 C C . ASP A 1 202 ? -7.645 -23.672 1.506 1 32.16 202 ASP A C 1
ATOM 1540 O O . ASP A 1 202 ? -8.734 -23.641 0.938 1 32.16 202 ASP A O 1
ATOM 1544 N N . GLY A 1 203 ? -6.516 -23.109 0.756 1 37.81 203 GLY A N 1
ATOM 1545 C CA . GLY A 1 203 ? -6.66 -22.734 -0.641 1 37.81 203 GLY A CA 1
ATOM 1546 C C . GLY A 1 203 ? -7.48 -21.469 -0.837 1 37.81 203 GLY A C 1
ATOM 1547 O O . GLY A 1 203 ? -7.859 -21.141 -1.962 1 37.81 203 GLY A O 1
ATOM 1548 N N . ASP A 1 204 ? -8.125 -21.062 0.078 1 40.12 204 ASP A N 1
ATOM 1549 C CA . ASP A 1 204 ? -9.023 -19.938 -0.151 1 40.12 204 ASP A CA 1
ATOM 1550 C C . ASP A 1 204 ? -8.242 -18.625 -0.329 1 40.12 204 ASP A C 1
ATOM 1552 O O . ASP A 1 204 ? -7.941 -17.938 0.648 1 40.12 204 ASP A O 1
ATOM 1556 N N . VAL A 1 205 ? -7.516 -18.578 -1.329 1 40.56 205 VAL A N 1
ATOM 1557 C CA . VAL A 1 205 ? -6.758 -17.406 -1.755 1 40.56 205 VAL A CA 1
ATOM 1558 C C . VAL A 1 205 ? -7.625 -16.156 -1.631 1 40.56 205 VAL A C 1
ATOM 1560 O O . VAL A 1 205 ? -7.113 -15.039 -1.644 1 40.56 205 VAL A O 1
ATOM 1563 N N . GLU A 1 206 ? -8.859 -16.422 -1.719 1 39.59 206 GLU A N 1
ATOM 1564 C CA . GLU A 1 206 ? -9.75 -15.273 -1.73 1 39.59 206 GLU A CA 1
ATOM 1565 C C . GLU A 1 206 ? -10.102 -14.836 -0.312 1 39.59 206 GLU A C 1
ATOM 1567 O O . GLU A 1 206 ? -10.828 -13.859 -0.122 1 39.59 206 GLU A O 1
ATOM 1572 N N . HIS A 1 207 ? -9.773 -15.617 0.58 1 39.5 207 HIS A N 1
ATOM 1573 C CA . HIS A 1 207 ? -10.383 -15.258 1.856 1 39.5 207 HIS A CA 1
ATOM 1574 C C . HIS A 1 207 ? -9.727 -14.023 2.455 1 39.5 207 HIS A C 1
ATOM 1576 O O . HIS A 1 207 ? -8.5 -13.891 2.436 1 39.5 207 HIS A O 1
ATOM 1582 N N . GLU A 1 208 ? -10.484 -13.086 2.553 1 42.44 208 GLU A N 1
ATOM 1583 C CA . GLU A 1 208 ? -10.414 -11.695 2.996 1 42.44 208 GLU A CA 1
ATOM 1584 C C . GLU A 1 208 ? -9.68 -11.578 4.328 1 42.44 208 GLU A C 1
ATOM 1586 O O . GLU A 1 208 ? -9 -10.586 4.586 1 42.44 208 GLU A O 1
ATOM 1591 N N . GLY A 1 209 ? -9.797 -12.602 5.191 1 41.53 209 GLY A N 1
ATOM 1592 C CA . GLY A 1 209 ? -9.352 -12.375 6.555 1 41.53 209 GLY A CA 1
ATOM 1593 C C . GLY A 1 209 ? -7.961 -12.906 6.832 1 41.53 209 GLY A C 1
ATOM 1594 O O . GLY A 1 209 ? -7.789 -13.828 7.637 1 41.53 209 GLY A O 1
ATOM 1595 N N . TYR A 1 210 ? -7.152 -12.664 5.945 1 43.34 210 TYR A N 1
ATOM 1596 C CA . TYR A 1 210 ? -5.82 -13.195 6.203 1 43.34 210 TYR A CA 1
ATOM 1597 C C . TYR A 1 210 ? -5.102 -12.375 7.27 1 43.34 210 TYR A C 1
ATOM 1599 O O . TYR A 1 210 ? -5.301 -11.164 7.371 1 43.34 210 TYR A O 1
ATOM 1607 N N . ARG A 1 211 ? -4.84 -13.141 8.453 1 45.56 211 ARG A N 1
ATOM 1608 C CA . ARG A 1 211 ? -3.922 -12.531 9.414 1 45.56 211 ARG A CA 1
ATOM 1609 C C . ARG A 1 211 ? -2.471 -12.758 9 1 45.56 211 ARG A C 1
ATOM 1611 O O . ARG A 1 211 ? -2.094 -13.859 8.609 1 45.56 211 ARG A O 1
ATOM 1618 N N . LEU A 1 212 ? -1.851 -11.664 8.641 1 49.84 212 LEU A N 1
ATOM 1619 C CA . LEU A 1 212 ? -0.421 -11.781 8.375 1 49.84 212 LEU A CA 1
ATOM 1620 C C . LEU A 1 212 ? 0.333 -12.188 9.633 1 49.84 212 LEU A C 1
ATOM 1622 O O . LEU A 1 212 ? 0.268 -11.492 10.656 1 49.84 212 LEU A O 1
ATOM 1626 N N . VAL A 1 213 ? 0.557 -13.5 9.781 1 46.72 213 VAL A N 1
ATOM 1627 C CA . VAL A 1 213 ? 1.376 -13.953 10.898 1 46.72 213 VAL A CA 1
ATOM 1628 C C . VAL A 1 213 ? 2.824 -14.117 10.445 1 46.72 213 VAL A C 1
ATOM 1630 O O . VAL A 1 213 ? 3.102 -14.82 9.469 1 46.72 213 VAL A O 1
ATOM 1633 N N . ILE A 1 214 ? 3.666 -13.234 10.773 1 48.34 214 ILE A N 1
ATOM 1634 C CA . ILE A 1 214 ? 5.09 -13.375 10.492 1 48.34 214 ILE A CA 1
ATOM 1635 C C . ILE A 1 214 ? 5.742 -14.25 11.562 1 48.34 214 ILE A C 1
ATOM 1637 O O . ILE A 1 214 ? 5.645 -13.961 12.75 1 48.34 214 ILE A O 1
ATOM 1641 N N . PHE A 1 215 ? 6.098 -15.539 11.117 1 43.06 215 PHE A N 1
ATOM 1642 C CA . PHE A 1 215 ? 6.664 -16.469 12.086 1 43.06 215 PHE A CA 1
ATOM 1643 C C . PHE A 1 215 ? 8.188 -16.438 12.039 1 43.06 215 PHE A C 1
ATOM 1645 O O . PHE A 1 215 ? 8.781 -16.141 11 1 43.06 215 PHE A O 1
ATOM 1652 N N . ARG A 1 216 ? 8.836 -16.344 13.234 1 41 216 ARG A N 1
ATOM 1653 C CA . ARG A 1 216 ? 10.266 -16.578 13.344 1 41 216 ARG A CA 1
ATOM 1654 C C . ARG A 1 216 ? 10.609 -18.047 13.055 1 41 216 ARG A C 1
ATOM 1656 O O . ARG A 1 216 ? 9.945 -18.953 13.57 1 41 216 ARG A O 1
ATOM 1663 N N . ALA A 1 217 ? 11.281 -18.234 11.852 1 36.56 217 ALA A N 1
ATOM 1664 C CA . ALA A 1 217 ? 11.82 -19.578 11.656 1 36.56 217 ALA A CA 1
ATOM 1665 C C . ALA A 1 217 ? 12.781 -19.953 12.781 1 36.56 217 ALA A C 1
ATOM 1667 O O . ALA A 1 217 ? 13.617 -19.141 13.188 1 36.56 217 ALA A O 1
ATOM 1668 N N . GLU A 1 218 ? 12.453 -20.594 13.742 1 33.31 218 GLU A N 1
ATOM 1669 C CA . GLU A 1 218 ? 13.5 -21.141 14.609 1 33.31 218 GLU A CA 1
ATOM 1670 C C . GLU A 1 218 ? 14.516 -21.953 13.805 1 33.31 218 GLU A C 1
ATOM 1672 O O . GLU A 1 218 ? 14.141 -22.703 12.906 1 33.31 218 GLU A O 1
ATOM 1677 N N . ALA A 1 219 ? 15.812 -21.516 13.711 1 31.52 219 ALA A N 1
ATOM 1678 C CA . ALA A 1 219 ? 17.016 -22.141 13.188 1 31.52 219 ALA A CA 1
ATOM 1679 C C . ALA A 1 219 ? 17.031 -23.641 13.492 1 31.52 219 ALA A C 1
ATOM 1681 O O . ALA A 1 219 ? 17.953 -24.359 13.07 1 31.52 219 ALA A O 1
ATOM 1682 N N . LYS A 1 220 ? 16.594 -24.219 14.531 1 30.95 220 LYS A N 1
ATOM 1683 C CA . LYS A 1 220 ? 17.25 -25.484 14.875 1 30.95 220 LYS A CA 1
ATOM 1684 C C . LYS A 1 220 ? 17.047 -26.531 13.789 1 30.95 220 LYS A C 1
ATOM 1686 O O . LYS A 1 220 ? 17.578 -27.641 13.883 1 30.95 220 LYS A O 1
ATOM 1691 N N . ARG A 1 221 ? 15.945 -26.828 13.273 1 30.7 221 ARG A N 1
ATOM 1692 C CA . ARG A 1 221 ? 16.078 -28.188 12.758 1 30.7 221 ARG A CA 1
ATOM 1693 C C . ARG A 1 221 ? 16.688 -28.188 11.359 1 30.7 221 ARG A C 1
ATOM 1695 O O . ARG A 1 221 ? 16.344 -27.359 10.523 1 30.7 221 ARG A O 1
ATOM 1702 N N . LYS A 1 222 ? 17.875 -28.766 11.195 1 29.88 222 LYS A N 1
ATOM 1703 C CA . LYS A 1 222 ? 18.688 -29.281 10.086 1 29.88 222 LYS A CA 1
ATOM 1704 C C . LYS A 1 222 ? 17.812 -29.797 8.9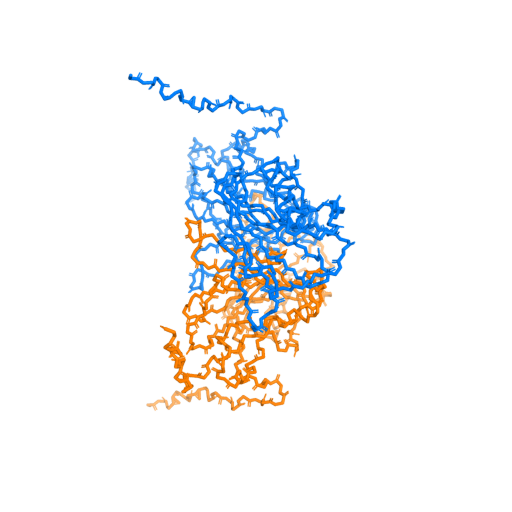53 1 29.88 222 LYS A C 1
ATOM 1706 O O . LYS A 1 222 ? 16.969 -30.672 9.172 1 29.88 222 LYS A O 1
ATOM 1711 N N . TRP A 1 223 ? 17.406 -29.031 8 1 26.62 223 TRP A N 1
ATOM 1712 C CA . TRP A 1 223 ? 16.922 -29.625 6.758 1 26.62 223 TRP A CA 1
ATOM 1713 C C . TRP A 1 223 ? 17.797 -30.812 6.363 1 26.62 223 TRP A C 1
ATOM 1715 O O . TRP A 1 223 ? 18.984 -30.656 6.078 1 26.62 223 TRP A O 1
ATOM 1725 N N . ARG A 1 224 ? 17.781 -31.875 6.969 1 24.86 224 ARG A N 1
ATOM 1726 C CA . ARG A 1 224 ? 18.469 -33.062 6.426 1 24.86 224 ARG A CA 1
ATOM 1727 C C . ARG A 1 224 ? 18.078 -33.281 4.973 1 24.86 224 ARG A C 1
ATOM 1729 O O . ARG A 1 224 ? 16.891 -33.344 4.641 1 24.86 224 ARG A O 1
ATOM 1736 N N . ARG A 1 225 ? 18.922 -32.875 4.047 1 25.84 225 ARG A N 1
ATOM 1737 C CA . ARG A 1 225 ? 19.078 -33.5 2.729 1 25.84 225 ARG A CA 1
ATOM 1738 C C . ARG A 1 225 ? 18.641 -34.938 2.734 1 25.84 225 ARG A C 1
ATOM 1740 O O . ARG A 1 225 ? 19.328 -35.812 3.283 1 25.84 225 ARG A O 1
ATOM 1747 N N . GLN A 1 226 ? 17.531 -35.375 3.018 1 21.52 226 GLN A N 1
ATOM 1748 C CA . GLN A 1 226 ? 17.484 -36.812 2.729 1 21.52 226 GLN A CA 1
ATOM 1749 C C . GLN A 1 226 ? 18.047 -37.094 1.343 1 21.52 226 GLN A C 1
ATOM 1751 O O . GLN A 1 226 ? 17.672 -36.469 0.36 1 21.52 226 GLN A O 1
ATOM 1756 N N . GLY A 1 227 ? 19.25 -37.562 1.246 1 20.53 227 GLY A N 1
ATOM 1757 C CA . GLY A 1 227 ? 20 -38.438 0.336 1 20.53 227 GLY A CA 1
ATOM 1758 C C . GLY A 1 227 ? 19.125 -39.281 -0.542 1 20.53 227 GLY A C 1
ATOM 1759 O O . GLY A 1 227 ? 18.406 -40.188 -0.046 1 20.53 227 GLY A O 1
ATOM 1760 N N . CYS A 1 228 ? 18.156 -38.781 -1.531 1 19.39 228 CYS A N 1
ATOM 1761 C CA . CYS A 1 228 ? 18.172 -39.75 -2.598 1 19.39 228 CYS A CA 1
ATOM 1762 C C . CYS A 1 228 ? 19.422 -39.625 -3.451 1 19.39 228 CYS A C 1
ATOM 1764 O O . CYS A 1 228 ? 19.969 -38.531 -3.59 1 19.39 228 CYS A O 1
ATOM 1766 N N . MET B 1 1 ? 21.391 -12.93 -40.562 1 21.81 1 MET B N 1
ATOM 1767 C CA . MET B 1 1 ? 21.672 -11.695 -39.844 1 21.81 1 MET B CA 1
ATOM 1768 C C . MET B 1 1 ? 20.375 -11.055 -39.344 1 21.81 1 MET B C 1
ATOM 1770 O O . MET B 1 1 ? 19.703 -10.336 -40.094 1 21.81 1 MET B O 1
ATOM 1774 N N . ALA B 1 2 ? 19.516 -11.781 -38.719 1 26.73 2 ALA B N 1
ATOM 1775 C CA . ALA B 1 2 ? 18.062 -11.648 -38.562 1 26.73 2 ALA B CA 1
ATOM 1776 C C . ALA B 1 2 ? 17.719 -10.32 -37.875 1 26.73 2 ALA B C 1
ATOM 1778 O O . ALA B 1 2 ? 18.391 -9.906 -36.938 1 26.73 2 ALA B O 1
ATOM 1779 N N . ASP B 1 3 ? 17.203 -9.25 -38.625 1 27.73 3 ASP B N 1
ATOM 1780 C CA . ASP B 1 3 ? 16.734 -7.922 -38.25 1 27.73 3 ASP B CA 1
ATOM 1781 C C . ASP B 1 3 ? 15.82 -7.988 -37.031 1 27.73 3 ASP B C 1
ATOM 1783 O O . ASP B 1 3 ? 14.766 -8.617 -37.062 1 27.73 3 ASP B O 1
ATOM 1787 N N . GLN B 1 4 ? 16.141 -8.336 -35.844 1 29.66 4 GLN B N 1
ATOM 1788 C CA . GLN B 1 4 ? 15.422 -8.453 -34.594 1 29.66 4 GLN B CA 1
ATOM 1789 C C . GLN B 1 4 ? 14.531 -7.242 -34.344 1 29.66 4 GLN B C 1
ATOM 1791 O O . GLN B 1 4 ? 15.023 -6.113 -34.25 1 29.66 4 GLN B O 1
ATOM 1796 N N . GLY B 1 5 ? 13.391 -7.086 -35 1 29.77 5 GLY B N 1
ATOM 1797 C CA . GLY B 1 5 ? 12.352 -6.082 -35.125 1 29.77 5 GLY B CA 1
ATOM 1798 C C . GLY B 1 5 ? 12.062 -5.371 -33.812 1 29.77 5 GLY B C 1
ATOM 1799 O O . GLY B 1 5 ? 11.977 -6.008 -32.75 1 29.77 5 GLY B O 1
ATOM 1800 N N . LEU B 1 6 ? 12.531 -4.105 -33.562 1 31.72 6 LEU B N 1
ATOM 1801 C CA . LEU B 1 6 ? 12.344 -3.072 -32.562 1 31.72 6 LEU B CA 1
ATOM 1802 C C . LEU B 1 6 ? 10.898 -3.039 -32.062 1 31.72 6 LEU B C 1
ATOM 1804 O O . LEU B 1 6 ? 9.977 -2.877 -32.875 1 31.72 6 LEU B O 1
ATOM 1808 N N . GLU B 1 7 ? 10.289 -3.896 -31.391 1 34.94 7 GLU B N 1
ATOM 1809 C CA . GLU B 1 7 ? 8.938 -3.887 -30.828 1 34.94 7 GLU B CA 1
ATOM 1810 C C . GLU B 1 7 ? 8.445 -2.461 -30.609 1 34.94 7 GLU B C 1
ATOM 1812 O O . GLU B 1 7 ? 9.016 -1.714 -29.812 1 34.94 7 GLU B O 1
ATOM 1817 N N . GLY B 1 8 ? 8.141 -1.666 -31.5 1 36.22 8 GLY B N 1
ATOM 1818 C CA . GLY B 1 8 ? 7.773 -0.292 -31.812 1 36.22 8 GLY B CA 1
ATOM 1819 C C . GLY B 1 8 ? 6.762 0.287 -30.828 1 36.22 8 GLY B C 1
ATOM 1820 O O . GLY B 1 8 ? 5.797 -0.382 -30.469 1 36.22 8 GLY B O 1
ATOM 1821 N N . SER B 1 9 ? 7.152 1.139 -29.797 1 45.69 9 SER B N 1
ATOM 1822 C CA . SER B 1 9 ? 6.34 1.961 -28.906 1 45.69 9 SER B CA 1
ATOM 1823 C C . SER B 1 9 ? 5.109 2.506 -29.625 1 45.69 9 SER B C 1
ATOM 1825 O O . SER B 1 9 ? 5.23 3.25 -30.594 1 45.69 9 SER B O 1
ATOM 1827 N N . GLN B 1 10 ? 4.207 1.694 -29.953 1 50.12 10 GLN B N 1
ATOM 1828 C CA . GLN B 1 10 ? 2.988 2.295 -30.484 1 50.12 10 GLN B CA 1
ATOM 1829 C C . GLN B 1 10 ? 2.701 3.639 -29.828 1 50.12 10 GLN B C 1
ATOM 1831 O O . GLN B 1 10 ? 3.025 3.844 -28.656 1 50.12 10 GLN B O 1
ATOM 1836 N N . PRO B 1 11 ? 2.529 4.621 -30.703 1 58.91 11 PRO B N 1
ATOM 1837 C CA . PRO B 1 11 ? 2.205 5.934 -30.141 1 58.91 11 PRO B CA 1
ATOM 1838 C C . PRO B 1 11 ? 1.124 5.863 -29.062 1 58.91 11 PRO B C 1
ATOM 1840 O O . PRO B 1 11 ? 0.245 5 -29.125 1 58.91 11 PRO B O 1
ATOM 1843 N N . VAL B 1 12 ? 1.386 6.426 -28.016 1 62.81 12 VAL B N 1
ATOM 1844 C CA . VAL B 1 12 ? 0.444 6.477 -26.906 1 62.81 12 VAL B CA 1
ATOM 1845 C C . VAL B 1 12 ? -0.885 7.062 -27.375 1 62.81 12 VAL B C 1
ATOM 1847 O O . VAL B 1 12 ? -0.91 8.086 -28.062 1 62.81 12 VAL B O 1
ATOM 1850 N N . ASP B 1 13 ? -1.899 6.254 -27.359 1 64.25 13 ASP B N 1
ATOM 1851 C CA . ASP B 1 13 ? -3.24 6.789 -27.578 1 64.25 13 ASP B CA 1
ATOM 1852 C C . ASP B 1 13 ? -3.578 7.863 -26.547 1 64.25 13 ASP B C 1
ATOM 1854 O O . ASP B 1 13 ? -3.916 7.551 -25.406 1 64.25 13 ASP B O 1
ATOM 1858 N N . LEU B 1 14 ? -3.473 9.086 -26.938 1 62.28 14 LEU B N 1
ATOM 1859 C CA . LEU B 1 14 ? -3.605 10.203 -26.016 1 62.28 14 LEU B CA 1
ATOM 1860 C C . LEU B 1 14 ? -5.043 10.336 -25.531 1 62.28 14 LEU B C 1
ATOM 1862 O O . LEU B 1 14 ? -5.305 11.008 -24.531 1 62.28 14 LEU B O 1
ATOM 1866 N N . GLN B 1 15 ? -6 9.742 -26.297 1 62.81 15 GLN B N 1
ATOM 1867 C CA . GLN B 1 15 ? -7.379 9.734 -25.812 1 62.81 15 GLN B CA 1
ATOM 1868 C C . GLN B 1 15 ? -7.516 8.883 -24.547 1 62.81 15 GLN B C 1
ATOM 1870 O O . GLN B 1 15 ? -8.234 9.258 -23.625 1 62.81 15 GLN B O 1
ATOM 1875 N N . LYS B 1 16 ? -6.629 7.91 -24.594 1 66.12 16 LYS B N 1
ATOM 1876 C CA . LYS B 1 16 ? -6.695 6.973 -23.484 1 66.12 16 LYS B CA 1
ATOM 1877 C C . LYS B 1 16 ? -5.734 7.375 -22.359 1 66.12 16 LYS B C 1
ATOM 1879 O O . LYS B 1 16 ? -6.031 7.191 -21.188 1 66.12 16 LYS B O 1
ATOM 1884 N N . HIS B 1 17 ? -4.676 7.898 -22.906 1 64.56 17 HIS B N 1
ATOM 1885 C CA . HIS B 1 17 ? -3.641 8.312 -21.969 1 64.56 17 HIS B CA 1
ATOM 1886 C C . HIS B 1 17 ? -3.24 9.766 -22.203 1 64.56 17 HIS B C 1
ATOM 1888 O O . HIS B 1 17 ? -2.16 10.047 -22.719 1 64.56 17 HIS B O 1
ATOM 1894 N N . PRO B 1 18 ? -4.023 10.641 -21.609 1 59.59 18 PRO B N 1
ATOM 1895 C CA . PRO B 1 18 ? -3.775 12.062 -21.875 1 59.59 18 PRO B CA 1
ATOM 1896 C C . PRO B 1 18 ? -2.414 12.531 -21.359 1 59.59 18 PRO B C 1
ATOM 1898 O O . PRO B 1 18 ? -1.836 13.469 -21.906 1 59.59 18 PRO B O 1
ATOM 1901 N N . SER B 1 19 ? -1.918 11.867 -20.375 1 61.03 19 SER B N 1
ATOM 1902 C CA . SER B 1 19 ? -0.612 12.25 -19.844 1 61.03 19 SER B CA 1
ATOM 1903 C C . SER B 1 19 ? 0.512 11.781 -20.766 1 61.03 19 SER B C 1
ATOM 1905 O O . SER B 1 19 ? 1.642 12.266 -20.672 1 61.03 19 SER B O 1
ATOM 1907 N N . GLY B 1 20 ? 0.174 10.922 -21.578 1 63.22 20 GLY B N 1
ATOM 1908 C CA . GLY B 1 20 ? 1.192 10.297 -22.406 1 63.22 20 GLY B CA 1
ATOM 1909 C C . GLY B 1 20 ? 1.944 9.188 -21.688 1 63.22 20 GLY B C 1
ATOM 1910 O O . GLY B 1 20 ? 2.797 8.523 -22.281 1 63.22 20 GLY B O 1
ATOM 1911 N N . ILE B 1 21 ? 1.684 9.086 -20.406 1 69.69 21 ILE B N 1
ATOM 1912 C CA . ILE B 1 21 ? 2.371 8.062 -19.641 1 69.69 21 ILE B CA 1
ATOM 1913 C C . ILE B 1 21 ? 1.505 6.805 -19.562 1 69.69 21 ILE B C 1
ATOM 1915 O O . ILE B 1 21 ? 0.342 6.871 -19.156 1 69.69 21 ILE B O 1
ATOM 1919 N N . VAL B 1 22 ? 2.029 5.793 -20.094 1 70.88 22 VAL B N 1
ATOM 1920 C CA . VAL B 1 22 ? 1.338 4.508 -20.031 1 70.88 22 VAL B CA 1
ATOM 1921 C C . VAL B 1 22 ? 2.08 3.568 -19.078 1 70.88 22 VAL B C 1
ATOM 1923 O O . VAL B 1 22 ? 3.24 3.229 -19.312 1 70.88 22 VAL B O 1
ATOM 1926 N N . PRO B 1 23 ? 1.39 3.191 -18.031 1 81.88 23 PRO B N 1
ATOM 1927 C CA . PRO B 1 23 ? 2.072 2.242 -17.141 1 81.88 23 PRO B CA 1
ATOM 1928 C C . PRO B 1 23 ? 2.389 0.917 -17.844 1 81.88 23 PRO B C 1
ATOM 1930 O O . PRO B 1 23 ? 1.6 0.444 -18.656 1 81.88 23 PRO B O 1
ATOM 1933 N N . THR B 1 24 ? 3.502 0.437 -17.609 1 87.06 24 THR B N 1
ATOM 1934 C CA . THR B 1 24 ? 3.887 -0.894 -18.062 1 87.06 24 THR B CA 1
ATOM 1935 C C . THR B 1 24 ? 3.4 -1.961 -17.078 1 87.06 24 THR B C 1
ATOM 1937 O O . THR B 1 24 ? 3.605 -1.843 -15.875 1 87.06 24 THR B O 1
ATOM 1940 N N . LEU B 1 25 ? 2.682 -2.926 -17.656 1 91.06 25 LEU B N 1
ATOM 1941 C CA . LEU B 1 25 ? 2.283 -4.055 -16.828 1 91.06 25 LEU B CA 1
ATOM 1942 C C . LEU B 1 25 ? 3.479 -4.949 -16.516 1 91.06 25 LEU B C 1
ATOM 1944 O O . LEU B 1 25 ? 4.207 -5.359 -17.422 1 91.06 25 LEU B O 1
ATOM 1948 N N . GLN B 1 26 ? 3.723 -5.176 -15.242 1 92.25 26 GLN B N 1
ATOM 1949 C CA . GLN B 1 26 ? 4.922 -5.871 -14.789 1 92.25 26 GLN B CA 1
ATOM 1950 C C . GLN B 1 26 ? 4.605 -7.305 -14.375 1 92.25 26 GLN B C 1
ATOM 1952 O O . GLN B 1 26 ? 5.445 -8.195 -14.508 1 92.25 26 GLN B O 1
ATOM 1957 N N . ASN B 1 27 ? 3.482 -7.504 -13.805 1 94.38 27 ASN B N 1
ATOM 1958 C CA . ASN B 1 27 ? 3.076 -8.812 -13.2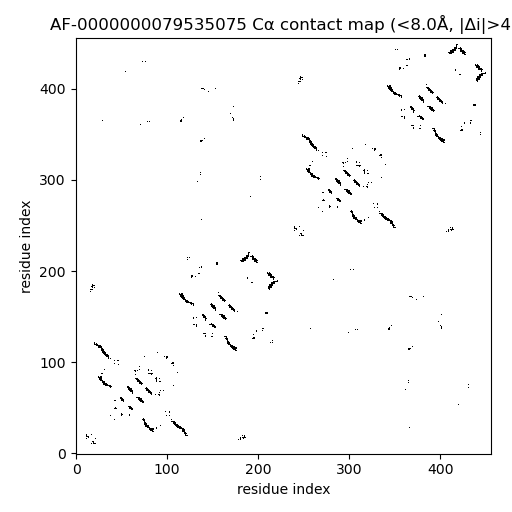89 1 94.38 27 ASN B CA 1
ATOM 1959 C C . ASN B 1 27 ? 1.563 -8.891 -13.102 1 94.38 27 ASN B C 1
ATOM 1961 O O . ASN B 1 27 ? 0.955 -7.984 -12.531 1 94.38 27 ASN B O 1
ATOM 1965 N N . ILE B 1 28 ? 1 -9.969 -13.539 1 94.94 28 ILE B N 1
ATOM 1966 C CA . ILE B 1 28 ? -0.425 -10.219 -13.359 1 94.94 28 ILE B CA 1
ATOM 1967 C C . ILE B 1 28 ? -0.626 -11.539 -12.609 1 94.94 28 ILE B C 1
ATOM 1969 O O . ILE B 1 28 ? -0.003 -12.547 -12.945 1 94.94 28 ILE B O 1
ATOM 1973 N N . VAL B 1 29 ? -1.368 -11.492 -11.602 1 96.31 29 VAL B N 1
ATOM 1974 C CA . VAL B 1 29 ? -1.775 -12.68 -10.859 1 96.31 29 VAL B CA 1
ATOM 1975 C C . VAL B 1 29 ? -3.234 -13.008 -11.164 1 96.31 29 VAL B C 1
ATOM 1977 O O . VAL B 1 29 ? -4.102 -12.133 -11.086 1 96.31 29 VAL B O 1
ATOM 1980 N N . SER B 1 30 ? -3.5 -14.258 -11.484 1 96.12 30 SER B N 1
ATOM 1981 C CA . SER B 1 30 ? -4.863 -14.68 -11.789 1 96.12 30 SER B CA 1
ATOM 1982 C C . SER B 1 30 ? -5.191 -16.016 -11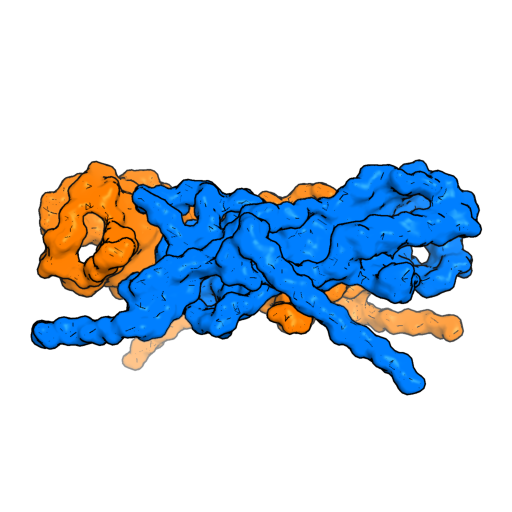.117 1 96.12 30 SER B C 1
ATOM 1984 O O . SER B 1 30 ? -4.297 -16.719 -10.656 1 96.12 30 SER B O 1
ATOM 1986 N N . THR B 1 31 ? -6.445 -16.281 -11.039 1 95.62 31 THR B N 1
ATOM 1987 C CA . THR B 1 31 ? -6.918 -17.547 -10.492 1 95.62 31 THR B CA 1
ATOM 1988 C C . THR B 1 31 ? -7.859 -18.234 -11.469 1 95.62 31 THR B C 1
ATOM 1990 O O . THR B 1 31 ? -8.508 -17.594 -12.289 1 95.62 31 THR B O 1
ATOM 1993 N N . VAL B 1 32 ? -7.848 -19.547 -11.352 1 97.19 32 VAL B N 1
ATOM 1994 C CA . VAL B 1 32 ? -8.719 -20.422 -12.133 1 97.19 32 VAL B CA 1
ATOM 1995 C C . VAL B 1 32 ? -9.203 -21.578 -11.25 1 97.19 32 VAL B C 1
ATOM 1997 O O . VAL B 1 32 ? -8.508 -22 -10.328 1 97.19 32 VAL B O 1
ATOM 2000 N N . ASN B 1 33 ? -10.406 -21.969 -11.555 1 97.62 33 ASN B N 1
ATOM 2001 C CA . ASN B 1 33 ? -10.938 -23.188 -10.938 1 97.62 33 ASN B CA 1
ATOM 2002 C C . ASN B 1 33 ? -10.953 -24.344 -11.93 1 97.62 33 ASN B C 1
ATOM 2004 O O . ASN B 1 33 ? -11.672 -24.312 -12.922 1 97.62 33 ASN B O 1
ATOM 2008 N N . LEU B 1 34 ? -10.211 -25.359 -11.602 1 98.31 34 LEU B N 1
ATOM 2009 C CA . LEU B 1 34 ? -10.156 -26.531 -12.469 1 98.31 34 LEU B CA 1
ATOM 2010 C C . LEU B 1 34 ? -11.344 -27.453 -12.203 1 98.31 34 LEU B C 1
ATOM 2012 O O . LEU B 1 34 ? -11.617 -28.359 -13 1 98.31 34 LEU B O 1
ATOM 2016 N N . ASP B 1 35 ? -12.047 -27.266 -11.211 1 97.81 35 ASP B N 1
ATOM 2017 C CA . ASP B 1 35 ? -13.328 -27.875 -10.891 1 97.81 35 ASP B CA 1
ATOM 2018 C C . ASP B 1 35 ? -13.188 -29.391 -10.75 1 97.81 35 ASP B C 1
ATOM 2020 O O . ASP B 1 35 ? -14.008 -30.156 -11.289 1 97.81 35 ASP B O 1
ATOM 2024 N N . CYS B 1 36 ? -12.102 -29.828 -10.148 1 96.81 36 CYS B N 1
ATOM 2025 C CA . CYS B 1 36 ? -11.906 -31.234 -9.844 1 96.81 36 CYS B CA 1
ATOM 2026 C C . CYS B 1 36 ? -10.891 -31.422 -8.719 1 96.81 36 CYS B C 1
ATOM 2028 O O . CYS B 1 36 ? -10.023 -30.562 -8.523 1 96.81 36 CYS B O 1
ATOM 2030 N N . LYS B 1 37 ? -11.016 -32.5 -8 1 97.31 37 LYS B N 1
ATOM 2031 C CA . LYS B 1 37 ? -10.031 -32.844 -6.984 1 97.31 37 LYS B CA 1
ATOM 2032 C C . LYS B 1 37 ? -8.766 -33.438 -7.617 1 97.31 37 LYS B C 1
ATOM 2034 O O . LYS B 1 37 ? -8.828 -34.219 -8.57 1 97.31 37 LYS B O 1
ATOM 2039 N N . LEU B 1 38 ? -7.719 -33 -7.031 1 97.5 38 LEU B N 1
ATOM 2040 C CA . LEU B 1 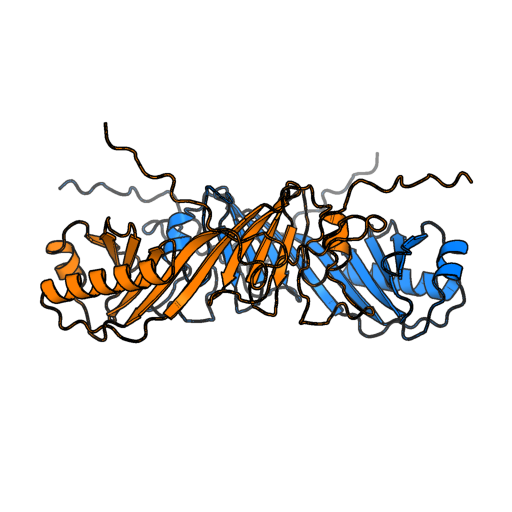38 ? -6.441 -33.375 -7.613 1 97.5 38 LEU B CA 1
ATOM 2041 C C . LEU B 1 38 ? -5.602 -34.156 -6.598 1 97.5 38 LEU B C 1
ATOM 2043 O O . LEU B 1 38 ? -5.582 -33.812 -5.414 1 97.5 38 LEU B O 1
ATOM 2047 N N . ASP B 1 39 ? -5.008 -35.125 -7.117 1 97.12 39 ASP B N 1
ATOM 2048 C CA . ASP B 1 39 ? -3.973 -35.812 -6.344 1 97.12 39 ASP B CA 1
ATOM 2049 C C . ASP B 1 39 ? -2.6 -35.188 -6.609 1 97.12 39 ASP B C 1
ATOM 2051 O O . ASP B 1 39 ? -1.956 -35.5 -7.613 1 97.12 39 ASP B O 1
ATOM 2055 N N . LEU B 1 40 ? -2.104 -34.469 -5.68 1 96.25 40 LEU B N 1
ATOM 2056 C CA . LEU B 1 40 ? -0.91 -33.656 -5.879 1 96.25 40 LEU B CA 1
ATOM 2057 C C . LEU B 1 40 ? 0.328 -34.531 -6.023 1 96.25 40 LEU B C 1
ATOM 2059 O O . LEU B 1 40 ? 1.236 -34.188 -6.793 1 96.25 40 LEU B O 1
ATOM 2063 N N . LYS B 1 41 ? 0.379 -35.562 -5.305 1 93.88 41 LYS B N 1
ATOM 2064 C CA . LYS B 1 41 ? 1.527 -36.469 -5.395 1 93.88 41 LYS B CA 1
ATOM 2065 C C . LYS B 1 41 ? 1.65 -37.062 -6.793 1 93.88 41 LYS B C 1
ATOM 2067 O O . LYS B 1 41 ? 2.748 -37.125 -7.352 1 93.88 41 LYS B O 1
ATOM 2072 N N . THR B 1 42 ? 0.543 -37.5 -7.258 1 94.81 42 THR B N 1
ATOM 2073 C CA . THR B 1 42 ? 0.516 -38.031 -8.609 1 94.81 42 THR B CA 1
ATOM 2074 C C . THR B 1 42 ? 0.99 -37 -9.625 1 94.81 42 THR B C 1
ATOM 2076 O O . THR B 1 42 ? 1.774 -37.312 -10.523 1 94.81 42 THR B O 1
ATOM 2079 N N . ILE B 1 43 ? 0.547 -35.844 -9.469 1 95.81 43 ILE B N 1
ATOM 2080 C CA . ILE B 1 43 ? 0.924 -34.75 -10.383 1 95.81 43 ILE B CA 1
ATOM 2081 C C . ILE B 1 43 ? 2.426 -34.5 -10.273 1 95.81 43 ILE B C 1
ATOM 2083 O O . ILE B 1 43 ? 3.113 -34.375 -11.289 1 95.81 43 ILE B O 1
ATOM 2087 N N . ALA B 1 44 ? 2.945 -34.438 -9.109 1 94.81 44 ALA B N 1
ATOM 2088 C CA . ALA B 1 44 ? 4.363 -34.156 -8.875 1 94.81 44 ALA B CA 1
ATOM 2089 C C . ALA B 1 44 ? 5.238 -35.25 -9.508 1 94.81 44 ALA B C 1
ATOM 2091 O O . ALA B 1 44 ? 6.34 -34.969 -9.977 1 94.81 44 ALA B O 1
ATOM 2092 N N . LEU B 1 45 ? 4.723 -36.438 -9.562 1 93.69 45 LEU B N 1
ATOM 2093 C CA . LEU B 1 45 ? 5.48 -37.594 -10.078 1 93.69 45 LEU B CA 1
ATOM 2094 C C . LEU B 1 45 ? 5.445 -37.625 -11.602 1 93.69 45 LEU B C 1
ATOM 2096 O O . LEU B 1 45 ? 6.406 -38.062 -12.242 1 93.69 45 LEU B O 1
ATOM 2100 N N . GLN B 1 46 ? 4.453 -37.156 -12.117 1 94.12 46 GLN B N 1
ATOM 2101 C CA . GLN B 1 46 ? 4.234 -37.406 -13.547 1 94.12 46 GLN B CA 1
ATOM 2102 C C . GLN B 1 46 ? 4.562 -36.156 -14.359 1 94.12 46 GLN B C 1
ATOM 2104 O O . GLN B 1 46 ? 4.898 -36.25 -15.539 1 94.12 46 GLN B O 1
ATOM 2109 N N . ALA B 1 47 ? 4.336 -35 -13.836 1 91.06 47 ALA B N 1
ATOM 2110 C CA . ALA B 1 47 ? 4.535 -33.75 -14.578 1 91.06 47 ALA B CA 1
ATOM 2111 C C . ALA B 1 47 ? 5.996 -33.312 -14.531 1 91.06 47 ALA B C 1
ATOM 2113 O O . ALA B 1 47 ? 6.609 -33.281 -13.461 1 91.06 47 ALA B O 1
ATOM 2114 N N . ARG B 1 48 ? 6.414 -32.844 -15.727 1 85.75 48 ARG B N 1
ATOM 2115 C CA . ARG B 1 48 ? 7.762 -32.281 -15.797 1 85.75 48 ARG B CA 1
ATOM 2116 C C . ARG B 1 48 ? 7.82 -30.922 -15.148 1 85.75 48 ARG B C 1
ATOM 2118 O O . ARG B 1 48 ? 6.871 -30.141 -15.242 1 85.75 48 ARG B O 1
ATOM 2125 N N . ASN B 1 49 ? 8.719 -30.562 -14.336 1 87.88 49 ASN B N 1
ATOM 2126 C CA . ASN B 1 49 ? 8.945 -29.25 -13.75 1 87.88 49 ASN B CA 1
ATOM 2127 C C . ASN B 1 49 ? 7.949 -28.953 -12.633 1 87.88 49 ASN B C 1
ATOM 2129 O O . ASN B 1 49 ? 7.574 -27.797 -12.422 1 87.88 49 ASN B O 1
ATOM 2133 N N . ALA B 1 50 ? 7.312 -29.969 -12.242 1 92.81 50 ALA B N 1
ATOM 2134 C CA . ALA B 1 50 ? 6.383 -29.828 -11.125 1 92.81 50 ALA B CA 1
ATOM 2135 C C . ALA B 1 50 ? 7.074 -30.109 -9.797 1 92.81 50 ALA B C 1
ATOM 2137 O O . ALA B 1 50 ? 7.906 -31 -9.695 1 92.81 50 ALA B O 1
ATOM 2138 N N . GLU B 1 51 ? 6.805 -29.266 -8.852 1 91.31 51 GLU B N 1
ATOM 2139 C CA . GLU B 1 51 ? 7.312 -29.453 -7.496 1 91.31 51 GLU B CA 1
ATOM 2140 C C . GLU B 1 51 ? 6.18 -29.422 -6.473 1 91.31 51 GLU B C 1
ATOM 2142 O O . GLU B 1 51 ? 5.34 -28.516 -6.496 1 91.31 51 GLU B O 1
ATOM 2147 N N . TYR B 1 52 ? 6.227 -30.438 -5.691 1 90 52 TYR B N 1
ATOM 2148 C CA . TYR B 1 52 ? 5.254 -30.484 -4.605 1 90 52 TYR B CA 1
ATOM 2149 C C . TYR B 1 52 ? 5.781 -29.781 -3.361 1 90 52 TYR B C 1
ATOM 2151 O O . TYR B 1 52 ? 6.93 -30 -2.963 1 90 52 TYR B O 1
ATOM 2159 N N . ASN B 1 53 ? 4.984 -28.875 -2.801 1 81.56 53 ASN B N 1
ATOM 2160 C CA . ASN B 1 53 ? 5.289 -28.234 -1.526 1 81.56 53 ASN B CA 1
ATOM 2161 C C . ASN B 1 53 ? 4.512 -28.859 -0.377 1 81.56 53 ASN B C 1
ATOM 2163 O O . ASN B 1 53 ? 3.324 -28.594 -0.199 1 81.56 53 ASN B O 1
ATOM 2167 N N . PRO B 1 54 ? 5.145 -29.656 0.395 1 77.5 54 PRO B N 1
ATOM 2168 C CA . PRO B 1 54 ? 4.422 -30.406 1.43 1 77.5 54 PRO B CA 1
ATOM 2169 C C . PRO B 1 54 ? 3.902 -29.5 2.549 1 77.5 54 PRO B C 1
ATOM 2171 O O . PRO B 1 54 ? 2.934 -29.844 3.229 1 77.5 54 PRO B O 1
ATOM 2174 N N . LYS B 1 55 ? 4.5 -28.469 2.648 1 68.31 55 LYS B N 1
ATOM 2175 C CA . LYS B 1 55 ? 4.113 -27.578 3.738 1 68.31 55 LYS B CA 1
ATOM 2176 C C . LYS B 1 55 ? 2.814 -26.844 3.412 1 68.31 55 LYS B C 1
ATOM 2178 O O . LYS B 1 55 ? 1.915 -26.75 4.25 1 68.31 55 LYS B O 1
ATOM 2183 N N . ALA B 1 56 ? 2.766 -26.359 2.277 1 69.94 56 ALA B N 1
ATOM 2184 C CA . ALA B 1 56 ? 1.604 -25.562 1.894 1 69.94 56 ALA B CA 1
ATOM 2185 C C . ALA B 1 56 ? 0.651 -26.359 1.014 1 69.94 56 ALA B C 1
ATOM 2187 O O . ALA B 1 56 ? -0.422 -25.875 0.646 1 69.94 56 ALA B O 1
ATOM 2188 N N . SER B 1 57 ? 1.074 -27.609 0.748 1 81.5 57 SER B N 1
ATOM 2189 C CA . SER B 1 57 ? 0.237 -28.578 0.05 1 81.5 57 SER B CA 1
ATOM 2190 C C . SER B 1 57 ? -0.222 -28.047 -1.302 1 81.5 57 SER B C 1
ATOM 2192 O O . SER B 1 57 ? -1.422 -28 -1.582 1 81.5 57 SER B O 1
ATOM 2194 N N . PHE B 1 58 ? 0.63 -27.672 -2.057 1 87.38 58 PHE B N 1
ATOM 2195 C CA . PHE B 1 58 ? 0.33 -27.297 -3.43 1 87.38 58 PHE B CA 1
ATOM 2196 C C . PHE B 1 58 ? 1.417 -27.781 -4.379 1 87.38 58 PHE B C 1
ATOM 2198 O O . PHE B 1 58 ? 2.482 -28.219 -3.939 1 87.38 58 PHE B O 1
ATOM 2205 N N . ILE B 1 59 ? 1.062 -27.781 -5.676 1 92.81 59 ILE B N 1
ATOM 2206 C CA . ILE B 1 59 ? 2.021 -28.047 -6.742 1 92.81 59 ILE B CA 1
ATOM 2207 C C . ILE B 1 59 ? 2.5 -26.734 -7.344 1 92.81 59 ILE B C 1
ATOM 2209 O O . ILE B 1 59 ? 1.696 -25.844 -7.617 1 92.81 59 ILE B O 1
ATOM 2213 N N . TYR B 1 60 ? 3.787 -26.641 -7.387 1 92.19 60 TYR B N 1
ATOM 2214 C CA . TYR B 1 60 ? 4.422 -25.562 -8.141 1 92.19 60 TYR B CA 1
ATOM 2215 C C . TYR B 1 60 ? 4.77 -26.016 -9.555 1 92.19 60 TYR B C 1
ATOM 2217 O O . TYR B 1 60 ? 5.504 -27 -9.734 1 92.19 60 TYR B O 1
ATOM 2225 N N . LEU B 1 61 ? 4.238 -25.344 -10.594 1 95.62 61 LEU B N 1
ATOM 2226 C CA . LEU B 1 61 ? 4.469 -25.688 -11.992 1 95.62 61 LEU B CA 1
ATOM 2227 C C . LEU B 1 61 ? 4.91 -24.453 -12.789 1 95.62 61 LEU B C 1
ATOM 2229 O O . LEU B 1 61 ? 4.383 -23.359 -12.594 1 95.62 61 LEU B O 1
ATOM 2233 N N . LEU B 1 62 ? 5.887 -24.641 -13.672 1 95.44 62 LEU B N 1
ATOM 2234 C CA . LEU B 1 62 ? 6.426 -23.562 -14.484 1 95.44 62 LEU B CA 1
ATOM 2235 C C . LEU B 1 62 ? 6.297 -23.875 -15.969 1 95.44 62 LEU B C 1
ATOM 2237 O O . LEU B 1 62 ? 6.539 -25.016 -16.391 1 95.44 62 LEU B O 1
ATOM 2241 N N . ILE B 1 63 ? 5.895 -22.938 -16.734 1 96.94 63 ILE B N 1
ATOM 2242 C CA . ILE B 1 63 ? 5.992 -23.047 -18.172 1 96.94 63 ILE B CA 1
ATOM 2243 C C . ILE B 1 63 ? 6.828 -21.891 -18.719 1 96.94 63 ILE B C 1
ATOM 2245 O O . ILE B 1 63 ? 6.945 -20.844 -18.078 1 96.94 63 ILE B O 1
ATOM 2249 N N . ARG B 1 64 ? 7.352 -22.047 -19.906 1 96.81 64 ARG B N 1
ATOM 2250 C CA . ARG B 1 64 ? 8.32 -21.094 -20.438 1 96.81 64 ARG B CA 1
ATOM 2251 C C . ARG B 1 64 ? 7.652 -20.109 -21.391 1 96.81 64 ARG B C 1
ATOM 2253 O O . ARG B 1 64 ? 8.133 -18.984 -21.562 1 96.81 64 ARG B O 1
ATOM 2260 N N . GLU B 1 65 ? 6.516 -20.625 -22 1 97 65 GLU B N 1
ATOM 2261 C CA . GLU B 1 65 ? 5.816 -19.781 -22.969 1 97 65 GLU B CA 1
ATOM 2262 C C . GLU B 1 65 ? 4.312 -19.781 -22.719 1 97 65 GLU B C 1
ATOM 2264 O O . GLU B 1 65 ? 3.617 -20.719 -23.094 1 97 65 GLU B O 1
ATOM 2269 N N . PRO B 1 66 ? 3.861 -18.656 -22.172 1 97.94 66 PRO B N 1
ATOM 2270 C CA . PRO B 1 66 ? 4.578 -17.547 -21.531 1 97.94 66 PRO B CA 1
ATOM 2271 C C . PRO B 1 66 ? 5.262 -17.953 -20.234 1 97.94 66 PRO B C 1
ATOM 2273 O O . PRO B 1 66 ? 4.785 -18.844 -19.531 1 97.94 66 PRO B O 1
ATOM 2276 N N . LYS B 1 67 ? 6.375 -17.281 -20 1 97.31 67 LYS B N 1
ATOM 2277 C CA . LYS B 1 67 ? 7.078 -17.594 -18.75 1 97.31 67 LYS B CA 1
ATOM 2278 C C . LYS B 1 67 ? 6.234 -17.234 -17.531 1 97.31 67 LYS B C 1
ATOM 2280 O O . LYS B 1 67 ? 6.066 -16.062 -17.219 1 97.31 67 LYS B O 1
ATOM 2285 N N . THR B 1 68 ? 5.668 -18.234 -16.953 1 97.56 68 THR B N 1
ATOM 2286 C CA . THR B 1 68 ? 4.793 -18.078 -15.789 1 97.56 68 THR B CA 1
ATOM 2287 C C . THR B 1 68 ? 4.898 -19.281 -14.859 1 97.56 68 THR B C 1
ATOM 2289 O O . THR B 1 68 ? 5.523 -20.281 -15.195 1 97.56 68 THR B O 1
ATOM 2292 N N . THR B 1 69 ? 4.367 -19.078 -13.688 1 96.06 69 THR B N 1
ATOM 2293 C CA . THR B 1 69 ? 4.262 -20.156 -12.719 1 96.06 69 THR B CA 1
ATOM 2294 C C . THR B 1 69 ? 2.822 -20.312 -12.242 1 96.06 69 THR B C 1
ATOM 2296 O O . THR B 1 69 ? 2.027 -19.375 -12.312 1 96.06 69 THR B O 1
ATOM 2299 N N . ALA B 1 70 ? 2.547 -21.547 -11.789 1 96 70 ALA B N 1
ATOM 2300 C CA . ALA B 1 70 ? 1.224 -21.844 -11.25 1 96 70 ALA B CA 1
ATOM 2301 C C . ALA B 1 70 ? 1.329 -22.562 -9.914 1 96 70 ALA B C 1
ATOM 2303 O O . ALA B 1 70 ? 2.189 -23.438 -9.734 1 96 70 ALA B O 1
ATOM 2304 N N . LEU B 1 71 ? 0.567 -22.141 -8.992 1 93.12 71 LEU B N 1
ATOM 2305 C CA . LEU B 1 71 ? 0.287 -22.906 -7.789 1 93.12 71 LEU B CA 1
ATOM 2306 C C . LEU B 1 71 ? -1.025 -23.672 -7.926 1 93.12 71 LEU B C 1
ATOM 2308 O O . LEU B 1 71 ? -2.078 -23.078 -8.148 1 93.12 71 LEU B O 1
ATOM 2312 N N . ILE B 1 72 ? -0.961 -24.938 -7.766 1 94.69 72 ILE B N 1
ATOM 2313 C CA . ILE B 1 72 ? -2.141 -25.781 -7.961 1 94.69 72 ILE B CA 1
ATOM 2314 C C . ILE B 1 72 ? -2.461 -26.531 -6.672 1 94.69 72 ILE B C 1
ATOM 2316 O O . ILE B 1 72 ? -1.612 -27.25 -6.137 1 94.69 72 ILE B O 1
ATOM 2320 N N . PHE B 1 73 ? -3.676 -26.391 -6.219 1 92.31 73 PHE B N 1
ATOM 2321 C CA . PHE B 1 73 ? -4.094 -26.969 -4.945 1 92.31 73 PHE B CA 1
ATOM 2322 C C . PHE B 1 73 ? -4.961 -28.203 -5.168 1 92.31 73 PHE B C 1
ATOM 2324 O O . PHE B 1 73 ? -5.52 -28.391 -6.254 1 92.31 73 PHE B O 1
ATOM 2331 N N . ALA B 1 74 ? -5.094 -28.953 -4.133 1 95.62 74 ALA B N 1
ATOM 2332 C CA . ALA B 1 74 ? -5.848 -30.203 -4.219 1 95.62 74 ALA B CA 1
ATOM 2333 C C . ALA B 1 74 ? -7.316 -29.938 -4.539 1 95.62 74 ALA B C 1
ATOM 2335 O O . ALA B 1 74 ? -7.98 -30.75 -5.176 1 95.62 74 ALA B O 1
ATOM 2336 N N . SER B 1 75 ? -7.801 -28.828 -4.176 1 94.25 75 SER B N 1
ATOM 2337 C CA . SER B 1 75 ? -9.195 -28.438 -4.395 1 94.25 75 SER B CA 1
ATOM 2338 C C . SER B 1 75 ? -9.469 -28.172 -5.871 1 94.25 75 SER B C 1
ATOM 2340 O O . SER B 1 75 ? -10.625 -28.062 -6.285 1 94.25 75 SER B O 1
ATOM 2342 N N . GLY B 1 76 ? -8.406 -28.016 -6.629 1 96.81 76 GLY B N 1
ATOM 2343 C CA . GLY B 1 76 ? -8.57 -27.656 -8.031 1 96.81 76 GLY B CA 1
ATOM 2344 C C . GLY B 1 76 ? -8.367 -26.172 -8.281 1 96.81 76 GLY B C 1
ATOM 2345 O O . GLY B 1 76 ? -8.328 -25.734 -9.43 1 96.81 76 GLY B O 1
ATOM 2346 N N . LYS B 1 77 ? -8.164 -25.438 -7.227 1 94.19 77 LYS B N 1
ATOM 2347 C CA . LYS B 1 77 ? -7.863 -24.016 -7.383 1 94.19 77 LYS B CA 1
ATOM 2348 C C . LYS B 1 77 ? -6.434 -23.812 -7.875 1 94.19 77 LYS B C 1
ATOM 2350 O O . LYS B 1 77 ? -5.516 -24.516 -7.434 1 94.19 77 LYS B O 1
ATOM 2355 N N . MET B 1 78 ? -6.352 -22.828 -8.758 1 95.5 78 MET B N 1
ATOM 2356 C CA . MET B 1 78 ? -5.035 -22.562 -9.328 1 95.5 78 MET B CA 1
ATOM 2357 C C . MET B 1 78 ? -4.746 -21.062 -9.359 1 95.5 78 MET B C 1
ATOM 2359 O O . MET B 1 78 ? -5.621 -20.266 -9.711 1 95.5 78 MET B O 1
ATOM 2363 N N . VAL B 1 79 ? -3.523 -20.719 -8.969 1 94.75 79 VAL B N 1
ATOM 2364 C CA . VAL B 1 79 ? -3.039 -19.344 -9.062 1 94.75 79 VAL B CA 1
ATOM 2365 C C . VAL B 1 79 ? -1.936 -19.266 -10.109 1 94.75 79 VAL B C 1
ATOM 2367 O O . VAL B 1 79 ? -0.989 -20.047 -10.102 1 94.75 79 VAL B O 1
ATOM 2370 N N . CYS B 1 80 ? -2.096 -18.406 -11.023 1 96.38 80 CYS B N 1
ATOM 2371 C CA . CYS B 1 80 ? -1.108 -18.172 -12.07 1 96.38 80 CYS B CA 1
ATOM 2372 C C . CYS B 1 80 ? -0.437 -16.812 -11.906 1 96.38 80 CYS B C 1
ATOM 2374 O O . CYS B 1 80 ? -1.108 -15.812 -11.664 1 96.38 80 CYS B O 1
ATOM 2376 N N . THR B 1 81 ? 0.915 -16.734 -12.008 1 96.5 81 THR B N 1
ATOM 2377 C CA . THR B 1 81 ? 1.663 -15.5 -11.789 1 96.5 81 THR B CA 1
ATOM 2378 C C . THR B 1 81 ? 2.787 -15.359 -12.812 1 96.5 81 THR B C 1
ATOM 2380 O O . THR B 1 81 ? 3.275 -16.359 -13.352 1 96.5 81 THR B O 1
ATOM 2383 N N . GLY B 1 82 ? 3.057 -14.039 -13.156 1 96.25 82 GLY B N 1
ATOM 2384 C CA . GLY B 1 82 ? 4.246 -13.789 -13.953 1 96.25 82 GLY B CA 1
ATOM 2385 C C . GLY B 1 82 ? 3.936 -13.18 -15.305 1 96.25 82 GLY B C 1
ATOM 2386 O O . GLY B 1 82 ? 4.824 -12.625 -15.961 1 96.25 82 GLY B O 1
ATOM 2387 N N . ALA B 1 83 ? 2.689 -13.297 -15.688 1 96.56 83 ALA B N 1
ATOM 2388 C CA . ALA B 1 83 ? 2.318 -12.789 -17.016 1 96.56 83 ALA B CA 1
ATOM 2389 C C . ALA B 1 83 ? 2.445 -11.266 -17.062 1 96.56 83 ALA B C 1
ATOM 2391 O O . ALA B 1 83 ? 2.219 -10.578 -16.062 1 96.56 83 ALA B O 1
ATOM 2392 N N . LYS B 1 84 ? 2.736 -10.789 -18.25 1 93.19 84 LYS B N 1
ATOM 2393 C CA . LYS B 1 84 ? 2.938 -9.352 -18.422 1 93.19 84 LYS B CA 1
ATOM 2394 C C . LYS B 1 84 ? 1.739 -8.711 -19.109 1 93.19 84 LYS B C 1
ATOM 2396 O O . LYS B 1 84 ? 1.762 -7.516 -19.422 1 93.19 84 LYS B O 1
ATOM 2401 N N . SER B 1 85 ? 0.76 -9.477 -19.391 1 89.75 85 SER B N 1
ATOM 2402 C CA . SER B 1 85 ? -0.516 -9.008 -19.906 1 89.75 85 SER B CA 1
ATOM 2403 C C . SER B 1 85 ? -1.655 -9.945 -19.531 1 89.75 85 SER B C 1
ATOM 2405 O O . SER B 1 85 ? -1.418 -11.078 -19.125 1 89.75 85 SER B O 1
ATOM 2407 N N . GLU B 1 86 ? -2.828 -9.383 -19.703 1 92.25 86 GLU B N 1
ATOM 2408 C CA . GLU B 1 86 ? -3.998 -10.203 -19.422 1 92.25 86 GLU B CA 1
ATOM 2409 C C . GLU B 1 86 ? -4.098 -11.375 -20.391 1 92.25 86 GLU B C 1
ATOM 2411 O O . GLU B 1 86 ? -4.441 -12.492 -19.984 1 92.25 86 GLU B O 1
ATOM 2416 N N . GLN B 1 87 ? -3.789 -11.125 -21.578 1 94.75 87 GLN B N 1
ATOM 2417 C CA . GLN B 1 87 ? -3.83 -12.156 -22.594 1 94.75 87 GLN B CA 1
ATOM 2418 C C . GLN B 1 87 ? -2.854 -13.289 -22.281 1 94.75 87 GLN B C 1
ATOM 2420 O O . GLN B 1 87 ? -3.209 -14.469 -22.359 1 94.75 87 GLN B O 1
ATOM 2425 N N . GLN B 1 88 ? -1.637 -12.867 -21.922 1 97.62 88 GLN B N 1
ATOM 2426 C CA . GLN B 1 88 ? -0.632 -13.859 -21.562 1 97.62 88 GLN B CA 1
ATOM 2427 C C . GLN B 1 88 ? -1.062 -14.648 -20.328 1 97.62 88 GLN B C 1
ATOM 2429 O O . GLN B 1 88 ? -0.809 -15.852 -20.234 1 97.62 88 GLN B O 1
ATOM 2434 N N . SER B 1 89 ? -1.662 -14.008 -19.422 1 97.56 89 SER B N 1
ATOM 2435 C CA . SER B 1 89 ? -2.119 -14.672 -18.203 1 97.56 89 SER B CA 1
ATOM 2436 C C . SER B 1 89 ? -3.172 -15.727 -18.516 1 97.56 89 SER B C 1
ATOM 2438 O O . SER B 1 89 ? -3.109 -16.844 -18 1 97.56 89 SER B O 1
ATOM 2440 N N . LYS B 1 90 ? -4.09 -15.367 -19.359 1 97.75 90 LYS B N 1
ATOM 2441 C CA . LYS B 1 90 ? -5.148 -16.297 -19.75 1 97.75 90 LYS B CA 1
ATOM 2442 C C . LYS B 1 90 ? -4.582 -17.484 -20.516 1 97.75 90 LYS B C 1
ATOM 2444 O O . LYS B 1 90 ? -4.949 -18.641 -20.266 1 97.75 90 LYS B O 1
ATOM 2449 N N . LEU B 1 91 ? -3.715 -17.172 -21.422 1 98.62 91 LEU B N 1
ATOM 2450 C CA . LEU B 1 91 ? -3.074 -18.234 -22.203 1 98.62 91 LEU B CA 1
ATOM 2451 C C . LEU B 1 91 ? -2.322 -19.203 -21.281 1 98.62 91 LEU B C 1
ATOM 2453 O O . LEU B 1 91 ? -2.436 -20.422 -21.438 1 98.62 91 LEU B O 1
ATOM 2457 N N . ALA B 1 92 ? -1.547 -18.641 -20.391 1 98.75 92 ALA B N 1
ATOM 2458 C CA . ALA B 1 92 ? -0.793 -19.469 -19.453 1 98.75 92 ALA B CA 1
ATOM 2459 C C . ALA B 1 92 ? -1.725 -20.359 -18.641 1 98.75 92 ALA B C 1
ATOM 2461 O O . ALA B 1 92 ? -1.491 -21.562 -18.5 1 98.75 92 ALA B O 1
ATOM 2462 N N . ALA B 1 93 ? -2.762 -19.781 -18.109 1 98.69 93 ALA B N 1
ATOM 2463 C CA . ALA B 1 93 ? -3.717 -20.531 -17.297 1 98.69 93 ALA B CA 1
ATOM 2464 C C . ALA B 1 93 ? -4.316 -21.703 -18.078 1 98.69 93 ALA B C 1
ATOM 2466 O O . ALA B 1 93 ? -4.477 -22.797 -17.547 1 98.69 93 ALA B O 1
ATOM 2467 N N . ARG B 1 94 ? -4.602 -21.453 -19.281 1 98.69 94 ARG B N 1
ATOM 2468 C CA . ARG B 1 94 ? -5.145 -22.5 -20.141 1 98.69 94 ARG B CA 1
ATOM 2469 C C . ARG B 1 94 ? -4.125 -23.609 -20.359 1 98.69 94 ARG B C 1
ATOM 2471 O O . ARG B 1 94 ? -4.477 -24.797 -20.344 1 98.69 94 ARG B O 1
ATOM 2478 N N . LYS B 1 95 ? -2.963 -23.234 -20.562 1 98.5 95 LYS B N 1
ATOM 2479 C CA . LYS B 1 95 ? -1.912 -24.234 -20.781 1 98.5 95 LYS B CA 1
ATOM 2480 C C . LYS B 1 95 ? -1.725 -25.094 -19.531 1 98.5 95 LYS B C 1
ATOM 2482 O O . LYS B 1 95 ? -1.56 -26.312 -19.641 1 98.5 95 LYS B O 1
ATOM 2487 N N . TYR B 1 96 ? -1.749 -24.5 -18.406 1 98.19 96 TYR B N 1
ATOM 2488 C CA . TYR B 1 96 ? -1.648 -25.281 -17.172 1 98.19 96 TYR B CA 1
ATOM 2489 C C . TYR B 1 96 ? -2.814 -26.25 -17.047 1 98.19 96 TYR B C 1
ATOM 2491 O O . TYR B 1 96 ? -2.629 -27.406 -16.656 1 98.19 96 TYR B O 1
ATOM 2499 N N . ALA B 1 97 ? -4.012 -25.766 -17.344 1 98.56 97 ALA B N 1
ATOM 2500 C CA . ALA B 1 97 ? -5.184 -26.641 -17.312 1 98.56 97 ALA B CA 1
ATOM 2501 C C . ALA B 1 97 ? -5.004 -27.828 -18.25 1 98.56 97 ALA B C 1
ATOM 2503 O O . ALA B 1 97 ? -5.34 -28.969 -17.891 1 98.56 97 ALA B O 1
ATOM 2504 N N . ARG B 1 98 ? -4.484 -27.578 -19.391 1 98.25 98 ARG B N 1
ATOM 2505 C CA . ARG B 1 98 ? -4.254 -28.625 -20.359 1 98.25 98 ARG B CA 1
ATOM 2506 C C . ARG B 1 98 ? -3.254 -29.656 -19.828 1 98.25 98 ARG B C 1
ATOM 2508 O O . ARG B 1 98 ? -3.41 -30.859 -20.062 1 98.25 98 ARG B O 1
ATOM 2515 N N . ILE B 1 99 ? -2.242 -29.141 -19.188 1 97.5 99 ILE B N 1
ATOM 2516 C CA . ILE B 1 99 ? -1.253 -30.047 -18.609 1 97.5 99 ILE B CA 1
ATOM 2517 C C . ILE B 1 99 ? -1.935 -30.984 -17.609 1 97.5 99 ILE B C 1
ATOM 2519 O O . ILE B 1 99 ? -1.697 -32.188 -17.625 1 97.5 99 ILE B O 1
ATOM 2523 N N . ILE B 1 100 ? -2.742 -30.484 -16.797 1 98 100 ILE B N 1
ATOM 2524 C CA . ILE B 1 100 ? -3.447 -31.281 -15.789 1 98 100 ILE B CA 1
ATOM 2525 C C . ILE B 1 100 ? -4.359 -32.281 -16.484 1 98 100 ILE B C 1
ATOM 2527 O O . ILE B 1 100 ? -4.469 -33.438 -16.031 1 98 100 ILE B O 1
ATOM 2531 N N . GLN B 1 101 ? -4.984 -31.875 -17.562 1 98.38 101 GLN B N 1
ATOM 2532 C CA . GLN B 1 101 ? -5.82 -32.781 -18.344 1 98.38 101 GLN B CA 1
ATOM 2533 C C . GLN B 1 101 ? -5.004 -33.938 -18.906 1 98.38 101 GLN B C 1
ATOM 2535 O O . GLN B 1 101 ? -5.434 -35.094 -18.859 1 98.38 101 GLN B O 1
ATOM 2540 N N . LYS B 1 102 ? -3.893 -33.625 -19.375 1 97.38 102 LYS B N 1
ATOM 2541 C CA . LYS B 1 102 ? -3.029 -34.656 -19.984 1 97.38 102 LYS B CA 1
ATOM 2542 C C . LYS B 1 102 ? -2.551 -35.656 -18.953 1 97.38 102 LYS B C 1
ATOM 2544 O O . LYS B 1 102 ? -2.18 -36.781 -19.312 1 97.38 102 LYS B O 1
ATOM 2549 N N . LEU B 1 103 ? -2.539 -35.25 -17.75 1 96.88 103 LEU B N 1
ATOM 2550 C CA . LEU B 1 103 ? -2.117 -36.156 -16.688 1 96.88 103 LEU B CA 1
ATOM 2551 C C . LEU B 1 103 ? -3.264 -37.062 -16.25 1 96.88 103 LEU B C 1
ATOM 2553 O O . LEU B 1 103 ? -3.104 -37.875 -15.344 1 96.88 103 LEU B O 1
ATOM 2557 N N . GLY B 1 104 ? -4.457 -36.844 -16.828 1 97 104 GLY B N 1
ATOM 2558 C CA . GLY B 1 104 ? -5.555 -37.781 -16.594 1 97 104 GLY B CA 1
ATOM 2559 C C . GLY B 1 104 ? -6.633 -37.219 -15.695 1 97 104 GLY B C 1
ATOM 2560 O O . GLY B 1 104 ? -7.574 -37.938 -15.328 1 97 104 GLY B O 1
ATOM 2561 N N . PHE B 1 105 ? -6.512 -36.031 -15.32 1 98.19 105 PHE B N 1
ATOM 2562 C CA . PHE B 1 105 ? -7.539 -35.406 -14.484 1 98.19 105 PHE B CA 1
ATOM 2563 C C . PHE B 1 105 ? -8.57 -34.688 -15.328 1 98.19 105 PHE B C 1
ATOM 2565 O O . PHE B 1 105 ? -8.227 -34.062 -16.328 1 98.19 105 PHE B O 1
ATOM 2572 N N . PRO B 1 106 ? -9.773 -34.75 -14.93 1 98.38 106 PRO B N 1
ATOM 2573 C CA . PRO B 1 106 ? -10.82 -34.062 -15.688 1 98.38 106 PRO B CA 1
ATOM 2574 C C . PRO B 1 106 ? -10.906 -32.594 -15.375 1 98.38 106 PRO B C 1
ATOM 2576 O O . PRO B 1 106 ? -11.969 -32.094 -15 1 98.38 106 PRO B O 1
ATOM 2579 N N . ALA B 1 107 ? -9.859 -31.875 -15.578 1 98.5 107 ALA B N 1
ATOM 2580 C CA . ALA B 1 107 ? -9.75 -30.469 -15.242 1 98.5 107 ALA B CA 1
ATOM 2581 C C . ALA B 1 107 ? -10.602 -29.609 -16.188 1 98.5 107 ALA B C 1
ATOM 2583 O O . ALA B 1 107 ? -10.633 -29.859 -17.391 1 98.5 107 ALA B O 1
ATOM 2584 N N . LYS B 1 108 ? -11.297 -28.672 -15.656 1 98.69 108 LYS B N 1
ATOM 2585 C CA . LYS B 1 108 ? -12.031 -27.641 -16.391 1 98.69 108 LYS B CA 1
ATOM 2586 C C . LYS B 1 108 ? -11.414 -26.266 -16.188 1 98.69 108 LYS B C 1
ATOM 2588 O O . LYS B 1 108 ? -10.648 -26.047 -15.25 1 98.69 108 LYS B O 1
ATOM 2593 N N . PHE B 1 109 ? -11.695 -25.516 -17.172 1 98.5 109 PHE B N 1
ATOM 2594 C CA . PHE B 1 109 ? -11.242 -24.125 -17.078 1 98.5 109 PHE B CA 1
ATOM 2595 C C . PHE B 1 109 ? -12.398 -23.203 -16.703 1 98.5 109 PHE B C 1
ATOM 2597 O O . PHE B 1 109 ? -13.141 -22.75 -17.578 1 98.5 109 PHE B O 1
ATOM 2604 N N . LYS B 1 110 ? -12.516 -22.922 -15.406 1 98.19 110 LYS B N 1
ATOM 2605 C CA . LYS B 1 110 ? -13.656 -22.141 -14.938 1 98.19 110 LYS B CA 1
ATOM 2606 C C . LYS B 1 110 ? -13.211 -20.938 -14.109 1 98.19 110 LYS B C 1
ATOM 2608 O O . LYS B 1 110 ? -12.172 -21 -13.453 1 98.19 110 LYS B O 1
ATOM 2613 N N . ASP B 1 111 ? -13.938 -19.859 -14.141 1 96.94 111 ASP B N 1
ATOM 2614 C CA . ASP B 1 111 ? -13.852 -18.719 -13.227 1 96.94 111 ASP B CA 1
ATOM 2615 C C . ASP B 1 111 ? -12.484 -18.062 -13.297 1 96.94 111 ASP B C 1
ATOM 2617 O O . ASP B 1 111 ? -11.875 -17.766 -12.266 1 96.94 111 ASP B O 1
ATOM 2621 N N . PHE B 1 112 ? -12.031 -17.953 -14.531 1 96.88 112 PHE B N 1
ATOM 2622 C CA . PHE B 1 112 ? -10.805 -17.172 -14.68 1 96.88 112 PHE B CA 1
ATOM 2623 C C . PHE B 1 112 ? -11 -15.75 -14.164 1 96.88 112 PHE B C 1
ATOM 2625 O O . PHE B 1 112 ? -11.938 -15.062 -14.562 1 96.88 112 PHE B O 1
ATOM 2632 N N . LYS B 1 113 ? -10.062 -15.289 -13.234 1 95.88 113 LYS B N 1
ATOM 2633 C CA . LYS B 1 113 ? -10.172 -13.961 -12.641 1 95.88 113 LYS B CA 1
ATOM 2634 C C . LYS B 1 113 ? -8.789 -13.352 -12.391 1 95.88 113 LYS B C 1
ATOM 2636 O O . LYS B 1 113 ? -7.902 -14.016 -11.852 1 95.88 113 LYS B O 1
ATOM 2641 N N . ILE B 1 114 ? -8.672 -12.125 -12.852 1 93.81 114 ILE B N 1
ATOM 2642 C CA . ILE B 1 114 ? -7.473 -11.383 -12.469 1 93.81 114 ILE B CA 1
ATOM 2643 C C . ILE B 1 114 ? -7.586 -10.93 -11.016 1 93.81 114 ILE B C 1
ATOM 2645 O O . ILE B 1 114 ? -8.594 -10.352 -10.617 1 93.81 114 ILE B O 1
ATOM 2649 N N . GLN B 1 115 ? -6.574 -11.203 -10.234 1 92.69 115 GLN B N 1
ATOM 2650 C CA . GLN B 1 115 ? -6.629 -10.938 -8.805 1 92.69 115 GLN B CA 1
ATOM 2651 C C . GLN B 1 115 ? -5.73 -9.766 -8.43 1 92.69 115 GLN B C 1
ATOM 2653 O O . GLN B 1 115 ? -5.961 -9.094 -7.422 1 92.69 115 GLN B O 1
ATOM 2658 N N . ASN B 1 116 ? -4.695 -9.586 -9.219 1 92.06 116 ASN B N 1
ATOM 2659 C CA . ASN B 1 116 ? -3.748 -8.516 -8.938 1 92.06 116 ASN B CA 1
ATOM 2660 C C . ASN B 1 116 ? -2.957 -8.125 -10.188 1 92.06 116 ASN B C 1
ATOM 2662 O O . ASN B 1 116 ? -2.504 -8.984 -10.938 1 92.06 116 ASN B O 1
ATOM 2666 N N . ILE B 1 117 ? -2.811 -6.875 -10.359 1 92.31 117 ILE B N 1
ATOM 2667 C CA . ILE B 1 117 ? -1.966 -6.332 -11.422 1 92.31 117 ILE B CA 1
ATOM 2668 C C . ILE B 1 117 ? -0.886 -5.441 -10.812 1 92.31 117 ILE B C 1
ATOM 2670 O O . ILE B 1 117 ? -1.179 -4.59 -9.969 1 92.31 117 ILE B O 1
ATOM 2674 N N . VAL B 1 118 ? 0.312 -5.707 -11.188 1 93.69 118 VAL B N 1
ATOM 2675 C CA . VAL B 1 118 ? 1.426 -4.824 -10.852 1 93.69 118 VAL B CA 1
ATOM 2676 C C . VAL B 1 118 ? 1.876 -4.062 -12.094 1 93.69 118 VAL B C 1
ATOM 2678 O O . VAL B 1 118 ? 2.074 -4.66 -13.156 1 93.69 118 VAL B O 1
ATOM 2681 N N . GLY B 1 119 ? 1.928 -2.773 -11.938 1 90.5 119 GLY B N 1
ATOM 2682 C CA . GLY B 1 119 ? 2.412 -1.921 -13.016 1 90.5 119 GLY B CA 1
ATOM 2683 C C . GLY B 1 119 ? 3.439 -0.905 -12.555 1 90.5 119 GLY B C 1
ATOM 2684 O O . GLY B 1 119 ? 3.674 -0.752 -11.352 1 90.5 119 GLY B O 1
ATOM 2685 N N . SER B 1 120 ? 4.094 -0.337 -13.531 1 89.06 120 SER B N 1
ATOM 2686 C CA . SER B 1 120 ? 5.059 0.717 -13.242 1 89.06 120 SER B CA 1
ATOM 2687 C C . SER B 1 120 ? 5.086 1.765 -14.344 1 89.06 120 SER B C 1
ATOM 2689 O O . SER B 1 120 ? 4.727 1.477 -15.492 1 89.06 120 SER B O 1
ATOM 2691 N N . CYS B 1 121 ? 5.406 2.949 -13.914 1 83.88 121 CYS B N 1
ATOM 2692 C CA . CYS B 1 121 ? 5.613 4.02 -14.883 1 83.88 121 CYS B CA 1
ATOM 2693 C C . CYS B 1 121 ? 6.602 5.051 -14.352 1 83.88 121 CYS B C 1
ATOM 2695 O O . CYS B 1 121 ? 6.988 5 -13.18 1 83.88 121 CYS B O 1
ATOM 2697 N N . ASP B 1 122 ? 7.117 5.859 -15.305 1 84.81 122 ASP B N 1
ATOM 2698 C CA . ASP B 1 122 ? 8.031 6.953 -14.992 1 84.81 122 ASP B CA 1
ATOM 2699 C C . ASP B 1 122 ? 7.516 8.273 -15.562 1 84.81 122 ASP B C 1
ATOM 2701 O O . ASP B 1 122 ? 7.379 8.422 -16.781 1 84.81 122 ASP B O 1
ATOM 2705 N N . VAL B 1 123 ? 7.266 9.188 -14.648 1 77.25 123 VAL B N 1
ATOM 2706 C CA . VAL B 1 123 ? 6.738 10.461 -15.133 1 77.25 123 VAL B CA 1
ATOM 2707 C C . VAL B 1 123 ? 7.891 11.359 -15.586 1 77.25 123 VAL B C 1
ATOM 2709 O O . VAL B 1 123 ? 7.664 12.406 -16.188 1 77.25 123 VAL B O 1
ATOM 2712 N N . LYS B 1 124 ? 9.164 11.047 -15.32 1 78.81 124 LYS B N 1
ATOM 2713 C CA . LYS B 1 124 ? 10.398 11.602 -15.867 1 78.81 124 LYS B CA 1
ATOM 2714 C C . LYS B 1 124 ? 10.656 13 -15.32 1 78.81 124 LYS B C 1
ATOM 2716 O O . LYS B 1 124 ? 11.172 13.867 -16.031 1 78.81 124 LYS B O 1
ATOM 2721 N N . PHE B 1 125 ? 10.141 13.32 -14.109 1 76.94 125 PHE B N 1
ATOM 2722 C CA . PHE B 1 125 ? 10.492 14.523 -13.367 1 76.94 125 PHE B CA 1
ATOM 2723 C C . PHE B 1 125 ? 10.383 14.281 -11.867 1 76.94 125 PHE B C 1
ATOM 2725 O O . PHE B 1 125 ? 9.625 13.414 -11.422 1 76.94 125 PHE B O 1
ATOM 2732 N N . PRO B 1 126 ? 11.156 15.086 -11.188 1 84.38 126 PRO B N 1
ATOM 2733 C CA . PRO B 1 126 ? 11.125 14.883 -9.742 1 84.38 126 PRO B CA 1
ATOM 2734 C C . PRO B 1 126 ? 9.781 15.258 -9.125 1 84.38 126 PRO B C 1
ATOM 2736 O O . PRO B 1 126 ? 9.141 16.219 -9.562 1 84.38 126 PRO B O 1
ATOM 2739 N N . ILE B 1 127 ? 9.375 14.539 -8.117 1 82.88 127 ILE B N 1
ATOM 2740 C CA . ILE B 1 127 ? 8.141 14.781 -7.387 1 82.88 127 ILE B CA 1
ATOM 2741 C C . ILE B 1 127 ? 8.453 15.219 -5.961 1 82.88 127 ILE B C 1
ATOM 2743 O O . ILE B 1 127 ? 9.281 14.609 -5.285 1 82.88 127 ILE B O 1
ATOM 2747 N N . ARG B 1 128 ? 7.816 16.328 -5.551 1 83.75 128 ARG B N 1
ATOM 2748 C CA . ARG B 1 128 ? 7.93 16.75 -4.16 1 83.75 128 ARG B CA 1
ATOM 2749 C C . ARG B 1 128 ? 7.012 15.922 -3.262 1 83.75 128 ARG B C 1
ATOM 2751 O O . ARG B 1 128 ? 5.84 16.25 -3.092 1 83.75 128 ARG B O 1
ATOM 2758 N N . LEU B 1 129 ? 7.512 14.953 -2.646 1 89.38 129 LEU B N 1
ATOM 2759 C CA . LEU B 1 129 ? 6.711 13.977 -1.911 1 89.38 129 LEU B CA 1
ATOM 2760 C C . LEU B 1 129 ? 6.117 14.602 -0.652 1 89.38 129 LEU B C 1
ATOM 2762 O O . LEU B 1 129 ? 5.004 14.266 -0.251 1 89.38 129 LEU B O 1
ATOM 2766 N N . GLU B 1 130 ? 6.875 15.539 -0.104 1 86.25 130 GLU B N 1
ATOM 2767 C CA . GLU B 1 130 ? 6.379 16.188 1.104 1 86.25 130 GLU B CA 1
ATOM 2768 C C . GLU B 1 130 ? 5.074 16.938 0.834 1 86.25 130 GLU B C 1
ATOM 2770 O O . GLU B 1 130 ? 4.145 16.891 1.642 1 86.25 130 GLU B O 1
ATOM 2775 N N . GLY B 1 131 ? 5.117 17.625 -0.224 1 79.31 131 GLY B N 1
ATOM 2776 C CA . GLY B 1 131 ? 3.908 18.344 -0.606 1 79.31 131 GLY B CA 1
ATOM 2777 C C . GLY B 1 131 ? 2.711 17.438 -0.795 1 79.31 131 GLY B C 1
ATOM 2778 O O . GLY B 1 131 ? 1.607 17.75 -0.345 1 79.31 131 GLY B O 1
ATOM 2779 N N . LEU B 1 132 ? 2.961 16.328 -1.325 1 80 132 LEU B N 1
ATOM 2780 C CA . LEU B 1 132 ? 1.909 15.344 -1.562 1 80 132 LEU B CA 1
ATOM 2781 C C . LEU B 1 132 ? 1.411 14.758 -0.247 1 80 132 LEU B C 1
ATOM 2783 O O . LEU B 1 132 ? 0.203 14.625 -0.041 1 80 132 LEU B O 1
ATOM 2787 N N . ALA B 1 133 ? 2.299 14.453 0.557 1 85.56 133 ALA B N 1
ATOM 2788 C CA . ALA B 1 133 ? 1.939 13.891 1.856 1 85.56 133 ALA B CA 1
ATOM 2789 C C . ALA B 1 133 ? 1.106 14.883 2.668 1 85.56 133 ALA B C 1
ATOM 2791 O O . ALA B 1 133 ? 0.178 14.484 3.377 1 85.56 133 ALA B O 1
ATOM 2792 N N . TYR B 1 134 ? 1.429 16.109 2.537 1 77.44 134 TYR B N 1
ATOM 2793 C CA . TYR B 1 134 ? 0.717 17.156 3.264 1 77.44 134 TYR B CA 1
ATOM 2794 C C . TYR B 1 134 ? -0.724 17.266 2.781 1 77.44 134 TYR B C 1
ATOM 2796 O O . TYR B 1 134 ? -1.655 17.297 3.588 1 77.44 134 TYR B O 1
ATOM 2804 N N . SER B 1 135 ? -0.859 17.234 1.599 1 72.88 135 SER B N 1
ATOM 2805 C CA . SER B 1 135 ? -2.17 17.484 1.013 1 72.88 135 SER B CA 1
ATOM 2806 C C . SER B 1 135 ? -3.068 16.266 1.1 1 72.88 135 SER B C 1
ATOM 2808 O O . SER B 1 135 ? -4.297 16.391 1.141 1 72.88 135 SER B O 1
ATOM 2810 N N . HIS B 1 136 ? -2.4 15.102 1.245 1 80.81 136 HIS B N 1
ATOM 2811 C CA . HIS B 1 136 ? -3.17 13.867 1.221 1 80.81 136 HIS B CA 1
ATOM 2812 C C . HIS B 1 136 ? -2.811 12.969 2.402 1 80.81 136 HIS B C 1
ATOM 2814 O O . HIS B 1 136 ? -2.668 11.758 2.246 1 80.81 136 HIS B O 1
ATOM 2820 N N . GLY B 1 137 ? -2.762 13.578 3.451 1 83.75 137 GLY B N 1
ATOM 2821 C CA . GLY B 1 137 ? -2.256 12.867 4.617 1 83.75 137 GLY B CA 1
ATOM 2822 C C . GLY B 1 137 ? -3.104 11.672 5.004 1 83.75 137 GLY B C 1
ATOM 2823 O O . GLY B 1 137 ? -2.578 10.656 5.477 1 83.75 137 GLY B O 1
ATOM 2824 N N . ALA B 1 138 ? -4.426 11.75 4.684 1 84 138 ALA B N 1
ATOM 2825 C CA . ALA B 1 138 ? -5.336 10.664 5.047 1 84 138 ALA B CA 1
ATOM 2826 C C . ALA B 1 138 ? -5.113 9.445 4.156 1 84 138 ALA B C 1
ATOM 2828 O O . ALA B 1 138 ? -5.426 8.32 4.551 1 84 138 ALA B O 1
ATOM 2829 N N . PHE B 1 139 ? -4.484 9.688 3.002 1 86.5 139 PHE B N 1
ATOM 2830 C CA . PHE B 1 139 ? -4.41 8.617 2.016 1 86.5 139 PHE B CA 1
ATOM 2831 C C . PHE B 1 139 ? -2.959 8.312 1.66 1 86.5 139 PHE B C 1
ATOM 2833 O O . PHE B 1 139 ? -2.689 7.441 0.828 1 86.5 139 PHE B O 1
ATOM 2840 N N . SER B 1 140 ? -2.094 9.031 2.277 1 90.5 140 SER B N 1
ATOM 2841 C CA . SER B 1 140 ? -0.699 8.82 1.903 1 90.5 140 SER B CA 1
ATOM 2842 C C . SER B 1 140 ? 0.211 8.836 3.127 1 90.5 140 SER B C 1
ATOM 2844 O O . SER B 1 140 ? -0.19 9.297 4.199 1 90.5 140 SER B O 1
ATOM 2846 N N . SER B 1 141 ? 1.35 8.32 2.949 1 94.06 141 SER B N 1
ATOM 2847 C CA . SER B 1 141 ? 2.4 8.266 3.961 1 94.06 141 SER B CA 1
ATOM 2848 C C . SER B 1 141 ? 3.777 8.477 3.338 1 94.06 141 SER B C 1
ATOM 2850 O O . SER B 1 141 ? 4.094 7.879 2.307 1 94.06 141 SER B O 1
ATOM 2852 N N . TYR B 1 142 ? 4.465 9.352 3.996 1 95.56 142 TYR B N 1
ATOM 2853 C CA . TYR B 1 142 ? 5.852 9.578 3.598 1 95.56 142 TYR B CA 1
ATOM 2854 C C . TYR B 1 142 ? 6.746 9.758 4.816 1 95.56 142 TYR B C 1
ATOM 2856 O O . TYR B 1 142 ? 6.703 10.797 5.477 1 95.56 142 TYR B O 1
ATOM 2864 N N . GLU B 1 143 ? 7.461 8.758 5.078 1 95.81 143 GLU B N 1
ATOM 2865 C CA . GLU B 1 143 ? 8.453 8.703 6.145 1 95.81 143 GLU B CA 1
ATOM 2866 C C . GLU B 1 143 ? 9.828 8.312 5.605 1 95.81 143 GLU B C 1
ATOM 2868 O O . GLU B 1 143 ? 10.211 7.145 5.66 1 95.81 143 GLU B O 1
ATOM 2873 N N . PRO B 1 144 ? 10.617 9.281 5.227 1 96.06 144 PRO B N 1
ATOM 2874 C CA . PRO B 1 144 ? 11.852 9 4.5 1 96.06 144 PRO B CA 1
ATOM 2875 C C . PRO B 1 144 ? 12.82 8.117 5.293 1 96.06 144 PRO B C 1
ATOM 2877 O O . PRO B 1 144 ? 13.602 7.367 4.703 1 96.06 144 PRO B O 1
ATOM 2880 N N . GLU B 1 145 ? 12.727 8.164 6.555 1 95.06 145 GLU B N 1
ATOM 2881 C CA . GLU B 1 145 ? 13.625 7.371 7.387 1 95.06 145 GLU B CA 1
ATOM 2882 C C . GLU B 1 145 ? 13.25 5.891 7.352 1 95.06 145 GLU B C 1
ATOM 2884 O O . GLU B 1 145 ? 14.078 5.023 7.625 1 95.06 145 GLU B O 1
ATOM 2889 N N . LEU B 1 146 ? 11.984 5.645 7.078 1 94.62 146 LEU B N 1
ATOM 2890 C CA . LEU B 1 146 ? 11.5 4.27 7.035 1 94.62 146 LEU B CA 1
ATOM 2891 C C . LEU B 1 146 ? 11.531 3.727 5.609 1 94.62 146 LEU B C 1
ATOM 2893 O O . LEU B 1 146 ? 11.945 2.586 5.387 1 94.62 146 LEU B O 1
ATOM 2897 N N . PHE B 1 147 ? 11.18 4.617 4.699 1 94.44 147 PHE B N 1
ATOM 2898 C CA . PHE B 1 147 ? 11.039 4.254 3.295 1 94.44 147 PHE B CA 1
ATOM 2899 C C . PHE B 1 147 ? 11.164 5.488 2.404 1 94.44 147 PHE B C 1
ATOM 2901 O O . PHE B 1 147 ? 10.57 6.527 2.689 1 94.44 147 PHE B O 1
ATOM 2908 N N . PRO B 1 148 ? 11.914 5.371 1.364 1 95.5 148 PRO B N 1
ATOM 2909 C CA . PRO B 1 148 ? 12.227 6.566 0.578 1 95.5 148 PRO B CA 1
ATOM 2910 C C . PRO B 1 148 ? 11.07 6.996 -0.324 1 95.5 148 PRO B C 1
ATOM 2912 O O . PRO B 1 148 ? 11.102 8.094 -0.895 1 95.5 148 PRO B O 1
ATOM 2915 N N . GLY B 1 149 ? 10.133 6.191 -0.49 1 96.38 149 GLY B N 1
ATOM 2916 C CA . GLY B 1 149 ? 8.992 6.543 -1.321 1 96.38 149 GLY B CA 1
ATOM 2917 C C . GLY B 1 149 ? 7.762 6.914 -0.52 1 96.38 149 GLY B C 1
ATOM 2918 O O . GLY B 1 149 ? 7.719 6.703 0.694 1 96.38 149 GLY B O 1
ATOM 2919 N N . LEU B 1 150 ? 6.82 7.582 -1.245 1 94.56 150 LEU B N 1
ATOM 2920 C CA . LEU B 1 150 ? 5.5 7.844 -0.687 1 94.56 150 LEU B CA 1
ATOM 2921 C C . LEU B 1 150 ? 4.535 6.707 -1.009 1 94.56 150 LEU B C 1
ATOM 2923 O O . LEU B 1 150 ? 4.516 6.203 -2.135 1 94.56 150 LEU B O 1
ATOM 2927 N N . ILE B 1 151 ? 3.885 6.223 0.003 1 94.56 151 ILE B N 1
ATOM 2928 C CA . ILE B 1 151 ? 2.855 5.203 -0.172 1 94.56 151 ILE B CA 1
ATOM 2929 C C . ILE B 1 151 ? 1.485 5.867 -0.286 1 94.56 151 ILE B C 1
ATOM 2931 O O . ILE B 1 151 ? 1.034 6.535 0.645 1 94.56 151 ILE B O 1
ATOM 2935 N N . TYR B 1 152 ? 0.849 5.703 -1.403 1 90.62 152 TYR B N 1
ATOM 2936 C CA . TYR B 1 152 ? -0.481 6.262 -1.617 1 90.62 152 TYR B CA 1
ATOM 2937 C C . TYR B 1 152 ? -1.527 5.16 -1.717 1 90.62 152 TYR B C 1
ATOM 2939 O O . TYR B 1 152 ? -1.4 4.246 -2.537 1 90.62 152 TYR B O 1
ATOM 2947 N N . ARG B 1 153 ? -2.51 5.211 -0.962 1 90.88 153 ARG B N 1
ATOM 2948 C CA . ARG B 1 153 ? -3.611 4.254 -0.957 1 90.88 153 ARG B CA 1
ATOM 2949 C C . ARG B 1 153 ? -4.855 4.852 -1.611 1 90.88 153 ARG B C 1
ATOM 2951 O O . ARG B 1 153 ? -5.602 5.598 -0.976 1 90.88 153 ARG B O 1
ATOM 2958 N N . MET B 1 154 ? -5.074 4.379 -2.789 1 84.12 154 MET B N 1
ATOM 2959 C CA . MET B 1 154 ? -6.242 4.875 -3.508 1 84.12 154 MET B CA 1
ATOM 2960 C C . MET B 1 154 ? -7.484 4.062 -3.152 1 84.12 154 MET B C 1
ATOM 2962 O O . MET B 1 154 ? -7.426 2.836 -3.057 1 84.12 154 MET B O 1
ATOM 2966 N N . LYS B 1 155 ? -8.555 4.723 -3.037 1 78 155 LYS B N 1
ATOM 2967 C CA . LYS B 1 155 ? -9.797 4.043 -2.68 1 78 155 LYS B CA 1
ATOM 2968 C C . LYS B 1 155 ? -10.531 3.557 -3.924 1 78 155 LYS B C 1
ATOM 2970 O O . LYS B 1 155 ? -11.078 2.453 -3.934 1 78 155 LYS B O 1
ATOM 2975 N N . GLN B 1 156 ? -10.492 4.496 -4.953 1 75.06 156 GLN B N 1
ATOM 2976 C CA . GLN B 1 156 ? -11.164 4.168 -6.203 1 75.06 156 GLN B CA 1
ATOM 2977 C C . GLN B 1 156 ? -10.328 4.594 -7.406 1 75.06 156 GLN B C 1
ATOM 2979 O O . GLN B 1 156 ? -10.172 5.789 -7.664 1 75.06 156 GLN B O 1
ATOM 2984 N N . PRO B 1 157 ? -9.867 3.602 -8.086 1 77.75 157 PRO B N 1
ATOM 2985 C CA . PRO B 1 157 ? -9.828 2.166 -7.793 1 77.75 157 PRO B CA 1
ATOM 2986 C C . PRO B 1 157 ? -8.969 1.832 -6.578 1 77.75 157 PRO B C 1
ATOM 2988 O O . PRO B 1 157 ? -8.07 2.604 -6.219 1 77.75 157 PRO B O 1
ATOM 2991 N N . LYS B 1 158 ? -9.266 0.707 -5.988 1 83.88 158 LYS B N 1
ATOM 2992 C CA . LYS B 1 158 ? -8.547 0.283 -4.793 1 83.88 158 LYS B CA 1
ATOM 2993 C C . LYS B 1 158 ? -7.148 -0.222 -5.141 1 83.88 158 LYS B C 1
ATOM 2995 O O . LYS B 1 158 ? -6.945 -1.423 -5.328 1 83.88 158 LYS B O 1
ATOM 3000 N N . ILE B 1 159 ? -6.199 0.715 -5.207 1 88.94 159 ILE B N 1
ATOM 3001 C CA . ILE B 1 159 ? -4.824 0.363 -5.551 1 88.94 159 ILE B CA 1
ATOM 3002 C C . ILE B 1 159 ? -3.857 1.099 -4.625 1 88.94 159 ILE B C 1
ATOM 3004 O O . ILE B 1 159 ? -4.246 2.045 -3.936 1 88.94 159 ILE B O 1
ATOM 3008 N N . VAL B 1 160 ? -2.674 0.592 -4.605 1 92.31 160 VAL B N 1
ATOM 3009 C CA . VAL B 1 160 ? -1.581 1.215 -3.869 1 92.31 160 VAL B CA 1
ATOM 3010 C C . VAL B 1 160 ? -0.505 1.691 -4.844 1 92.31 160 VAL B C 1
ATOM 3012 O O . VAL B 1 160 ? -0.134 0.968 -5.77 1 92.31 160 VAL B O 1
ATOM 3015 N N . LEU B 1 161 ? -0.059 2.912 -4.613 1 90.56 161 LEU B N 1
ATOM 3016 C CA . LEU B 1 161 ? 1.028 3.484 -5.402 1 90.56 161 LEU B CA 1
ATOM 3017 C C . LEU B 1 161 ? 2.25 3.75 -4.531 1 90.56 161 LEU B C 1
ATOM 3019 O O . LEU B 1 161 ? 2.125 4.289 -3.428 1 90.56 161 LEU B O 1
ATOM 3023 N N . LEU B 1 162 ? 3.322 3.281 -4.988 1 94.38 162 LEU B N 1
ATOM 3024 C CA . LEU B 1 162 ? 4.598 3.777 -4.484 1 94.38 162 LEU B CA 1
ATOM 3025 C C . LEU B 1 162 ? 5.156 4.867 -5.391 1 94.38 162 LEU B C 1
ATOM 3027 O O . LEU B 1 162 ? 5.359 4.645 -6.586 1 94.38 162 LEU B O 1
ATOM 3031 N N . ILE B 1 163 ? 5.324 6.008 -4.824 1 90.31 163 ILE B N 1
ATOM 3032 C CA . ILE B 1 163 ? 5.801 7.152 -5.59 1 90.31 163 ILE B CA 1
ATOM 3033 C C . ILE B 1 163 ? 7.18 7.574 -5.086 1 90.31 163 ILE B C 1
ATOM 3035 O O . ILE B 1 163 ? 7.367 7.789 -3.885 1 90.31 163 ILE B O 1
ATOM 3039 N N . PHE B 1 164 ? 8.102 7.707 -6 1 92.94 164 PHE B N 1
ATOM 3040 C CA . PHE B 1 164 ? 9.469 8.078 -5.637 1 92.94 164 PHE B CA 1
ATOM 3041 C C . PHE B 1 164 ? 9.797 9.484 -6.125 1 92.94 164 PHE B C 1
ATOM 3043 O O . PHE B 1 164 ? 9.195 9.969 -7.086 1 92.94 164 PHE B O 1
ATOM 3050 N N . VAL B 1 165 ? 10.758 10.07 -5.484 1 91.88 165 VAL B N 1
ATOM 3051 C CA . VAL B 1 165 ? 11.188 11.43 -5.809 1 91.88 165 VAL B CA 1
ATOM 3052 C C . VAL B 1 165 ? 11.609 11.5 -7.27 1 91.88 165 VAL B C 1
ATOM 3054 O O . VAL B 1 165 ? 11.375 12.5 -7.945 1 91.88 165 VAL B O 1
ATOM 3057 N N . SER B 1 166 ? 12.156 10.477 -7.773 1 90.94 166 SER B N 1
ATOM 3058 C CA . SER B 1 166 ? 12.672 10.422 -9.141 1 90.94 166 SER B CA 1
ATOM 3059 C C . SER B 1 166 ? 11.547 10.523 -10.164 1 90.94 166 SER B C 1
ATOM 3061 O O . SER B 1 166 ? 11.797 10.773 -11.344 1 90.94 166 SER B O 1
ATOM 3063 N N . GLY B 1 167 ? 10.391 10.211 -9.734 1 85.75 167 GLY B N 1
ATOM 3064 C CA . GLY B 1 167 ? 9.266 10.195 -10.656 1 85.75 167 GLY B CA 1
ATOM 3065 C C . GLY B 1 167 ? 8.789 8.789 -10.984 1 85.75 167 GLY B C 1
ATOM 3066 O O . GLY B 1 167 ? 7.762 8.617 -11.648 1 85.75 167 GLY B O 1
ATOM 3067 N N . LYS B 1 168 ? 9.523 7.812 -10.516 1 91.19 168 LYS B N 1
ATOM 3068 C CA . LYS B 1 168 ? 9.094 6.43 -10.703 1 91.19 168 LYS B CA 1
ATOM 3069 C C . LYS B 1 168 ? 7.891 6.098 -9.828 1 91.19 168 LYS B C 1
ATOM 3071 O O . LYS B 1 168 ? 7.828 6.516 -8.672 1 91.19 168 LYS B O 1
ATOM 3076 N N . ILE B 1 169 ? 6.914 5.336 -10.445 1 89.75 169 ILE B N 1
ATOM 3077 C CA . ILE B 1 169 ? 5.695 4.961 -9.734 1 89.75 169 ILE B CA 1
ATOM 3078 C C . ILE B 1 169 ? 5.441 3.465 -9.898 1 89.75 169 ILE B C 1
ATOM 3080 O O . ILE B 1 169 ? 5.586 2.922 -11 1 89.75 169 ILE B O 1
ATOM 3084 N N . VAL B 1 170 ? 5.207 2.828 -8.836 1 93.38 170 VAL B N 1
ATOM 3085 C CA . VAL B 1 170 ? 4.789 1.43 -8.828 1 93.38 170 VAL B CA 1
ATOM 3086 C C . VAL B 1 170 ? 3.32 1.329 -8.422 1 93.38 170 VAL B C 1
ATOM 3088 O O . VAL B 1 170 ? 2.885 1.995 -7.48 1 93.38 170 VAL B O 1
ATOM 3091 N N . LEU B 1 171 ? 2.582 0.544 -9.156 1 90.06 171 LEU B N 1
ATOM 3092 C CA . LEU B 1 171 ? 1.162 0.357 -8.883 1 90.06 171 LEU B CA 1
ATOM 3093 C C . LEU B 1 171 ? 0.85 -1.11 -8.609 1 90.06 171 LEU B C 1
ATOM 3095 O O . LEU B 1 171 ? 1.356 -1.997 -9.297 1 90.06 171 LEU B O 1
ATOM 3099 N N . THR B 1 172 ? 0.028 -1.374 -7.621 1 93.06 172 THR B N 1
ATOM 3100 C CA . THR B 1 172 ? -0.385 -2.744 -7.336 1 93.06 172 THR B CA 1
ATOM 3101 C C . THR B 1 172 ? -1.788 -2.771 -6.734 1 93.06 172 THR B C 1
ATOM 3103 O O . THR B 1 172 ? -2.289 -1.747 -6.266 1 93.06 172 THR B O 1
ATOM 3106 N N . GLY B 1 173 ? -2.404 -3.893 -6.859 1 92.19 173 GLY B N 1
ATOM 3107 C CA . GLY B 1 173 ? -3.709 -4.07 -6.242 1 92.19 173 GLY B CA 1
ATOM 3108 C C . GLY B 1 173 ? -4.852 -4.016 -7.234 1 92.19 173 GLY B C 1
ATOM 3109 O O . GLY B 1 173 ? -5.98 -4.387 -6.91 1 92.19 173 GLY B O 1
ATOM 3110 N N . ALA B 1 174 ? -4.527 -3.645 -8.414 1 88.62 174 ALA B N 1
ATOM 3111 C CA . ALA B 1 174 ? -5.586 -3.539 -9.414 1 88.62 174 ALA B CA 1
ATOM 3112 C C . ALA B 1 174 ? -6.09 -4.918 -9.828 1 88.62 174 ALA B C 1
ATOM 3114 O O . ALA B 1 174 ? -5.305 -5.867 -9.93 1 88.62 174 ALA B O 1
ATOM 3115 N N . LYS B 1 175 ? -7.352 -5.008 -10.094 1 88.56 175 LYS B N 1
ATOM 3116 C CA . LYS B 1 175 ? -7.941 -6.27 -10.523 1 88.56 175 LYS B CA 1
ATOM 3117 C C . LYS B 1 175 ? -8.453 -6.18 -11.961 1 88.56 175 LYS B C 1
ATOM 3119 O O . LYS B 1 175 ? -8.961 -7.16 -12.508 1 88.56 175 LYS B O 1
ATOM 3124 N N . ALA B 1 176 ? -8.445 -5.031 -12.461 1 80.31 176 ALA B N 1
ATOM 3125 C CA . ALA B 1 176 ? -8.766 -4.754 -13.859 1 80.31 176 ALA B CA 1
ATOM 3126 C C . ALA B 1 176 ? -7.926 -3.6 -14.398 1 80.31 176 ALA B C 1
ATOM 3128 O O . ALA B 1 176 ? -7.375 -2.812 -13.625 1 80.31 176 ALA B O 1
ATOM 3129 N N . PRO B 1 177 ? -7.73 -3.73 -15.719 1 68.5 177 PRO B N 1
ATOM 3130 C CA . PRO B 1 177 ? -7.012 -2.57 -16.25 1 68.5 177 PRO B CA 1
ATOM 3131 C C . PRO B 1 177 ? -7.641 -1.244 -15.828 1 68.5 177 PRO B C 1
ATOM 3133 O O . PRO B 1 177 ? -8.867 -1.108 -15.836 1 68.5 177 PRO B O 1
ATOM 3136 N N . VAL B 1 178 ? -6.828 -0.5 -15.18 1 58.81 178 VAL B N 1
ATOM 3137 C CA . VAL B 1 178 ? -7.324 0.784 -14.703 1 58.81 178 VAL B CA 1
ATOM 3138 C C . VAL B 1 178 ? -7.48 1.752 -15.875 1 58.81 178 VAL B C 1
ATOM 3140 O O . VAL B 1 178 ? -6.52 2.004 -16.609 1 58.81 178 VAL B O 1
ATOM 3143 N N . THR B 1 179 ? -8.695 1.957 -16.25 1 52.91 179 THR B N 1
ATOM 3144 C CA . THR B 1 179 ? -8.984 2.848 -17.375 1 52.91 179 THR B CA 1
ATOM 3145 C C . THR B 1 179 ? -8.789 4.305 -16.969 1 52.91 179 THR B C 1
ATOM 3147 O O . THR B 1 179 ? -8.594 5.172 -17.828 1 52.91 179 THR B O 1
ATOM 3150 N N . THR B 1 180 ? -8.898 4.547 -15.727 1 49.53 180 THR B N 1
ATOM 3151 C CA . THR B 1 180 ? -8.766 5.941 -15.32 1 49.53 180 THR B CA 1
ATOM 3152 C C . THR B 1 180 ? -7.301 6.312 -15.117 1 49.53 180 THR B C 1
ATOM 3154 O O . THR B 1 180 ? -6.539 5.551 -14.516 1 49.53 180 THR B O 1
ATOM 3157 N N . PRO B 1 181 ? -6.984 7.398 -15.938 1 49.59 181 PRO B N 1
ATOM 3158 C CA . PRO B 1 181 ? -5.594 7.816 -15.781 1 49.59 181 PRO B CA 1
ATOM 3159 C C . PRO B 1 181 ? -5.203 8.039 -14.32 1 49.59 181 PRO B C 1
ATOM 3161 O O . PRO B 1 181 ? -5.883 8.781 -13.602 1 49.59 181 PRO B O 1
ATOM 3164 N N . ILE B 1 182 ? -4.633 7.121 -13.727 1 53.94 182 ILE B N 1
ATOM 3165 C CA . ILE B 1 182 ? -4.109 7.32 -12.383 1 53.94 182 ILE B CA 1
ATOM 3166 C C . ILE B 1 182 ? -3.156 8.516 -12.375 1 53.94 182 ILE B C 1
ATOM 3168 O O . ILE B 1 182 ? -3.107 9.273 -11.398 1 53.94 182 ILE B O 1
ATOM 3172 N N . VAL B 1 183 ? -2.477 8.633 -13.477 1 50.78 183 VAL B N 1
ATOM 3173 C CA . VAL B 1 183 ? -1.51 9.719 -13.602 1 50.78 183 VAL B CA 1
ATOM 3174 C C . VAL B 1 183 ? -1.926 10.656 -14.734 1 50.78 183 VAL B C 1
ATOM 3176 O O . VAL B 1 183 ? -2.092 10.219 -15.875 1 50.78 183 VAL B O 1
ATOM 3179 N N . ASP B 1 184 ? -2.912 11.656 -14.414 1 45.62 184 ASP B N 1
ATOM 3180 C CA . ASP B 1 184 ? -3.152 12.594 -15.508 1 45.62 184 ASP B CA 1
ATOM 3181 C C . ASP B 1 184 ? -2.049 13.648 -15.578 1 45.62 184 ASP B C 1
ATOM 3183 O O . ASP B 1 184 ? -1.755 14.312 -14.578 1 45.62 184 ASP B O 1
ATOM 3187 N N . GLY B 1 185 ? -1.184 13.453 -16.406 1 43.03 185 GLY B N 1
ATOM 3188 C CA . GLY B 1 185 ? -0.192 14.477 -16.719 1 43.03 185 GLY B CA 1
ATOM 3189 C C . GLY B 1 185 ? -0.802 15.836 -17 1 43.03 185 GLY B C 1
ATOM 3190 O O . GLY B 1 185 ? -1.092 16.172 -18.141 1 43.03 185 GLY B O 1
ATOM 3191 N N . GLY B 1 186 ? -1.738 16.219 -16.172 1 38.28 186 GLY B N 1
ATOM 3192 C CA . GLY B 1 186 ? -2.145 17.562 -16.531 1 38.28 186 GLY B CA 1
ATOM 3193 C C . GLY B 1 186 ? -1.027 18.578 -16.406 1 38.28 186 GLY B C 1
ATOM 3194 O O . GLY B 1 186 ? -0.018 18.328 -15.742 1 38.28 186 GLY B O 1
ATOM 3195 N N . ILE B 1 187 ? -0.895 19.453 -17.562 1 33.03 187 ILE B N 1
ATOM 3196 C CA . ILE B 1 187 ? -0.007 20.609 -17.594 1 33.03 187 ILE B CA 1
ATOM 3197 C C . ILE B 1 187 ? -0.346 21.562 -16.453 1 33.03 187 ILE B C 1
ATOM 3199 O O . ILE B 1 187 ? -1.505 21.938 -16.266 1 33.03 187 ILE B O 1
ATOM 3203 N N . PHE B 1 188 ? 0.341 21.375 -15.414 1 34.44 188 PHE B N 1
ATOM 3204 C CA . PHE B 1 188 ? 0.294 22.484 -14.484 1 34.44 188 PHE B CA 1
ATOM 3205 C C . PHE B 1 188 ? 0.899 23.734 -15.109 1 34.44 188 PHE B C 1
ATOM 3207 O O . PHE B 1 188 ? 1.956 23.672 -15.742 1 34.44 188 PHE B O 1
ATOM 3214 N N . ASP B 1 189 ? 0.138 24.578 -15.516 1 33.56 189 ASP B N 1
ATOM 3215 C CA . ASP B 1 189 ? 0.562 25.812 -16.156 1 33.56 189 ASP B CA 1
ATOM 3216 C C . ASP B 1 189 ? 1.627 26.531 -15.336 1 33.56 189 ASP B C 1
ATOM 3218 O O . ASP B 1 189 ? 1.921 27.703 -15.57 1 33.56 189 ASP B O 1
ATOM 3222 N N . GLY B 1 190 ? 2.629 25.969 -14.781 1 31.17 190 GLY B N 1
ATOM 3223 C CA . GLY B 1 190 ? 3.852 26.609 -14.336 1 31.17 190 GLY B CA 1
ATOM 3224 C C . GLY B 1 190 ? 3.768 27.109 -12.906 1 31.17 190 GLY B C 1
ATOM 3225 O O . GLY B 1 190 ? 4.781 27.484 -12.32 1 31.17 190 GLY B O 1
ATOM 3226 N N . THR B 1 191 ? 2.74 27.891 -12.492 1 31.17 191 THR B N 1
ATOM 3227 C CA . THR B 1 191 ? 2.877 28.672 -11.258 1 31.17 191 THR B CA 1
ATOM 3228 C C . THR B 1 191 ? 2.947 27.734 -10.047 1 31.17 191 THR B C 1
ATOM 3230 O O . THR B 1 191 ? 3.295 28.172 -8.945 1 31.17 191 THR B O 1
ATOM 3233 N N . THR B 1 192 ? 2.062 26.812 -9.883 1 32.5 192 THR B N 1
ATOM 3234 C CA . THR B 1 192 ? 2.068 26.047 -8.641 1 32.5 192 THR B CA 1
ATOM 3235 C C . THR B 1 192 ? 2.879 24.766 -8.797 1 32.5 192 THR B C 1
ATOM 3237 O O . THR B 1 192 ? 2.971 24.203 -9.898 1 32.5 192 THR B O 1
ATOM 3240 N N . ALA B 1 193 ? 3.936 24.562 -8.094 1 33.5 193 ALA B N 1
ATOM 3241 C CA . ALA B 1 193 ? 4.816 23.391 -8.031 1 33.5 193 ALA B CA 1
ATOM 3242 C C . ALA B 1 193 ? 4.117 22.141 -8.555 1 33.5 193 ALA B C 1
ATOM 3244 O O . ALA B 1 193 ? 2.91 21.969 -8.352 1 33.5 193 ALA B O 1
ATOM 3245 N N . PRO B 1 194 ? 4.613 21.609 -9.711 1 36.5 194 PRO B N 1
ATOM 3246 C CA . PRO B 1 194 ? 4.191 20.344 -10.32 1 36.5 194 PRO B CA 1
ATOM 3247 C C . PRO B 1 194 ? 3.625 19.359 -9.289 1 36.5 194 PRO B C 1
ATOM 3249 O O . PRO B 1 194 ? 3.596 18.156 -9.539 1 36.5 194 PRO B O 1
ATOM 3252 N N . ALA B 1 195 ? 3.371 19.859 -8.148 1 34.53 195 ALA B N 1
ATOM 3253 C CA . ALA B 1 195 ? 2.994 18.875 -7.145 1 34.53 195 ALA B CA 1
ATOM 3254 C C . ALA B 1 195 ? 1.814 18.031 -7.621 1 34.53 195 ALA B C 1
ATOM 3256 O O . ALA B 1 195 ? 1.038 18.469 -8.477 1 34.53 195 ALA B O 1
ATOM 3257 N N . MET B 1 196 ? 2.004 16.766 -7.586 1 36.75 196 MET B N 1
ATOM 3258 C CA . MET B 1 196 ? 0.877 15.836 -7.582 1 36.75 196 MET B CA 1
ATOM 3259 C C . MET B 1 196 ? -0.385 16.516 -7.059 1 36.75 196 MET B C 1
ATOM 3261 O O . MET B 1 196 ? -0.388 17.062 -5.953 1 36.75 196 MET B O 1
ATOM 3265 N N . ALA B 1 197 ? -0.909 17.484 -7.957 1 35.56 197 ALA B N 1
ATOM 3266 C CA . ALA B 1 197 ? -2.131 18.094 -7.434 1 35.56 197 ALA B CA 1
ATOM 3267 C C . ALA B 1 197 ? -3.244 17.047 -7.301 1 35.56 197 ALA B C 1
ATOM 3269 O O . ALA B 1 197 ? -3.502 16.281 -8.234 1 35.56 197 ALA B O 1
ATOM 3270 N N . MET B 1 198 ? -3.174 16.172 -6.438 1 36.47 198 MET B N 1
ATOM 3271 C CA . MET B 1 198 ? -4.488 15.633 -6.102 1 36.47 198 MET B CA 1
ATOM 3272 C C . MET B 1 198 ? -5.465 16.75 -5.754 1 36.47 198 MET B C 1
ATOM 3274 O O . MET B 1 198 ? -5.203 17.547 -4.855 1 36.47 198 MET B O 1
ATOM 3278 N N . VAL B 1 199 ? -5.996 17.422 -6.82 1 31.81 199 VAL B N 1
ATOM 3279 C CA . VAL B 1 199 ? -6.895 18.531 -6.523 1 31.81 199 VAL B CA 1
ATOM 3280 C C . VAL B 1 199 ? -7.875 18.125 -5.426 1 31.81 199 VAL B C 1
ATOM 3282 O O . VAL B 1 199 ? -8.711 17.234 -5.629 1 31.81 199 VAL B O 1
ATOM 3285 N N . ALA B 1 200 ? -7.27 17.906 -4.297 1 33.72 200 ALA B N 1
ATOM 3286 C CA . ALA B 1 200 ? -8.305 17.953 -3.27 1 33.72 200 ALA B CA 1
ATOM 3287 C C . ALA B 1 200 ? -9.219 19.156 -3.482 1 33.72 200 ALA B C 1
ATOM 3289 O O . ALA B 1 200 ? -8.75 20.297 -3.57 1 33.72 200 ALA B O 1
ATOM 3290 N N . ARG B 1 201 ? -10.125 19.016 -4.414 1 30.64 201 ARG B N 1
ATOM 3291 C CA . ARG B 1 201 ? -10.961 20.219 -4.391 1 30.64 201 ARG B CA 1
ATOM 3292 C C . ARG B 1 201 ? -11.078 20.781 -2.979 1 30.64 201 ARG B C 1
ATOM 3294 O O . ARG B 1 201 ? -10.664 20.125 -2.014 1 30.64 201 ARG B O 1
ATOM 3301 N N . ASP B 1 202 ? -12.156 21.359 -2.613 1 31.72 202 ASP B N 1
ATOM 3302 C CA . ASP B 1 202 ? -12.641 22.188 -1.519 1 31.72 202 ASP B CA 1
ATOM 3303 C C . ASP B 1 202 ? -12.43 21.5 -0.17 1 31.72 202 ASP B C 1
ATOM 3305 O O . ASP B 1 202 ? -13.398 21.109 0.487 1 31.72 202 ASP B O 1
ATOM 3309 N N . GLY B 1 203 ? -11.117 21.219 0.412 1 37.69 203 GLY B N 1
ATOM 3310 C CA . GLY B 1 203 ? -10.984 20.844 1.812 1 37.69 203 GLY B CA 1
ATOM 3311 C C . GLY B 1 203 ? -11.461 19.438 2.104 1 37.69 203 GLY B C 1
ATOM 3312 O O . GLY B 1 203 ? -11.594 19.047 3.266 1 37.69 203 GLY B O 1
ATOM 3313 N N . ASP B 1 204 ? -12.117 18.859 1.272 1 39.91 204 ASP B N 1
ATOM 3314 C CA . ASP B 1 204 ? -12.695 17.562 1.62 1 39.91 204 ASP B CA 1
ATOM 3315 C C . ASP B 1 204 ? -11.625 16.484 1.656 1 39.91 204 ASP B C 1
ATOM 3317 O O . ASP B 1 204 ? -11.336 15.852 0.635 1 39.91 204 ASP B O 1
ATOM 3321 N N . VAL B 1 205 ? -10.75 16.609 2.518 1 40.25 205 VAL B N 1
ATOM 3322 C CA . VAL B 1 205 ? -9.695 15.641 2.805 1 40.25 205 VAL B CA 1
ATOM 3323 C C . VAL B 1 205 ? -10.273 14.227 2.803 1 40.25 205 VAL B C 1
ATOM 3325 O O . VAL B 1 205 ? -9.531 13.25 2.736 1 40.25 205 VAL B O 1
ATOM 3328 N N . GLU B 1 206 ? -11.508 14.211 3.07 1 39.09 206 GLU B N 1
ATOM 3329 C CA . GLU B 1 206 ? -12.109 12.883 3.209 1 39.09 206 GLU B CA 1
ATOM 3330 C C . GLU B 1 206 ? -12.586 12.352 1.86 1 39.09 206 GLU B C 1
ATOM 3332 O O . GLU B 1 206 ? -13.102 11.234 1.777 1 39.09 206 GLU B O 1
ATOM 3337 N N . HIS B 1 207 ? -12.586 13.156 0.918 1 38.75 207 HIS B N 1
ATOM 3338 C CA . HIS B 1 207 ? -13.32 12.648 -0.239 1 38.75 207 HIS B CA 1
ATOM 3339 C C . HIS B 1 207 ? -12.531 11.555 -0.956 1 38.75 207 HIS B C 1
ATOM 3341 O O . HIS B 1 207 ? -11.32 11.672 -1.137 1 38.75 207 HIS B O 1
ATOM 3347 N N . GLU B 1 208 ? -13.094 10.469 -0.948 1 42.25 208 GLU B N 1
ATOM 3348 C CA . GLU B 1 208 ? -12.844 9.109 -1.424 1 42.25 208 GLU B CA 1
ATOM 3349 C C . GLU B 1 208 ? -12.328 9.117 -2.861 1 42.25 208 GLU B C 1
ATOM 3351 O O . GLU B 1 208 ? -11.523 8.258 -3.244 1 42.25 208 GLU B O 1
ATOM 3356 N N . GLY B 1 209 ? -12.789 10.07 -3.689 1 41.22 209 GLY B N 1
ATOM 3357 C CA . GLY B 1 209 ? -12.539 9.914 -5.113 1 41.22 209 GLY B CA 1
ATOM 3358 C C . GLY B 1 209 ? -11.336 10.703 -5.598 1 41.22 209 GLY B C 1
ATOM 3359 O O . GLY B 1 209 ? -11.469 11.609 -6.422 1 41.22 209 GLY B O 1
ATOM 3360 N N . TYR B 1 210 ? -10.367 10.625 -4.875 1 43.12 210 TYR B N 1
ATOM 3361 C CA . TYR B 1 210 ? -9.227 11.414 -5.32 1 43.12 210 TYR B CA 1
ATOM 3362 C C . TYR B 1 210 ? -8.531 10.75 -6.5 1 43.12 210 TYR B C 1
ATOM 3364 O O . TYR B 1 210 ? -8.5 9.516 -6.598 1 43.12 210 TYR B O 1
ATOM 3372 N N . ARG B 1 211 ? -8.602 11.5 -7.699 1 45.47 211 ARG B N 1
ATOM 3373 C CA . ARG B 1 211 ? -7.73 11.086 -8.797 1 45.47 211 ARG B CA 1
ATOM 3374 C C . ARG B 1 211 ? -6.312 11.602 -8.594 1 45.47 211 ARG B C 1
ATOM 3376 O O . ARG B 1 211 ? -6.113 12.758 -8.227 1 45.47 211 ARG B O 1
ATOM 3383 N N . LEU B 1 212 ? -5.438 10.688 -8.328 1 50.09 212 LEU B N 1
ATOM 3384 C CA . LEU B 1 212 ? -4.039 11.109 -8.281 1 50.09 212 LEU B CA 1
ATOM 3385 C C . LEU B 1 212 ? -3.59 11.648 -9.633 1 50.09 212 LEU B C 1
ATOM 3387 O O . LEU B 1 212 ? -3.658 10.945 -10.641 1 50.09 212 LEU B O 1
ATOM 3391 N N . VAL B 1 213 ? -3.666 12.992 -9.773 1 46.78 213 VAL B N 1
ATOM 3392 C CA . VAL B 1 213 ? -3.137 13.609 -10.984 1 46.78 213 VAL B CA 1
ATOM 3393 C C . VAL B 1 213 ? -1.695 14.055 -10.75 1 46.78 213 VAL B C 1
ATOM 3395 O O . VAL B 1 213 ? -1.412 14.797 -9.805 1 46.78 213 VAL B O 1
ATOM 3398 N N . ILE B 1 214 ? -0.742 13.359 -11.234 1 48.44 214 ILE B N 1
ATOM 3399 C CA . ILE B 1 214 ? 0.648 13.797 -11.156 1 48.44 214 ILE B CA 1
ATOM 3400 C C . ILE B 1 214 ? 0.953 14.758 -12.305 1 48.44 214 ILE B C 1
ATOM 3402 O O . ILE B 1 214 ? 0.74 14.43 -13.469 1 48.44 214 ILE B O 1
ATOM 3406 N N . PHE B 1 215 ? 1.116 16.109 -11.906 1 42.97 215 PHE B N 1
ATOM 3407 C CA . PHE B 1 215 ? 1.33 17.125 -12.938 1 42.97 215 PHE B CA 1
ATOM 3408 C C . PHE B 1 215 ? 2.816 17.391 -13.117 1 42.97 215 PHE B C 1
ATOM 3410 O O . PHE B 1 215 ? 3.602 17.25 -12.18 1 42.97 215 PHE B O 1
ATOM 3417 N N . ARG B 1 216 ? 3.285 17.438 -14.406 1 41.09 216 ARG B N 1
ATOM 3418 C CA . ARG B 1 216 ? 4.605 17.969 -14.727 1 41.09 216 ARG B CA 1
ATOM 3419 C C . ARG B 1 216 ? 4.676 19.469 -14.453 1 41.09 216 ARG B C 1
ATOM 3421 O O . ARG B 1 216 ? 3.773 20.219 -14.828 1 41.09 216 ARG B O 1
ATOM 3428 N N . ALA B 1 217 ? 5.445 19.812 -13.352 1 36.84 217 ALA B N 1
ATOM 3429 C CA . ALA B 1 217 ? 5.715 21.25 -13.203 1 36.84 217 ALA B CA 1
ATOM 3430 C C . ALA B 1 217 ? 6.414 21.797 -14.438 1 36.84 217 ALA B C 1
ATOM 3432 O O . ALA B 1 217 ? 7.34 21.188 -14.969 1 36.84 217 ALA B O 1
ATOM 3433 N N . GLU B 1 218 ? 5.832 22.344 -15.328 1 33.22 218 GLU B N 1
ATOM 3434 C CA . GLU B 1 218 ? 6.605 23.078 -16.328 1 33.22 218 GLU B CA 1
ATOM 3435 C C . GLU B 1 218 ? 7.547 24.078 -15.672 1 33.22 218 GLU B C 1
ATOM 3437 O O . GLU B 1 218 ? 7.164 24.766 -14.711 1 33.22 218 GLU B O 1
ATOM 3442 N N . ALA B 1 219 ? 8.922 23.922 -15.766 1 31.36 219 ALA B N 1
ATOM 3443 C CA . ALA B 1 219 ? 10.039 24.781 -15.406 1 31.36 219 ALA B CA 1
ATOM 3444 C C . ALA B 1 219 ? 9.719 26.25 -15.695 1 31.36 219 ALA B C 1
ATOM 3446 O O . ALA B 1 219 ? 10.523 27.141 -15.422 1 31.36 219 ALA B O 1
ATOM 3447 N N . LYS B 1 220 ? 9.031 26.688 -16.688 1 30.83 220 LYS B N 1
ATOM 3448 C CA . LYS B 1 220 ? 9.375 28.031 -17.125 1 30.83 220 LYS B CA 1
ATOM 3449 C C . LYS B 1 220 ? 9.117 29.062 -16.031 1 30.83 220 LYS B C 1
ATOM 3451 O O . LYS B 1 220 ? 9.406 30.234 -16.188 1 30.83 220 LYS B O 1
ATOM 3456 N N . ARG B 1 221 ? 8.039 29.203 -15.375 1 30.28 221 ARG B N 1
ATOM 3457 C CA . ARG B 1 221 ? 7.992 30.578 -14.914 1 30.28 221 ARG B CA 1
ATOM 3458 C C . ARG B 1 221 ? 8.781 30.75 -13.625 1 30.28 221 ARG B C 1
ATOM 3460 O O . ARG B 1 221 ? 8.719 29.906 -12.734 1 30.28 221 ARG B O 1
ATOM 3467 N N . LYS B 1 222 ? 9.828 31.594 -13.633 1 29.66 222 LYS B N 1
ATOM 3468 C CA . LYS B 1 222 ? 10.664 32.281 -12.664 1 29.66 222 LYS B CA 1
ATOM 3469 C C . LYS B 1 222 ? 9.875 32.625 -11.406 1 29.66 222 LYS B C 1
ATOM 3471 O O . LYS B 1 222 ? 8.844 33.312 -11.477 1 29.66 222 LYS B O 1
ATOM 3476 N N . TRP B 1 223 ? 9.766 31.797 -10.43 1 26.34 223 TRP B N 1
ATOM 3477 C CA . TRP B 1 223 ? 9.359 32.312 -9.125 1 26.34 223 TRP B CA 1
ATOM 3478 C C . TRP B 1 223 ? 10.031 33.656 -8.836 1 26.34 223 TRP B C 1
ATOM 3480 O O . TRP B 1 223 ? 11.258 33.719 -8.711 1 26.34 223 TRP B O 1
ATOM 3490 N N . ARG B 1 224 ? 9.75 34.656 -9.445 1 24.86 224 ARG B N 1
ATOM 3491 C CA . ARG B 1 224 ? 10.266 35.938 -8.984 1 24.86 224 ARG B CA 1
ATOM 3492 C C . ARG B 1 224 ? 10.039 36.125 -7.488 1 24.86 224 ARG B C 1
ATOM 3494 O O . ARG B 1 224 ? 8.922 35.938 -7 1 24.86 224 ARG B O 1
ATOM 3501 N N . ARG B 1 225 ? 11.047 35.906 -6.691 1 25.44 225 ARG B N 1
ATOM 3502 C CA . ARG B 1 225 ? 11.25 36.562 -5.402 1 25.44 225 ARG B CA 1
ATOM 3503 C C . ARG B 1 225 ? 10.531 37.906 -5.348 1 25.44 225 ARG B C 1
ATOM 3505 O O . ARG B 1 225 ? 10.961 38.875 -5.988 1 25.44 225 ARG B O 1
ATOM 3512 N N . GLN B 1 226 ? 9.328 38.062 -5.469 1 21.66 226 GLN B N 1
ATOM 3513 C CA . GLN B 1 226 ? 9.031 39.469 -5.16 1 21.66 226 GLN B CA 1
ATOM 3514 C C . GLN B 1 226 ? 9.727 39.906 -3.875 1 21.66 226 GLN B C 1
ATOM 3516 O O . GLN B 1 226 ? 9.648 39.219 -2.855 1 21.66 226 GLN B O 1
ATOM 3521 N N . GLY B 1 227 ? 10.797 40.625 -3.934 1 20.33 227 GLY B N 1
ATOM 3522 C CA . GLY B 1 227 ? 11.508 41.625 -3.129 1 20.33 227 GLY B CA 1
ATOM 3523 C C . GLY B 1 227 ? 10.633 42.281 -2.078 1 20.33 227 GLY B C 1
ATOM 3524 O O . GLY B 1 227 ? 9.68 42.969 -2.408 1 20.33 227 GLY B O 1
ATOM 3525 N N . CYS B 1 228 ? 10.047 41.562 -0.911 1 19.11 228 CYS B N 1
ATOM 3526 C CA . CYS B 1 228 ? 10.078 42.562 0.148 1 19.11 228 CYS B CA 1
ATOM 3527 C C . CYS B 1 228 ? 11.5 42.781 0.67 1 19.11 228 CYS B C 1
ATOM 3529 O O . CYS B 1 228 ? 12.312 41.844 0.628 1 19.11 228 CYS B O 1
#

pLDDT: mean 75.48, std 25.22, range [19.11, 98.75]

InterPro domains:
  IPR000814 TATA-box binding protein [PF00352] (23-103)
  IPR000814 TATA-box binding protein [PF00352] (111-176)
  IPR000814 TATA-box binding protein [PR00686] (25-40)
  IPR000814 TATA-box binding protein [PR00686] (67-85)
  IPR000814 TATA-box binding protein [PR00686] (114-130)
  IPR000814 TATA-box binding protein [PR00686] (138-153)
  IPR000814 TATA-box binding protein [PR00686] (157-173)
  IPR000814 TATA-box binding protein [PTHR10126] (3-176)
  IPR012295 TBP domain superfamily [G3DSA:3.30.310.10] (26-176)
  IPR012295 TBP domain superfamily [G3DSA:3.30.310.10] (30-114)
  IPR0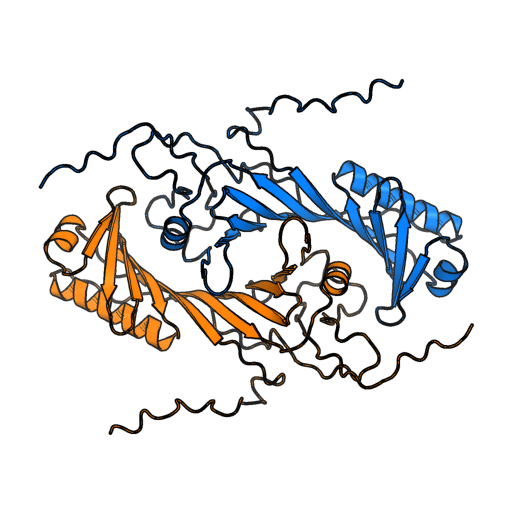33710 TATA-box binding protein, eukaryotic [cd04516] (22-177)

Sequence (456 aa):
MADQGLEGSQPVDLQKHPSGIVPTLQNIVSTVNLDCKLDLKTIALQARNAEYNPKASFIYLLIREPKTTALIFASGKMVCTGAKSEQQSKLAARKYARIIQKLGFPAKFKDFKIQNIVGSCDVKFPIRLEGLAYSHGAFSSYEPELFPGLIYRMKQPKIVLLIFVSGKIVLTGAKAPVTTPIVDGGIFDGTTAPAMAMVARDGDVEHEGYRLVIFRAEAKRKWRRQGCMADQGLEGSQPVDLQKHPSGIVPTLQNIVSTVNLDCKLDLKTIALQARNAEYNPKASFIYLLIREPKTTALIFASGKMVCTGAKSEQQSKLAARKYARIIQKLGFPAKFKDFKIQNIVGSCDVKFPIRLEGLAYSHGAFSSYEPELFPGLIYRMKQPKIVLLIFVSGKIVLTGAKAPVTTPIVDGGIFDGTTAPAMAMVARDGDVEHEGYRLVIFRAEAKRKWRRQGC